Protein AF-F6DM30-F1 (afdb_monomer_lite)

Radius of gyration: 35.12 Å; chains: 1; bounding box: 79×77×96 Å

pLDDT: mean 83.31, std 14.78, range [25.55, 98.38]

Structure (mmCIF, N/CA/C/O backbone):
data_AF-F6DM30-F1
#
_entry.id   AF-F6DM30-F1
#
loop_
_atom_site.group_PDB
_atom_site.id
_atom_site.type_symbol
_atom_site.label_atom_id
_atom_site.label_alt_id
_atom_site.label_comp_id
_atom_site.label_asym_id
_atom_site.label_entity_id
_atom_site.label_seq_id
_atom_site.pdbx_PDB_ins_code
_atom_site.Cartn_x
_atom_site.Cartn_y
_atom_site.Cartn_z
_atom_site.occupancy
_atom_site.B_iso_or_equiv
_atom_site.auth_seq_id
_atom_site.auth_comp_id
_atom_site.auth_asym_id
_atom_site.auth_atom_id
_atom_site.pdbx_PDB_model_num
ATOM 1 N N . MET A 1 1 ? -9.498 -22.481 -40.046 1.00 27.25 1 MET A N 1
ATOM 2 C CA . MET A 1 1 ? -10.364 -23.576 -39.563 1.00 27.25 1 MET A CA 1
ATOM 3 C C . MET A 1 1 ? -10.359 -24.666 -40.627 1.00 27.25 1 MET A C 1
ATOM 5 O O . MET A 1 1 ? -11.060 -24.541 -41.621 1.00 27.25 1 MET A O 1
ATOM 9 N N . TYR A 1 2 ? -9.478 -25.656 -40.488 1.00 25.55 2 TYR A N 1
ATOM 10 C CA . TYR A 1 2 ? -9.423 -26.811 -41.385 1.00 25.55 2 TYR A CA 1
ATOM 11 C C . TYR A 1 2 ? -10.097 -27.977 -40.661 1.00 25.55 2 TYR A C 1
ATOM 13 O O . TYR A 1 2 ? -9.577 -28.446 -39.655 1.00 25.55 2 TYR A O 1
ATOM 21 N N . PHE A 1 3 ? -11.275 -28.400 -41.122 1.00 26.05 3 PHE A N 1
ATOM 22 C CA . PHE A 1 3 ? -11.910 -29.621 -40.629 1.00 26.05 3 PHE A CA 1
ATOM 23 C C . PHE A 1 3 ? -11.359 -30.795 -41.428 1.00 26.05 3 PHE A C 1
ATOM 25 O O . PHE A 1 3 ? -11.679 -30.945 -42.606 1.00 26.05 3 PHE A O 1
ATOM 32 N N . PHE A 1 4 ? -10.536 -31.620 -40.792 1.00 32.91 4 PHE A N 1
ATOM 33 C CA . PHE A 1 4 ? -10.176 -32.917 -41.339 1.00 32.91 4 PHE A CA 1
ATOM 34 C C . PHE A 1 4 ? -11.031 -33.989 -40.659 1.00 32.91 4 PHE A C 1
ATOM 36 O O . PHE A 1 4 ? -10.975 -34.149 -39.442 1.00 32.91 4 PHE A O 1
ATOM 43 N N . GLY A 1 5 ? -11.855 -34.695 -41.434 1.00 31.06 5 GLY A N 1
ATOM 44 C CA . GLY A 1 5 ? -12.531 -35.904 -40.970 1.00 31.06 5 GLY A CA 1
ATOM 45 C C . GLY A 1 5 ? -11.577 -37.084 -41.102 1.00 31.06 5 GLY A C 1
ATOM 46 O O . GLY A 1 5 ? -11.262 -37.481 -42.222 1.00 31.06 5 GLY A O 1
ATOM 47 N N . TYR A 1 6 ? -11.105 -37.617 -39.978 1.00 43.75 6 TYR A N 1
ATOM 48 C CA . TYR A 1 6 ? -10.238 -38.789 -39.938 1.00 43.75 6 TYR A CA 1
ATOM 49 C C . TYR A 1 6 ? -10.912 -39.888 -39.120 1.00 43.75 6 TYR A C 1
ATOM 51 O O . TYR A 1 6 ? -11.018 -39.782 -37.900 1.00 43.75 6 TYR A O 1
ATOM 59 N N . ASP A 1 7 ? -11.367 -40.943 -39.795 1.00 38.19 7 ASP A N 1
ATOM 60 C CA . ASP A 1 7 ? -11.996 -42.091 -39.131 1.00 38.19 7 ASP A CA 1
ATOM 61 C C . ASP A 1 7 ? -10.981 -43.157 -38.669 1.00 38.19 7 ASP A C 1
ATOM 63 O O . ASP A 1 7 ? -11.373 -44.091 -37.977 1.00 38.19 7 ASP A O 1
ATOM 67 N N . PHE A 1 8 ? -9.683 -43.007 -38.976 1.00 41.50 8 PHE A N 1
ATOM 68 C CA . PHE A 1 8 ? -8.582 -43.733 -38.321 1.00 41.50 8 PHE A CA 1
ATOM 69 C C . PHE A 1 8 ? -7.224 -43.127 -38.728 1.00 41.50 8 PHE A C 1
ATOM 71 O O . PHE A 1 8 ? -6.949 -43.028 -39.925 1.00 41.50 8 PHE A O 1
ATOM 78 N N . ILE A 1 9 ? -6.363 -42.739 -37.778 1.00 48.53 9 ILE A N 1
ATOM 79 C CA . ILE A 1 9 ? -4.938 -42.461 -38.048 1.00 48.53 9 ILE A CA 1
ATOM 80 C C . ILE A 1 9 ? -4.083 -43.237 -37.041 1.00 48.53 9 ILE A C 1
ATOM 82 O O . ILE A 1 9 ? -4.279 -43.121 -35.831 1.00 48.53 9 ILE A O 1
ATOM 86 N N . ASP A 1 10 ? -3.145 -44.022 -37.572 1.00 47.69 10 ASP A N 1
ATOM 87 C CA . ASP A 1 10 ? -2.024 -44.631 -36.855 1.00 47.69 10 ASP A CA 1
ATOM 88 C C . ASP A 1 10 ? -0.795 -43.747 -37.100 1.00 47.69 10 ASP A C 1
ATOM 90 O O . ASP A 1 10 ? -0.372 -43.583 -38.247 1.00 47.69 10 ASP A O 1
ATOM 94 N N . TYR A 1 11 ? -0.308 -43.075 -36.057 1.00 51.53 11 TYR A N 1
ATOM 95 C CA . TYR A 1 11 ? 0.591 -41.932 -36.232 1.00 51.53 11 TYR A CA 1
ATOM 96 C C . TYR A 1 11 ? 2.076 -42.286 -36.367 1.00 51.53 11 TYR A C 1
ATOM 98 O O . TYR A 1 11 ? 2.812 -41.463 -36.906 1.00 51.53 11 TYR A O 1
ATOM 106 N N . GLY A 1 12 ? 2.538 -43.476 -35.955 1.00 50.88 12 GLY A N 1
ATOM 107 C CA . GLY A 1 12 ? 3.981 -43.775 -35.901 1.00 50.88 12 GLY A CA 1
ATOM 108 C C . GLY A 1 12 ? 4.806 -42.690 -35.173 1.00 50.88 12 GLY A C 1
ATOM 109 O O . GLY A 1 12 ? 4.248 -41.777 -34.572 1.00 50.88 12 GLY A O 1
ATOM 110 N N . ASP A 1 13 ? 6.139 -42.769 -35.199 1.00 43.00 13 ASP A N 1
ATOM 111 C CA . ASP A 1 13 ? 7.023 -41.773 -34.561 1.00 43.00 13 ASP A CA 1
ATOM 112 C C . ASP A 1 13 ? 6.977 -40.408 -35.294 1.00 43.00 13 ASP A C 1
ATOM 114 O O . ASP A 1 13 ? 7.858 -40.089 -36.097 1.00 43.00 13 ASP A O 1
ATOM 118 N N . PHE A 1 14 ? 5.937 -39.599 -35.064 1.00 47.81 14 PHE A N 1
ATOM 119 C CA . PHE A 1 14 ? 5.773 -38.277 -35.679 1.00 47.81 14 PHE A CA 1
ATOM 120 C C . PHE A 1 14 ? 5.211 -37.243 -34.685 1.00 47.81 14 PHE A C 1
ATOM 122 O O . PHE A 1 14 ? 4.234 -37.513 -33.989 1.00 47.81 14 PHE A O 1
ATOM 129 N N . THR A 1 15 ? 5.801 -36.042 -34.657 1.00 45.00 15 THR A N 1
ATOM 130 C CA . THR A 1 15 ? 5.361 -34.883 -33.849 1.00 45.00 15 THR A CA 1
ATOM 131 C C . THR A 1 15 ? 4.568 -33.910 -34.732 1.00 45.00 15 THR A C 1
ATOM 133 O O . THR A 1 15 ? 5.051 -33.515 -35.798 1.00 45.00 15 THR A O 1
ATOM 136 N N . TYR A 1 16 ? 3.353 -33.513 -34.336 1.00 51.91 16 TYR A N 1
ATOM 137 C CA . TYR A 1 16 ? 2.509 -32.578 -35.107 1.00 51.91 16 TYR A CA 1
ATOM 138 C C . TYR A 1 16 ? 2.551 -31.147 -34.531 1.00 51.91 16 TYR A C 1
ATOM 140 O O . TYR A 1 16 ? 2.682 -30.970 -33.327 1.00 51.91 16 TYR A O 1
ATOM 148 N N . ARG A 1 17 ? 2.440 -30.117 -35.389 1.00 50.41 17 ARG A N 1
ATOM 149 C CA . ARG A 1 17 ? 2.410 -28.689 -34.986 1.00 50.41 17 ARG A CA 1
ATOM 150 C C . ARG A 1 17 ? 1.079 -28.290 -34.334 1.00 50.41 17 ARG A C 1
ATOM 152 O O . ARG A 1 17 ? 0.041 -28.815 -34.735 1.00 50.41 17 ARG A O 1
ATOM 159 N N . ASN A 1 18 ? 1.127 -27.276 -33.459 1.00 49.19 18 ASN A N 1
ATOM 160 C CA . ASN A 1 18 ? -0.021 -26.676 -32.768 1.00 49.19 18 ASN A CA 1
ATOM 161 C C . ASN A 1 18 ? -1.241 -26.484 -33.672 1.00 49.19 18 ASN A C 1
ATOM 163 O O . ASN A 1 18 ? -1.205 -25.800 -34.701 1.00 49.19 18 ASN A O 1
ATOM 167 N N . ILE A 1 19 ? -2.342 -27.083 -33.243 1.00 57.28 19 ILE A N 1
ATOM 168 C CA . ILE A 1 19 ? -3.680 -26.868 -33.778 1.00 57.28 19 ILE A CA 1
ATOM 169 C C . ILE A 1 19 ? -4.537 -26.302 -32.649 1.00 57.28 19 ILE A C 1
ATOM 171 O O . ILE A 1 19 ? -4.450 -26.772 -31.521 1.00 57.28 19 ILE A O 1
ATOM 175 N N . ASN A 1 20 ? -5.378 -25.308 -32.942 1.00 59.56 20 ASN A N 1
ATOM 176 C CA . ASN A 1 20 ? -6.231 -24.714 -31.908 1.00 59.56 20 ASN A CA 1
ATOM 177 C C . ASN A 1 20 ? -7.241 -25.741 -31.368 1.00 59.56 20 ASN A C 1
ATOM 179 O O . ASN A 1 20 ? -7.461 -25.820 -30.169 1.00 59.56 20 ASN A O 1
ATOM 183 N N . GLN A 1 21 ? -7.858 -26.550 -32.240 1.00 66.00 21 GLN A N 1
ATOM 184 C CA . GLN A 1 21 ? -8.873 -27.532 -31.842 1.00 66.00 21 GLN A CA 1
ATOM 185 C C . GLN A 1 21 ? -8.747 -28.830 -32.639 1.00 66.00 21 GLN A C 1
ATOM 187 O O . GLN A 1 21 ? -8.517 -28.800 -33.851 1.00 66.00 21 GLN A O 1
ATOM 192 N N . ALA A 1 22 ? -8.966 -29.964 -31.974 1.00 63.91 22 ALA A N 1
ATOM 193 C CA . ALA A 1 22 ? -8.925 -31.292 -32.576 1.00 63.91 22 ALA A CA 1
ATOM 194 C C . ALA A 1 22 ? -10.129 -32.148 -32.151 1.00 63.91 22 ALA A C 1
ATOM 196 O O . ALA A 1 22 ? -10.518 -32.171 -30.980 1.00 63.91 22 ALA A O 1
ATOM 197 N N . SER A 1 23 ? -10.719 -32.894 -33.089 1.00 70.94 23 SER A N 1
ATOM 198 C CA . SER A 1 23 ? -11.782 -33.853 -32.779 1.00 70.94 23 SER A CA 1
ATOM 199 C C . SER A 1 23 ? -11.589 -35.163 -33.531 1.00 70.94 23 SER A C 1
ATOM 201 O O . SER A 1 23 ? -11.426 -35.158 -34.748 1.00 70.94 23 SER A O 1
ATOM 203 N N . PHE A 1 24 ? -11.640 -36.275 -32.798 1.00 71.06 24 PHE A N 1
ATOM 204 C CA . PHE A 1 24 ? -11.391 -37.612 -33.326 1.00 71.06 24 PHE A CA 1
ATOM 205 C C . PHE A 1 24 ? -12.459 -38.608 -32.869 1.00 71.06 24 PHE A C 1
ATOM 207 O O . PHE A 1 24 ? -12.887 -38.611 -31.707 1.00 71.06 24 PHE A O 1
ATOM 214 N N . THR A 1 25 ? -12.855 -39.503 -33.773 1.00 68.50 25 THR A N 1
ATOM 215 C CA . THR A 1 25 ? -13.712 -40.646 -33.432 1.00 68.50 25 THR A CA 1
ATOM 216 C C . THR A 1 25 ? -12.891 -41.729 -32.725 1.00 68.50 25 THR A C 1
ATOM 218 O O . THR A 1 25 ? -13.231 -42.143 -31.617 1.00 68.50 25 THR A O 1
ATOM 221 N N . GLU A 1 26 ? -11.770 -42.140 -33.314 1.00 71.06 26 GLU A N 1
ATOM 222 C CA . GLU A 1 26 ? -10.814 -43.076 -32.717 1.00 71.06 26 GLU A CA 1
ATOM 223 C C . GLU A 1 26 ? -9.382 -42.601 -32.997 1.00 71.06 26 GLU A C 1
ATOM 225 O O . GLU A 1 26 ? -9.093 -42.095 -34.082 1.00 71.06 26 GLU A O 1
ATOM 230 N N . THR A 1 27 ? -8.484 -42.743 -32.020 1.00 72.50 27 THR A N 1
ATOM 231 C CA . THR A 1 27 ? -7.070 -42.351 -32.146 1.00 72.50 27 THR A CA 1
ATOM 232 C C . THR A 1 27 ? -6.162 -43.384 -31.487 1.00 72.50 27 THR A C 1
ATOM 234 O O . THR A 1 27 ? -6.447 -43.842 -30.379 1.00 72.50 27 THR A O 1
ATOM 237 N N . SER A 1 28 ? -5.053 -43.728 -32.146 1.00 76.75 28 SER A N 1
ATOM 238 C CA . SER A 1 28 ? -4.004 -44.597 -31.604 1.00 76.75 28 SER A CA 1
ATOM 239 C C . SER A 1 28 ? -2.648 -43.901 -31.718 1.00 76.75 28 SER A C 1
ATOM 241 O O . SER A 1 28 ? -2.231 -43.559 -32.823 1.00 76.75 28 SER A O 1
ATOM 243 N N . LEU A 1 29 ? -1.965 -43.691 -30.589 1.00 73.12 29 LEU A N 1
ATOM 244 C CA . LEU A 1 29 ? -0.584 -43.202 -30.537 1.00 73.12 29 LEU A CA 1
ATOM 245 C C . LEU A 1 29 ? 0.310 -44.286 -29.928 1.00 73.12 29 LEU A C 1
ATOM 247 O O . LEU A 1 29 ? 0.003 -44.864 -28.879 1.00 73.12 29 LEU A O 1
ATOM 251 N N . THR A 1 30 ? 1.424 -44.571 -30.592 1.00 74.75 30 THR A N 1
ATOM 252 C CA . THR A 1 30 ? 2.365 -45.618 -30.188 1.00 74.75 30 THR A CA 1
ATOM 253 C C . THR A 1 30 ? 3.802 -45.140 -30.356 1.00 74.75 30 THR A C 1
ATOM 255 O O . THR A 1 30 ? 4.069 -44.387 -31.288 1.00 74.75 30 THR A O 1
ATOM 258 N N . GLY A 1 31 ? 4.730 -45.616 -29.525 1.00 76.94 31 GLY A N 1
ATOM 259 C CA . GLY A 1 31 ? 6.135 -45.196 -29.607 1.00 76.94 31 GLY A CA 1
ATOM 260 C C . GLY A 1 31 ? 6.324 -43.789 -29.042 1.00 76.94 31 GLY A C 1
ATOM 261 O O . GLY A 1 31 ? 5.696 -43.453 -28.042 1.00 76.94 31 GLY A O 1
ATOM 262 N N . MET A 1 32 ? 7.139 -42.954 -29.687 1.00 72.94 32 MET A N 1
ATOM 263 C CA . MET A 1 32 ? 7.454 -41.589 -29.227 1.00 72.94 32 MET A CA 1
ATOM 264 C C . MET A 1 32 ? 6.493 -40.522 -29.789 1.00 72.94 32 MET A C 1
ATOM 266 O O . MET A 1 32 ? 6.834 -39.344 -29.844 1.00 72.94 32 MET A O 1
ATOM 270 N N . ALA A 1 33 ? 5.312 -40.926 -30.265 1.00 73.25 33 ALA A N 1
ATOM 271 C CA . ALA A 1 33 ? 4.342 -40.023 -30.880 1.00 73.25 33 ALA A CA 1
ATOM 272 C C . ALA A 1 33 ? 3.777 -39.007 -29.869 1.00 73.25 33 ALA A C 1
ATOM 274 O O . ALA A 1 33 ? 3.318 -39.402 -28.796 1.00 73.25 33 ALA A O 1
ATOM 275 N N . GLU A 1 34 ? 3.735 -37.724 -30.236 1.00 73.00 34 GLU A N 1
ATOM 276 C CA . GLU A 1 34 ? 3.237 -36.641 -29.376 1.00 73.00 34 GLU A CA 1
ATOM 277 C C . GLU A 1 34 ? 2.201 -35.767 -30.099 1.00 73.00 34 GLU A C 1
ATOM 279 O O . GLU A 1 34 ? 2.399 -35.347 -31.245 1.00 73.00 34 GLU A O 1
ATOM 284 N N . LEU A 1 35 ? 1.089 -35.485 -29.411 1.00 73.81 35 LEU A N 1
ATOM 285 C CA . LEU A 1 35 ? 0.021 -34.599 -29.871 1.00 73.81 35 LEU A CA 1
ATOM 286 C C . LEU A 1 35 ? -0.116 -33.384 -28.942 1.00 73.81 35 LEU A C 1
ATOM 288 O O . LEU A 1 35 ? -0.536 -33.537 -27.796 1.00 73.81 35 LEU A O 1
ATOM 292 N N . GLN A 1 36 ? 0.150 -32.185 -29.465 1.00 75.06 36 GLN A N 1
ATOM 293 C CA . GLN A 1 36 ? 0.031 -30.912 -28.744 1.00 75.06 36 GLN A CA 1
ATOM 294 C C . GLN A 1 36 ? -1.089 -30.032 -29.332 1.00 75.06 36 GLN A C 1
ATOM 296 O O . GLN A 1 36 ? -1.165 -29.848 -30.552 1.00 75.06 36 GLN A O 1
ATOM 301 N N . VAL A 1 37 ? -1.988 -29.522 -28.478 1.00 70.88 37 VAL A N 1
ATOM 302 C CA . VAL A 1 37 ? -3.170 -28.726 -28.873 1.00 70.88 37 VAL A CA 1
ATOM 303 C C . VAL A 1 37 ? -3.421 -27.576 -27.891 1.00 70.88 37 VAL A C 1
ATOM 305 O O . VAL A 1 37 ? -3.569 -27.806 -26.693 1.00 70.88 37 VAL A O 1
ATOM 308 N N . ASP A 1 38 ? -3.561 -26.355 -28.413 1.00 68.88 38 ASP A N 1
ATOM 309 C CA . ASP A 1 38 ? -3.597 -25.129 -27.597 1.00 68.88 38 ASP A CA 1
ATOM 310 C C . ASP A 1 38 ? -4.966 -24.868 -26.936 1.00 68.88 38 ASP A C 1
ATOM 312 O O . ASP A 1 38 ? -5.033 -24.311 -25.850 1.00 68.88 38 ASP A O 1
ATOM 316 N N . GLU A 1 39 ? -6.093 -25.257 -27.546 1.00 70.88 39 GLU A N 1
ATOM 317 C CA . GLU A 1 39 ? -7.416 -25.049 -26.931 1.00 70.88 39 GLU A CA 1
ATOM 318 C C . GLU A 1 39 ? -8.066 -26.383 -26.544 1.00 70.88 39 GLU A C 1
ATOM 320 O O . GLU A 1 39 ? -7.979 -26.808 -25.388 1.00 70.88 39 GLU A O 1
ATOM 325 N N . GLU A 1 40 ? -8.745 -27.060 -27.474 1.00 73.81 40 GLU A N 1
ATOM 326 C CA . GLU A 1 40 ? -9.658 -28.162 -27.141 1.00 73.81 40 GLU A CA 1
ATOM 327 C C . GLU A 1 40 ? -9.372 -29.445 -27.933 1.00 73.81 40 GLU A C 1
ATOM 329 O O . GLU A 1 40 ? -9.337 -29.440 -29.165 1.00 73.81 40 GLU A O 1
ATOM 334 N N . ILE A 1 41 ? -9.304 -30.580 -27.226 1.00 73.31 41 ILE A N 1
ATOM 335 C CA . ILE A 1 41 ? -9.370 -31.923 -27.815 1.00 73.31 41 ILE A CA 1
ATOM 336 C C . ILE A 1 41 ? -10.669 -32.631 -27.409 1.00 73.31 41 ILE A C 1
ATOM 338 O O . ILE A 1 41 ? -10.992 -32.769 -26.225 1.00 73.31 41 ILE A O 1
ATOM 342 N N . ARG A 1 42 ? -11.376 -33.193 -28.399 1.00 70.94 42 ARG A N 1
ATOM 343 C CA . ARG A 1 42 ? -12.492 -34.135 -28.198 1.00 70.94 42 ARG A CA 1
ATOM 344 C C . ARG A 1 42 ? -12.209 -35.479 -28.857 1.00 70.94 42 ARG A C 1
ATOM 346 O O . ARG A 1 42 ? -12.276 -35.582 -30.079 1.00 70.94 42 ARG A O 1
ATOM 353 N N . VAL A 1 43 ? -11.990 -36.525 -28.063 1.00 69.44 43 VAL A N 1
ATOM 354 C CA . VAL A 1 43 ? -11.785 -37.895 -28.566 1.00 69.44 43 VAL A CA 1
ATOM 355 C C . VAL A 1 43 ? -12.909 -38.808 -28.097 1.00 69.44 43 VAL A C 1
ATOM 357 O O . VAL A 1 43 ? -13.283 -38.803 -26.927 1.00 69.44 43 VAL A O 1
ATOM 360 N N . ARG A 1 44 ? -13.471 -39.642 -28.971 1.00 67.31 44 ARG A N 1
ATOM 361 C CA . ARG A 1 44 ? -14.431 -40.660 -28.519 1.00 67.31 44 ARG A CA 1
ATOM 362 C C . ARG A 1 44 ? -13.718 -41.894 -27.947 1.00 67.31 44 ARG A C 1
ATOM 364 O O . ARG A 1 44 ? -14.083 -42.307 -26.848 1.00 67.31 44 ARG A O 1
ATOM 371 N N . SER A 1 45 ? -12.688 -42.432 -28.604 1.00 69.56 45 SER A N 1
ATOM 372 C CA . SER A 1 45 ? -11.844 -43.520 -28.072 1.00 69.56 45 SER A CA 1
ATOM 373 C C . SER A 1 45 ? -10.353 -43.304 -28.362 1.00 69.56 45 SER A C 1
ATOM 375 O O . SER A 1 45 ? -10.008 -42.938 -29.481 1.00 69.56 45 SER A O 1
ATOM 377 N N . ALA A 1 46 ? -9.473 -43.558 -27.388 1.00 74.50 46 ALA A N 1
ATOM 378 C CA . ALA A 1 46 ? -8.022 -43.378 -27.516 1.00 74.50 46 ALA A CA 1
ATOM 379 C C . ALA A 1 46 ? -7.224 -44.583 -26.985 1.00 74.50 46 ALA A C 1
ATOM 381 O O . ALA A 1 46 ? -7.558 -45.137 -25.934 1.00 74.50 46 ALA A O 1
ATOM 382 N N . VAL A 1 47 ? -6.144 -44.948 -27.679 1.00 78.44 47 VAL A N 1
ATOM 383 C CA . VAL A 1 47 ? -5.136 -45.921 -27.224 1.00 78.44 47 VAL A CA 1
ATOM 384 C C . VAL A 1 47 ? -3.754 -45.265 -27.280 1.00 78.44 47 VAL A C 1
ATOM 386 O O . VAL A 1 47 ? -3.357 -44.761 -28.325 1.00 78.44 47 VAL A O 1
ATOM 389 N N . LEU A 1 48 ? -3.033 -45.261 -26.160 1.00 77.62 48 LEU A N 1
ATOM 390 C CA . LEU A 1 48 ? -1.705 -44.667 -25.997 1.00 77.62 48 LEU A CA 1
ATOM 391 C C . LEU A 1 48 ? -0.727 -45.728 -25.486 1.00 77.62 48 LEU A C 1
ATOM 393 O O . LEU A 1 48 ? -0.989 -46.384 -24.474 1.00 77.62 48 LEU A O 1
ATOM 397 N N . SER A 1 49 ? 0.414 -45.901 -26.150 1.00 77.25 49 SER A N 1
ATOM 398 C CA . SER A 1 49 ? 1.439 -46.843 -25.687 1.00 77.25 49 SER A CA 1
ATOM 399 C C . SER A 1 49 ? 2.864 -46.451 -26.077 1.00 77.25 49 SER A C 1
ATOM 401 O O . SER A 1 49 ? 3.084 -45.773 -27.070 1.00 77.25 49 SER A O 1
ATOM 403 N N . GLY A 1 50 ? 3.856 -46.919 -25.321 1.00 70.50 50 GLY A N 1
ATOM 404 C CA . GLY A 1 50 ? 5.256 -46.910 -25.757 1.00 70.50 50 GLY A CA 1
ATOM 405 C C . GLY A 1 50 ? 5.988 -45.569 -25.660 1.00 70.50 50 GLY A C 1
ATOM 406 O O . GLY A 1 50 ? 6.911 -45.392 -26.443 1.00 70.50 50 GLY A O 1
ATOM 407 N N . HIS A 1 51 ? 5.655 -44.728 -24.668 1.00 74.19 51 HIS A N 1
ATOM 408 C CA . HIS A 1 51 ? 6.078 -43.320 -24.466 1.00 74.19 51 HIS A CA 1
ATOM 409 C C . HIS A 1 51 ? 5.270 -42.253 -25.222 1.00 74.19 51 HIS A C 1
ATOM 411 O O . HIS A 1 51 ? 5.669 -41.093 -25.249 1.00 74.19 51 HIS A O 1
ATOM 417 N N . ALA A 1 52 ? 4.117 -42.613 -25.786 1.00 78.31 52 ALA A N 1
ATOM 418 C CA . ALA A 1 52 ? 3.276 -41.650 -26.487 1.00 78.31 52 ALA A CA 1
ATOM 419 C C . ALA A 1 52 ? 2.696 -40.577 -25.541 1.00 78.31 52 ALA A C 1
ATOM 421 O O . ALA A 1 52 ? 2.303 -40.896 -24.412 1.00 78.31 52 ALA A O 1
ATOM 422 N N . GLY A 1 53 ? 2.602 -39.336 -26.029 1.00 76.88 53 GLY A N 1
ATOM 423 C CA . GLY A 1 53 ? 2.211 -38.145 -25.269 1.00 76.88 53 GLY A CA 1
ATOM 424 C C . GLY A 1 53 ? 0.999 -37.397 -25.841 1.00 76.88 53 GLY A C 1
ATOM 425 O O . GLY A 1 53 ? 0.832 -37.300 -27.058 1.00 76.88 53 GLY A O 1
ATOM 426 N N . ILE A 1 54 ? 0.158 -36.833 -24.968 1.00 76.62 54 ILE A N 1
ATOM 427 C CA . ILE A 1 54 ? -0.825 -35.795 -25.328 1.00 76.62 54 ILE A CA 1
ATOM 428 C C . ILE A 1 54 ? -0.672 -34.605 -24.377 1.00 76.62 54 ILE A C 1
ATOM 430 O O . ILE A 1 54 ? -0.775 -34.792 -23.165 1.00 76.62 54 ILE A O 1
ATOM 434 N N . THR A 1 55 ? -0.549 -33.396 -24.926 1.00 76.75 55 THR A N 1
ATOM 435 C CA . THR A 1 55 ? -0.476 -32.136 -24.170 1.00 76.75 55 THR A CA 1
ATOM 436 C C . THR A 1 55 ? -1.582 -31.181 -24.625 1.00 76.75 55 THR A C 1
ATOM 438 O O . THR A 1 55 ? -1.723 -30.920 -25.822 1.00 76.75 55 THR A O 1
ATOM 441 N N . VAL A 1 56 ? -2.400 -30.684 -23.687 1.00 74.56 56 VAL A N 1
ATOM 442 C CA . VAL A 1 56 ? -3.509 -29.752 -23.980 1.00 74.56 56 VAL A CA 1
ATOM 443 C C . VAL A 1 56 ? -3.586 -28.623 -22.964 1.00 74.56 56 VAL A C 1
ATOM 445 O O . VAL A 1 56 ? -3.667 -28.891 -21.764 1.00 74.56 56 VAL A O 1
ATOM 448 N N . ASP A 1 57 ? -3.689 -27.377 -23.425 1.00 69.25 57 ASP A N 1
ATOM 449 C CA . ASP A 1 57 ? -3.685 -26.244 -22.496 1.00 69.25 57 ASP A CA 1
ATOM 450 C C . ASP A 1 57 ? -5.042 -25.958 -21.844 1.00 69.25 57 ASP A C 1
ATOM 452 O O . ASP A 1 57 ? -5.082 -25.645 -20.656 1.00 69.25 57 ASP A O 1
ATOM 456 N N . THR A 1 58 ? -6.174 -26.090 -22.556 1.00 67.44 58 THR A N 1
ATOM 457 C CA . THR A 1 58 ? -7.475 -25.657 -21.990 1.00 67.44 58 THR A CA 1
ATOM 458 C C . THR A 1 58 ? -8.486 -26.767 -21.711 1.00 67.44 58 THR A C 1
ATOM 460 O O . THR A 1 58 ? -9.125 -26.753 -20.652 1.00 67.44 58 THR A O 1
ATOM 463 N N . LEU A 1 59 ? -8.694 -27.731 -22.614 1.00 67.00 59 LEU A N 1
ATOM 464 C CA . LEU A 1 59 ? -9.764 -28.715 -22.430 1.00 67.00 59 LEU A CA 1
ATOM 465 C C . LEU A 1 59 ? -9.518 -30.041 -23.153 1.00 67.00 59 LEU A C 1
ATOM 467 O O . LEU A 1 59 ? -9.490 -30.099 -24.380 1.00 67.00 59 LEU A O 1
ATOM 471 N N . LEU A 1 60 ? -9.506 -31.136 -22.390 1.00 70.88 60 LEU A N 1
ATOM 472 C CA . LEU A 1 60 ? -9.515 -32.500 -22.920 1.00 70.88 60 LEU A CA 1
ATOM 473 C C . LEU A 1 60 ? -10.811 -33.232 -22.541 1.00 70.88 60 LEU A C 1
ATOM 475 O O . LEU A 1 60 ? -11.113 -33.432 -21.361 1.00 70.88 60 LEU A O 1
ATOM 479 N N . LYS A 1 61 ? -11.570 -33.696 -23.541 1.00 69.56 61 LYS A N 1
ATOM 480 C CA . LYS A 1 61 ? -12.754 -34.552 -23.351 1.00 69.56 61 LYS A CA 1
ATOM 481 C C . LYS A 1 61 ? -12.585 -35.894 -24.054 1.00 69.56 61 LYS A C 1
ATOM 483 O O . LYS A 1 61 ? -12.431 -35.938 -25.274 1.00 69.56 61 LYS A O 1
ATOM 488 N N . MET A 1 62 ? -12.704 -36.984 -23.298 1.00 69.50 62 MET A N 1
ATOM 489 C CA . MET A 1 62 ? -12.682 -38.354 -23.813 1.00 69.50 62 MET A CA 1
ATOM 490 C C . MET A 1 62 ? -13.944 -39.131 -23.394 1.00 69.50 62 MET A C 1
ATOM 492 O O . MET A 1 62 ? -14.246 -39.188 -22.207 1.00 69.50 62 MET A O 1
ATOM 496 N N . PHE A 1 63 ? -14.701 -39.711 -24.338 1.00 55.97 63 PHE A N 1
ATOM 497 C CA . PHE A 1 63 ? -16.115 -40.104 -24.112 1.00 55.97 63 PHE A CA 1
ATOM 498 C C . PHE A 1 63 ? -16.462 -41.608 -24.088 1.00 55.97 63 PHE A C 1
ATOM 500 O O . PHE A 1 63 ? -17.619 -41.946 -23.837 1.00 55.97 63 PHE A O 1
ATOM 507 N N . ALA A 1 64 ? -15.560 -42.535 -24.417 1.00 62.50 64 ALA A N 1
ATOM 508 C CA . ALA A 1 64 ? -15.929 -43.959 -24.471 1.00 62.50 64 ALA A CA 1
ATOM 509 C C . ALA A 1 64 ? -14.874 -44.889 -23.871 1.00 62.50 64 ALA A C 1
ATOM 511 O O . ALA A 1 64 ? -15.168 -45.598 -22.903 1.00 62.50 64 ALA A O 1
ATOM 512 N N . ARG A 1 65 ? -13.654 -44.891 -24.416 1.00 68.06 65 ARG A N 1
ATOM 513 C CA . ARG A 1 65 ? -12.572 -45.783 -23.978 1.00 68.06 65 ARG A CA 1
ATOM 514 C C . ARG A 1 65 ? -11.225 -45.077 -24.077 1.00 68.06 65 ARG A C 1
ATOM 516 O O . ARG A 1 65 ? -10.921 -44.484 -25.104 1.00 68.06 65 ARG A O 1
ATOM 523 N N . VAL A 1 66 ? -10.436 -45.154 -23.013 1.00 68.94 66 VAL A N 1
ATOM 524 C CA . VAL A 1 66 ? -9.055 -44.666 -22.971 1.00 68.94 66 VAL A CA 1
ATOM 525 C C . VAL A 1 66 ? -8.182 -45.775 -22.428 1.00 68.94 66 VAL A C 1
ATOM 527 O O . VAL A 1 66 ? -8.439 -46.265 -21.329 1.00 68.94 66 VAL A O 1
ATOM 530 N N . GLU A 1 67 ? -7.175 -46.181 -23.188 1.00 73.75 67 GLU A N 1
ATOM 531 C CA . GLU A 1 67 ? -6.193 -47.173 -22.754 1.00 73.75 67 GLU A CA 1
ATOM 532 C C . GLU A 1 67 ? -4.800 -46.575 -22.833 1.00 73.75 67 GLU A C 1
ATOM 534 O O . GLU A 1 67 ? -4.380 -46.144 -23.899 1.00 73.75 67 GLU A O 1
ATOM 539 N N . MET A 1 68 ? -4.097 -46.537 -21.706 1.00 74.31 68 MET A N 1
ATOM 540 C CA . MET A 1 68 ? -2.721 -46.056 -21.631 1.00 74.31 68 MET A CA 1
ATOM 541 C C . MET A 1 68 ? -1.834 -47.170 -21.104 1.00 74.31 68 MET A C 1
ATOM 543 O O . MET A 1 68 ? -2.186 -47.815 -20.118 1.00 74.31 68 MET A O 1
ATOM 547 N N . ALA A 1 69 ? -0.688 -47.393 -21.736 1.00 74.56 69 ALA A N 1
ATOM 548 C CA . ALA A 1 69 ? 0.276 -48.401 -21.314 1.00 74.56 69 ALA A CA 1
ATOM 549 C C . ALA A 1 69 ? 1.719 -47.947 -21.564 1.00 74.56 69 ALA A C 1
ATOM 551 O O . ALA A 1 69 ? 1.972 -47.029 -22.340 1.00 74.56 69 ALA A O 1
ATOM 552 N N . SER A 1 70 ? 2.679 -48.641 -20.950 1.00 76.56 70 SER A N 1
ATOM 553 C CA . SER A 1 70 ? 4.106 -48.554 -21.293 1.00 76.56 70 SER A CA 1
ATOM 554 C C . SER A 1 70 ? 4.645 -47.115 -21.324 1.00 76.56 70 SER A C 1
ATOM 556 O O . SER A 1 70 ? 5.128 -46.667 -22.360 1.00 76.56 70 SER A O 1
ATOM 558 N N . GLN A 1 71 ? 4.551 -46.402 -20.194 1.00 72.75 71 GLN A N 1
ATOM 559 C CA . GLN A 1 71 ? 5.080 -45.032 -20.014 1.00 72.75 71 GLN A CA 1
ATOM 560 C C . GLN A 1 71 ? 4.409 -43.934 -20.860 1.00 72.75 71 GLN A C 1
ATOM 562 O O . GLN A 1 71 ? 4.996 -42.876 -21.043 1.00 72.75 71 GLN A O 1
ATOM 567 N N . ALA A 1 72 ? 3.191 -44.157 -21.359 1.00 74.44 72 ALA A N 1
ATOM 568 C CA . ALA A 1 72 ? 2.408 -43.091 -21.985 1.00 74.44 72 ALA A CA 1
ATOM 569 C C . ALA A 1 72 ? 2.024 -41.983 -20.983 1.00 74.44 72 ALA A C 1
ATOM 571 O O . ALA A 1 72 ? 1.705 -42.281 -19.824 1.00 74.44 72 ALA A O 1
ATOM 572 N N . GLU A 1 73 ? 1.987 -40.735 -21.450 1.00 76.56 73 GLU A N 1
ATOM 573 C CA . GLU A 1 73 ? 1.735 -39.541 -20.636 1.00 76.56 73 GLU A CA 1
ATOM 574 C C . GLU A 1 73 ? 0.638 -38.653 -21.240 1.00 76.56 73 GLU A C 1
ATOM 576 O O . GLU A 1 73 ? 0.541 -38.472 -22.452 1.00 76.56 73 GLU A O 1
ATOM 581 N N . VAL A 1 74 ? -0.222 -38.106 -20.382 1.00 73.69 74 VAL A N 1
ATOM 582 C CA . VAL A 1 74 ? -1.200 -37.076 -20.751 1.00 73.69 74 VAL A CA 1
ATOM 583 C C . VAL A 1 74 ? -1.047 -35.903 -19.789 1.00 73.69 74 VAL A C 1
ATOM 585 O O . VAL A 1 74 ? -1.252 -36.078 -18.584 1.00 73.69 74 VAL A O 1
ATOM 588 N N . VAL A 1 75 ? -0.724 -34.724 -20.319 1.00 72.69 75 VAL A N 1
ATOM 589 C CA . VAL A 1 75 ? -0.605 -33.462 -19.578 1.00 72.69 75 VAL A CA 1
ATOM 590 C C . VAL A 1 75 ? -1.733 -32.531 -20.001 1.00 72.69 75 VAL A C 1
ATOM 592 O O . VAL A 1 75 ? -1.933 -32.270 -21.187 1.00 72.69 75 VAL A O 1
ATOM 595 N N . VAL A 1 76 ? -2.508 -32.044 -19.035 1.00 69.00 76 VAL A N 1
ATOM 596 C CA . VAL A 1 76 ? -3.590 -31.094 -19.302 1.00 69.00 76 VAL A CA 1
ATOM 597 C C . VAL A 1 76 ? -3.486 -29.911 -18.352 1.00 69.00 76 VAL A C 1
ATOM 599 O O . VAL A 1 76 ? -3.689 -30.063 -17.144 1.00 69.00 76 VAL A O 1
ATOM 602 N N . ASN A 1 77 ? -3.244 -28.723 -18.907 1.00 63.34 77 ASN A N 1
ATOM 603 C CA . ASN A 1 77 ? -3.162 -27.477 -18.139 1.00 63.34 77 ASN A CA 1
ATOM 604 C C . ASN A 1 77 ? -4.548 -26.891 -17.837 1.00 63.34 77 ASN A C 1
ATOM 606 O O . ASN A 1 77 ? -4.679 -25.953 -17.058 1.00 63.34 77 ASN A O 1
ATOM 610 N N . GLY A 1 78 ? -5.602 -27.488 -18.394 1.00 62.78 78 GLY A N 1
ATOM 611 C CA . GLY A 1 78 ? -6.988 -27.054 -18.281 1.00 62.78 78 GLY A CA 1
ATOM 612 C C . GLY A 1 78 ? -7.930 -28.080 -17.636 1.00 62.78 78 GLY A C 1
ATOM 613 O O . GLY A 1 78 ? -7.566 -28.867 -16.759 1.00 62.78 78 GLY A O 1
ATOM 614 N N . VAL A 1 79 ? -9.193 -28.094 -18.069 1.00 59.12 79 VAL A N 1
ATOM 615 C CA . VAL A 1 79 ? -10.207 -29.038 -17.566 1.00 59.12 79 VAL A CA 1
ATOM 616 C C . VAL A 1 79 ? -10.086 -30.384 -18.283 1.00 59.12 79 VAL A C 1
ATOM 618 O O . VAL A 1 79 ? -9.964 -30.436 -19.504 1.00 59.12 79 VAL A O 1
ATOM 621 N N . THR A 1 80 ? -10.203 -31.491 -17.543 1.00 63.16 80 THR A N 1
ATOM 622 C CA . THR A 1 80 ? -10.187 -32.841 -18.130 1.00 63.16 80 THR A CA 1
ATOM 623 C C . THR A 1 80 ? -11.443 -33.636 -17.775 1.00 63.16 80 THR A C 1
ATOM 625 O O . THR A 1 80 ? -11.826 -33.753 -16.610 1.00 63.16 80 THR A O 1
ATOM 628 N N . ALA A 1 81 ? -12.081 -34.251 -18.770 1.00 60.28 81 ALA A N 1
ATOM 629 C CA . ALA A 1 81 ? -13.212 -35.150 -18.556 1.00 60.28 81 ALA A CA 1
ATOM 630 C C . ALA A 1 81 ? -13.037 -36.471 -19.321 1.00 60.28 81 ALA A C 1
ATOM 632 O O . ALA A 1 81 ? -13.180 -36.521 -20.540 1.00 60.28 81 ALA A O 1
ATOM 633 N N . PHE A 1 82 ? -12.798 -37.556 -18.583 1.00 63.22 82 PHE A N 1
ATOM 634 C CA . PHE A 1 82 ? -12.819 -38.938 -19.060 1.00 63.22 82 PHE A CA 1
ATOM 635 C C . PHE A 1 82 ? -14.186 -39.562 -18.758 1.00 63.22 82 PHE A C 1
ATOM 637 O O . PHE A 1 82 ? -14.399 -40.251 -17.757 1.00 63.22 82 PHE A O 1
ATOM 644 N N . ILE A 1 83 ? -15.148 -39.307 -19.631 1.00 54.06 83 ILE A N 1
ATOM 645 C CA . ILE A 1 83 ? -16.529 -39.767 -19.517 1.00 54.06 83 ILE A CA 1
ATOM 646 C C . ILE A 1 83 ? -16.619 -41.149 -20.178 1.00 54.06 83 ILE A C 1
ATOM 648 O O . ILE A 1 83 ? -17.116 -41.267 -21.280 1.00 54.06 83 ILE A O 1
ATOM 652 N N . GLY A 1 84 ? -16.082 -42.203 -19.555 1.00 58.38 84 GLY A N 1
ATOM 653 C CA . GLY A 1 84 ? -16.038 -43.547 -20.156 1.00 58.38 84 GLY A CA 1
ATOM 654 C C . GLY A 1 84 ? -15.265 -44.575 -19.326 1.00 58.38 84 GLY A C 1
ATOM 655 O O . GLY A 1 84 ? -15.137 -44.419 -18.109 1.00 58.38 84 GLY A O 1
ATOM 656 N N . MET A 1 85 ? -14.760 -45.636 -19.969 1.00 55.69 85 MET A N 1
ATOM 657 C CA . MET A 1 85 ? -13.808 -46.566 -19.350 1.00 55.69 85 MET A CA 1
ATOM 658 C C . MET A 1 85 ? -12.372 -46.066 -19.554 1.00 55.69 85 MET A C 1
ATOM 660 O O . MET A 1 85 ? -11.928 -45.959 -20.693 1.00 55.69 85 MET A O 1
ATOM 664 N N . ALA A 1 86 ? -11.641 -45.813 -18.469 1.00 60.97 86 ALA A N 1
ATOM 665 C CA . ALA A 1 86 ? -10.210 -45.509 -18.499 1.00 60.97 86 ALA A CA 1
ATOM 666 C C . ALA A 1 86 ? -9.405 -46.691 -17.927 1.00 60.97 86 ALA A C 1
ATOM 668 O O . ALA A 1 86 ? -9.565 -47.050 -16.758 1.00 60.97 86 ALA A O 1
ATOM 669 N N . SER A 1 87 ? -8.558 -47.311 -18.746 1.00 65.56 87 SER A N 1
ATOM 670 C CA . SER A 1 87 ? -7.627 -48.369 -18.344 1.00 65.56 87 SER A CA 1
ATOM 671 C C . SER A 1 87 ? -6.202 -47.828 -18.394 1.00 65.56 87 SER A C 1
ATOM 673 O O . SER A 1 87 ? -5.701 -47.499 -19.465 1.00 65.56 87 SER A O 1
ATOM 675 N N . LEU A 1 88 ? -5.559 -47.725 -17.233 1.00 66.00 88 LEU A N 1
ATOM 676 C CA . LEU A 1 88 ? -4.179 -47.258 -17.100 1.00 66.00 88 LEU A CA 1
ATOM 677 C C . LEU A 1 88 ? -3.293 -48.439 -16.718 1.00 66.00 88 LEU A C 1
ATOM 679 O O . LEU A 1 88 ? -3.521 -49.086 -15.691 1.00 66.00 88 LEU A O 1
ATOM 683 N N . GLU A 1 89 ? -2.282 -48.722 -17.526 1.00 68.62 89 GLU A N 1
ATOM 684 C CA . GLU A 1 89 ? -1.371 -49.847 -17.371 1.00 68.62 89 GLU A CA 1
ATOM 685 C C . GLU A 1 89 ? 0.094 -49.389 -17.342 1.00 68.62 89 GLU A C 1
ATOM 687 O O . GLU A 1 89 ? 0.460 -48.352 -17.880 1.00 68.62 89 GLU A O 1
ATOM 692 N N . THR A 1 90 ? 0.941 -50.196 -16.699 1.00 65.56 90 THR A N 1
ATOM 693 C CA . THR A 1 90 ? 2.416 -50.128 -16.689 1.00 65.56 90 THR A CA 1
ATOM 694 C C . THR A 1 90 ? 3.029 -48.724 -16.842 1.00 65.56 90 THR A C 1
ATOM 696 O O . THR A 1 90 ? 3.392 -48.302 -17.940 1.00 65.56 90 THR A O 1
ATOM 699 N N . SER A 1 91 ? 3.241 -48.041 -15.712 1.00 63.19 91 SER A N 1
ATOM 700 C CA . SER A 1 91 ? 3.987 -46.768 -15.628 1.00 63.19 91 SER A CA 1
ATOM 701 C C . SER A 1 91 ? 3.407 -45.585 -16.427 1.00 63.19 91 SER A C 1
ATOM 703 O O . SER A 1 91 ? 4.141 -44.638 -16.680 1.00 63.19 91 SER A O 1
ATOM 705 N N . SER A 1 92 ? 2.129 -45.607 -16.815 1.00 66.44 92 SER A N 1
ATOM 706 C CA . SER A 1 92 ? 1.456 -44.458 -17.445 1.00 66.44 92 SER A CA 1
ATOM 707 C C . SER A 1 92 ? 1.125 -43.334 -16.445 1.00 66.44 92 SER A C 1
ATOM 709 O O . SER A 1 92 ? 0.735 -43.626 -15.303 1.00 66.44 92 SER A O 1
ATOM 711 N N . SER A 1 93 ? 1.187 -42.070 -16.874 1.00 65.44 93 SER A N 1
ATOM 712 C CA . SER A 1 93 ? 0.852 -40.881 -16.071 1.00 65.44 93 SER A CA 1
ATOM 713 C C . SER A 1 93 ? -0.278 -40.050 -16.685 1.00 65.44 93 SER A C 1
ATOM 715 O O . SER A 1 93 ? -0.352 -39.856 -17.894 1.00 65.44 93 SER A O 1
ATOM 717 N N . ILE A 1 94 ? -1.156 -39.532 -15.823 1.00 68.94 94 ILE A N 1
ATOM 718 C CA . ILE A 1 94 ? -2.044 -38.410 -16.148 1.00 68.94 94 ILE A CA 1
ATOM 719 C C . ILE A 1 94 ? -1.719 -37.270 -15.180 1.00 68.94 94 ILE A C 1
ATOM 721 O O . ILE A 1 94 ? -1.848 -37.430 -13.958 1.00 68.94 94 ILE A O 1
ATOM 725 N N . LEU A 1 95 ? -1.306 -36.132 -15.728 1.00 62.16 95 LEU A N 1
ATOM 726 C CA . LEU A 1 95 ? -0.988 -34.903 -15.008 1.00 62.16 95 LEU A CA 1
ATOM 727 C C . LEU A 1 95 ? -2.027 -33.839 -15.369 1.00 62.16 95 LEU A C 1
ATOM 729 O O . LEU A 1 95 ? -2.217 -33.518 -16.539 1.00 62.16 95 LEU A O 1
ATOM 733 N N . ILE A 1 96 ? -2.739 -33.332 -14.364 1.00 64.62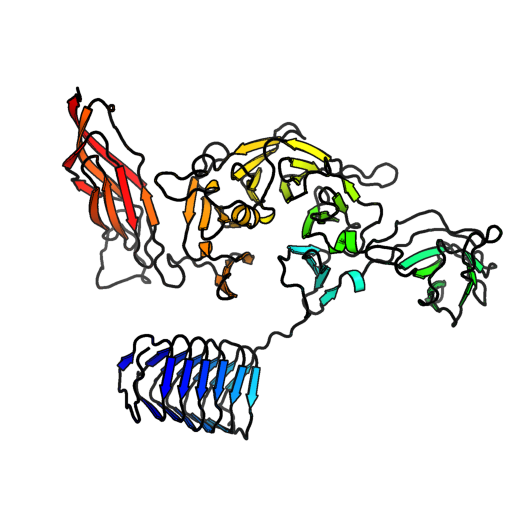 96 ILE A N 1
ATOM 734 C CA . ILE A 1 96 ? -3.800 -32.336 -14.545 1.00 64.62 96 ILE A CA 1
ATOM 735 C C . ILE A 1 96 ? -3.452 -31.128 -13.686 1.00 64.62 96 ILE A C 1
ATOM 737 O O . ILE A 1 96 ? -3.607 -31.160 -12.458 1.00 64.62 96 ILE A O 1
ATOM 741 N N . GLU A 1 97 ? -2.976 -30.069 -14.334 1.00 55.69 97 GLU A N 1
ATOM 742 C CA . GLU A 1 97 ? -2.426 -28.896 -13.655 1.00 55.69 97 GLU A CA 1
ATOM 743 C C . GLU A 1 97 ? -3.512 -27.897 -13.212 1.00 55.69 97 GLU A C 1
ATOM 745 O O . GLU A 1 97 ? -3.233 -27.045 -12.371 1.00 55.69 97 GLU A O 1
ATOM 750 N N . THR A 1 98 ? -4.777 -28.042 -13.659 1.00 56.47 98 THR A N 1
ATOM 751 C CA . THR A 1 98 ? -5.913 -27.208 -13.191 1.00 56.47 98 THR A CA 1
ATOM 752 C C . THR A 1 98 ? -7.268 -27.948 -12.983 1.00 56.47 98 THR A C 1
ATOM 754 O O . THR A 1 98 ? -7.299 -29.037 -12.412 1.00 56.47 98 THR A O 1
ATOM 757 N N . VAL A 1 99 ? -8.418 -27.306 -13.276 1.00 55.38 99 VAL A N 1
ATOM 758 C CA . VAL A 1 99 ? -9.552 -27.056 -12.342 1.00 55.38 99 VAL A CA 1
ATOM 759 C C . VAL A 1 99 ? -10.459 -28.248 -11.980 1.00 55.38 99 VAL A C 1
ATOM 761 O O . VAL A 1 99 ? -11.033 -28.214 -10.890 1.00 55.38 99 VAL A O 1
ATOM 764 N N . LYS A 1 100 ? -10.640 -29.282 -12.822 1.00 56.28 100 LYS A N 1
ATOM 765 C CA . LYS A 1 100 ? -11.485 -30.469 -12.505 1.00 56.28 100 LYS A CA 1
ATOM 766 C C . LYS A 1 100 ? -11.128 -31.684 -13.363 1.00 56.28 100 LYS A C 1
ATOM 768 O O . LYS A 1 100 ? -10.973 -31.551 -14.577 1.00 56.28 100 LYS A O 1
ATOM 773 N N . ALA A 1 101 ? -11.121 -32.866 -12.744 1.00 59.09 101 ALA A N 1
ATOM 774 C CA . ALA A 1 101 ? -11.004 -34.164 -13.401 1.00 59.09 101 ALA A CA 1
ATOM 775 C C . ALA A 1 101 ? -12.216 -35.057 -13.090 1.00 59.09 101 ALA A C 1
ATOM 777 O O . ALA A 1 101 ? -12.479 -35.376 -11.928 1.00 59.09 101 ALA A O 1
ATOM 778 N N . TYR A 1 102 ? -12.931 -35.501 -14.127 1.00 55.97 102 TYR A N 1
ATOM 779 C CA . TYR A 1 102 ? -14.006 -36.492 -14.003 1.00 55.97 102 TYR A CA 1
ATOM 780 C C . TYR A 1 102 ? -13.588 -37.795 -14.670 1.00 55.97 102 TYR A C 1
ATOM 782 O O . TYR A 1 102 ? -13.398 -37.822 -15.883 1.00 55.97 102 TYR A O 1
ATOM 790 N N . ILE A 1 103 ? -13.470 -38.874 -13.901 1.00 62.31 103 ILE A N 1
ATOM 791 C CA . ILE A 1 103 ? -13.139 -40.202 -14.424 1.00 62.31 103 ILE A CA 1
ATOM 792 C C . ILE A 1 103 ? -14.354 -41.107 -14.238 1.00 62.31 103 ILE A C 1
ATOM 794 O O . ILE A 1 103 ? -14.867 -41.227 -13.131 1.00 62.31 103 ILE A O 1
ATOM 798 N N . GLY A 1 104 ? -14.835 -41.734 -15.311 1.00 62.12 104 GLY A N 1
ATOM 799 C CA . GLY A 1 104 ? -15.918 -42.721 -15.267 1.00 62.12 104 GLY A CA 1
ATOM 800 C C . GLY A 1 104 ? -15.516 -44.027 -14.565 1.00 62.12 104 GLY A C 1
ATOM 801 O O . GLY A 1 104 ? -15.093 -44.039 -13.410 1.00 62.12 104 GLY A O 1
ATOM 802 N N . ARG A 1 105 ? -15.663 -45.166 -15.251 1.00 61.66 105 ARG A N 1
ATOM 803 C CA . ARG A 1 105 ? -15.173 -46.460 -14.745 1.00 61.66 105 ARG A CA 1
ATOM 804 C C . ARG A 1 105 ? -13.662 -46.517 -14.959 1.00 61.66 105 ARG A C 1
ATOM 806 O O . ARG A 1 105 ? -13.223 -46.355 -16.093 1.00 61.66 105 ARG A O 1
ATOM 813 N N . SER A 1 106 ? -12.875 -46.793 -13.920 1.00 64.81 106 SER A N 1
ATOM 814 C CA . SER A 1 106 ? -11.414 -46.871 -14.063 1.00 64.81 106 SER A CA 1
ATOM 815 C C . SER A 1 106 ? -10.818 -48.189 -13.577 1.00 64.81 106 SER A C 1
ATOM 817 O O . SER A 1 106 ? -11.263 -48.776 -12.587 1.00 64.81 106 SER A O 1
ATOM 819 N N . VAL A 1 107 ? -9.805 -48.672 -14.292 1.00 66.75 107 VAL A N 1
ATOM 820 C CA . VAL A 1 107 ? -8.950 -49.781 -13.860 1.00 66.75 107 VAL A CA 1
ATOM 821 C C . VAL A 1 107 ? -7.513 -49.304 -13.965 1.00 66.75 107 VAL A C 1
ATOM 823 O O . VAL A 1 107 ? -6.998 -49.111 -15.062 1.00 66.75 107 VAL A O 1
ATOM 826 N N . MET A 1 108 ? -6.869 -49.102 -12.822 1.00 68.88 108 MET A N 1
ATOM 827 C CA . MET A 1 108 ? -5.445 -48.779 -12.774 1.00 68.88 108 MET A CA 1
ATOM 828 C C . MET A 1 108 ? -4.653 -50.050 -12.497 1.00 68.88 108 MET A C 1
ATOM 830 O O . MET A 1 108 ? -5.086 -50.898 -11.719 1.00 68.88 108 MET A O 1
ATOM 834 N N . LYS A 1 109 ? -3.482 -50.199 -13.109 1.00 67.75 109 LYS A N 1
ATOM 835 C CA . LYS A 1 109 ? -2.551 -51.304 -12.859 1.00 67.75 109 LYS A CA 1
ATOM 836 C C . LYS A 1 109 ? -1.135 -50.757 -12.682 1.00 67.75 109 LYS A C 1
ATOM 838 O O . LYS A 1 109 ? -0.809 -49.693 -13.190 1.00 67.75 109 LYS A O 1
ATOM 843 N N . SER A 1 110 ? -0.301 -51.501 -11.955 1.00 65.00 110 SER A N 1
ATOM 844 C CA . SER A 1 110 ? 1.170 -51.405 -11.955 1.00 65.00 110 SER A CA 1
ATOM 845 C C . SER A 1 110 ? 1.779 -50.001 -12.137 1.00 65.00 110 SER A C 1
ATOM 847 O O . SER A 1 110 ? 2.137 -49.617 -13.250 1.00 65.00 110 SER A O 1
ATOM 849 N N . ARG A 1 111 ? 2.002 -49.269 -11.035 1.00 66.44 111 ARG A N 1
ATOM 850 C CA . ARG A 1 111 ? 2.699 -47.958 -11.000 1.00 66.44 111 ARG A CA 1
ATOM 851 C C . ARG A 1 111 ? 2.026 -46.799 -11.755 1.00 66.44 111 ARG A C 1
ATOM 853 O O . ARG A 1 111 ? 2.644 -45.745 -11.863 1.00 66.44 111 ARG A O 1
ATOM 860 N N . ALA A 1 112 ? 0.788 -46.950 -12.230 1.00 68.38 112 ALA A N 1
ATOM 861 C CA . ALA A 1 112 ? 0.032 -45.833 -12.799 1.00 68.38 112 ALA A CA 1
ATOM 862 C C . ALA A 1 112 ? -0.141 -44.677 -11.787 1.00 68.38 112 ALA A C 1
ATOM 864 O O . ALA A 1 112 ? -0.355 -44.922 -10.589 1.00 68.38 112 ALA A O 1
ATOM 865 N N . LYS A 1 113 ? -0.060 -43.428 -12.269 1.00 73.75 113 LYS A N 1
ATOM 866 C CA . LYS A 1 113 ? -0.186 -42.202 -11.459 1.00 73.75 113 LYS A CA 1
ATOM 867 C C . LYS A 1 113 ? -1.252 -41.259 -12.030 1.00 73.75 113 LYS A C 1
ATOM 869 O O . LYS A 1 113 ? -1.244 -40.985 -13.226 1.00 73.75 113 LYS A O 1
ATOM 874 N N . VAL A 1 114 ? -2.096 -40.710 -11.153 1.00 72.44 114 VAL A N 1
ATOM 875 C CA . VAL A 1 114 ? -2.955 -39.546 -11.440 1.00 72.44 114 VAL A CA 1
ATOM 876 C C . VAL A 1 114 ? -2.646 -38.436 -10.430 1.00 72.44 114 VAL A C 1
ATOM 878 O O . VAL A 1 114 ? -2.748 -38.666 -9.223 1.00 72.44 114 VAL A O 1
ATOM 881 N N . ASP A 1 115 ? -2.263 -37.252 -10.909 1.00 69.94 115 ASP A N 1
ATOM 882 C CA . ASP A 1 115 ? -1.993 -36.057 -10.090 1.00 69.94 115 ASP A CA 1
ATOM 883 C C . ASP A 1 115 ? -2.923 -34.923 -10.536 1.00 69.94 115 ASP A C 1
ATOM 885 O O . ASP A 1 115 ? -2.936 -34.569 -11.713 1.00 69.94 115 ASP A O 1
ATOM 889 N N . CYS A 1 116 ? -3.724 -34.385 -9.617 1.00 65.62 116 CYS A N 1
ATOM 890 C CA . CYS A 1 116 ? -4.665 -33.303 -9.894 1.00 65.62 116 CYS A CA 1
ATOM 891 C C . CYS A 1 116 ? -4.430 -32.119 -8.951 1.00 65.62 116 CYS A C 1
ATOM 893 O O . CYS A 1 116 ? -4.373 -32.269 -7.727 1.00 65.62 116 CYS A O 1
ATOM 895 N N . ALA A 1 117 ? -4.338 -30.917 -9.510 1.00 63.12 117 ALA A N 1
ATOM 896 C CA . ALA A 1 117 ? -4.114 -29.702 -8.735 1.00 63.12 117 ALA A CA 1
ATOM 897 C C . ALA A 1 117 ? -5.338 -29.226 -7.933 1.00 63.12 117 ALA A C 1
ATOM 899 O O . ALA A 1 117 ? -5.192 -28.371 -7.075 1.00 63.12 117 ALA A O 1
ATOM 900 N N . THR A 1 118 ? -6.550 -29.725 -8.191 1.00 62.28 118 THR A N 1
ATOM 901 C CA . THR A 1 118 ? -7.777 -29.112 -7.643 1.00 62.28 118 THR A CA 1
ATOM 902 C C . THR A 1 118 ? -8.814 -30.141 -7.187 1.00 62.28 118 THR A C 1
ATOM 904 O O . THR A 1 118 ? -8.879 -30.435 -5.997 1.00 62.28 118 THR A O 1
ATOM 907 N N . VAL A 1 119 ? -9.630 -30.698 -8.088 1.00 62.28 119 VAL A N 1
ATOM 908 C CA . VAL A 1 119 ? -10.719 -31.638 -7.770 1.00 62.28 119 VAL A CA 1
ATOM 909 C C . VAL A 1 119 ? -10.651 -32.870 -8.669 1.00 62.28 119 VAL A C 1
ATOM 911 O O . VAL A 1 119 ? -10.744 -32.756 -9.891 1.00 62.28 119 VAL A O 1
ATOM 914 N N . LEU A 1 120 ? -10.601 -34.057 -8.057 1.00 64.62 120 LEU A N 1
ATOM 915 C CA . LEU A 1 120 ? -10.678 -35.354 -8.732 1.00 64.62 120 LEU A CA 1
ATOM 916 C C . LEU A 1 120 ? -11.941 -36.117 -8.304 1.00 64.62 120 LEU A C 1
ATOM 918 O O . LEU A 1 120 ? -12.102 -36.450 -7.131 1.00 64.62 120 LEU A O 1
ATOM 922 N N . ALA A 1 121 ? -12.826 -36.413 -9.258 1.00 62.12 121 ALA A N 1
ATOM 923 C CA . ALA A 1 121 ? -14.082 -37.123 -9.027 1.00 62.12 121 ALA A CA 1
ATOM 924 C C . ALA A 1 121 ? -14.171 -38.417 -9.855 1.00 62.12 121 ALA A C 1
ATOM 926 O O . ALA A 1 121 ? -13.990 -38.405 -11.074 1.00 62.12 121 ALA A O 1
ATOM 927 N N . PHE A 1 122 ? -14.522 -39.528 -9.198 1.00 64.31 122 PHE A N 1
ATOM 928 C CA . PHE A 1 122 ? -14.849 -40.796 -9.857 1.00 64.31 122 PHE A CA 1
ATOM 929 C C . PHE A 1 122 ? -16.366 -40.942 -9.987 1.00 64.31 122 PHE A C 1
ATOM 931 O O . PHE A 1 122 ? -17.077 -40.986 -8.987 1.00 64.31 122 PHE A O 1
ATOM 938 N N . MET A 1 123 ? -16.865 -41.024 -11.218 1.00 61.22 123 MET A N 1
ATOM 939 C CA . MET A 1 123 ? -18.296 -41.116 -11.534 1.00 61.22 123 MET A CA 1
ATOM 940 C C . MET A 1 123 ? -18.768 -42.561 -11.774 1.00 61.22 123 MET A C 1
ATOM 942 O O . MET A 1 123 ? -19.932 -42.786 -12.094 1.00 61.22 123 MET A O 1
ATOM 946 N N . GLY A 1 124 ? -17.878 -43.549 -11.635 1.00 65.31 124 GLY A N 1
ATOM 947 C CA . GLY A 1 124 ? -18.177 -44.971 -11.797 1.00 65.31 124 GLY A CA 1
ATOM 948 C C . GLY A 1 124 ? -17.318 -45.868 -10.901 1.00 65.31 124 GLY A C 1
ATOM 949 O O . GLY A 1 124 ? -16.545 -45.399 -10.070 1.00 65.31 124 GLY A O 1
ATOM 950 N N . HIS A 1 125 ? -17.460 -47.186 -11.067 1.00 69.25 125 HIS A N 1
ATOM 951 C CA . HIS A 1 125 ? -16.670 -48.167 -10.320 1.00 69.25 125 HIS A CA 1
ATOM 952 C C . HIS A 1 125 ? -15.178 -48.072 -10.677 1.00 69.25 125 HIS A C 1
ATOM 954 O O . HIS A 1 125 ? -14.813 -48.186 -11.849 1.00 69.25 125 HIS A O 1
ATOM 960 N N . SER A 1 126 ? -14.316 -47.955 -9.667 1.00 67.12 126 SER A N 1
ATOM 961 C CA . SER A 1 126 ? -12.865 -47.819 -9.837 1.00 67.12 126 SER A CA 1
ATOM 962 C C . SER A 1 126 ? -12.118 -48.929 -9.103 1.00 67.12 126 SER A C 1
ATOM 964 O O . SER A 1 126 ? -12.410 -49.211 -7.943 1.00 67.12 126 SER A O 1
ATOM 966 N N . VAL A 1 127 ? -11.155 -49.568 -9.774 1.00 71.31 127 VAL A N 1
ATOM 967 C CA . VAL A 1 127 ? -10.281 -50.601 -9.188 1.00 71.31 127 VAL A CA 1
ATOM 968 C C . VAL A 1 127 ? -8.845 -50.100 -9.168 1.00 71.31 127 VAL A C 1
ATOM 970 O O . VAL A 1 127 ? -8.299 -49.745 -10.213 1.00 71.31 127 VAL A O 1
ATOM 973 N N . MET A 1 128 ? -8.232 -50.112 -7.984 1.00 70.44 128 MET A N 1
ATOM 974 C CA . MET A 1 128 ? -6.859 -49.655 -7.765 1.00 70.44 128 MET A CA 1
ATOM 975 C C . MET A 1 128 ? -6.071 -50.706 -6.957 1.00 70.44 128 MET A C 1
ATOM 977 O O . MET A 1 128 ? -6.394 -50.940 -5.793 1.00 70.44 128 MET A O 1
ATOM 981 N N . PRO A 1 129 ? -5.060 -51.374 -7.540 1.00 66.50 129 PRO A N 1
ATOM 982 C CA . PRO A 1 129 ? -4.152 -52.257 -6.816 1.00 66.50 129 PRO A CA 1
ATOM 983 C C . PRO A 1 129 ? -3.114 -51.445 -6.027 1.00 66.50 129 PRO A C 1
ATOM 985 O O . PRO A 1 129 ? -2.871 -50.277 -6.317 1.00 66.50 129 PRO A O 1
ATOM 988 N N . SER A 1 130 ? -2.434 -52.088 -5.073 1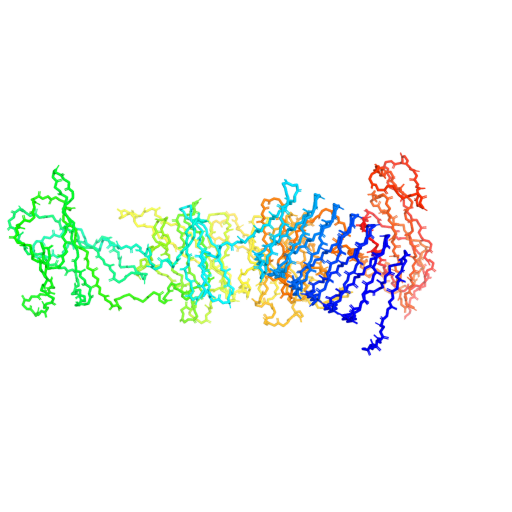.00 54.34 130 SER A N 1
ATOM 989 C CA . SER A 1 130 ? -1.521 -51.475 -4.085 1.00 54.34 130 SER A CA 1
ATOM 990 C C . SER A 1 130 ? -0.332 -50.669 -4.636 1.00 54.34 130 SER A C 1
ATOM 992 O O . SER A 1 130 ? 0.405 -50.070 -3.858 1.00 54.34 130 SER A O 1
ATOM 994 N N . THR A 1 131 ? -0.116 -50.652 -5.952 1.00 71.50 131 THR A N 1
ATOM 995 C CA . THR A 1 131 ? 1.010 -49.960 -6.602 1.00 71.50 131 THR A CA 1
ATOM 996 C C . THR A 1 131 ? 0.605 -48.723 -7.408 1.00 71.50 131 THR A C 1
ATOM 998 O O . THR A 1 131 ? 1.492 -48.046 -7.923 1.00 71.50 131 THR A O 1
ATOM 1001 N N . ALA A 1 132 ? -0.691 -48.414 -7.530 1.00 70.94 132 ALA A N 1
ATOM 1002 C CA . ALA A 1 132 ? -1.171 -47.181 -8.161 1.00 70.94 132 ALA A CA 1
ATOM 1003 C C . ALA A 1 132 ? -1.111 -45.993 -7.178 1.00 70.94 132 ALA A C 1
ATOM 1005 O O . ALA A 1 132 ? -1.291 -46.180 -5.973 1.00 70.94 132 ALA A O 1
ATOM 1006 N N . LYS A 1 133 ? -0.861 -44.773 -7.675 1.00 72.75 133 LYS A N 1
ATOM 1007 C CA . LYS A 1 133 ? -0.805 -43.540 -6.863 1.00 72.75 133 LYS A CA 1
ATOM 1008 C C . LYS A 1 133 ? -1.808 -42.493 -7.344 1.00 72.75 133 LYS A C 1
ATOM 1010 O O . LYS A 1 133 ? -1.916 -42.238 -8.541 1.00 72.75 133 LYS A O 1
ATOM 1015 N N . LEU A 1 134 ? -2.471 -41.846 -6.388 1.00 71.06 134 LEU A N 1
ATOM 1016 C CA . LEU A 1 134 ? -3.423 -40.764 -6.616 1.00 71.06 134 LEU A CA 1
ATOM 1017 C C . LEU A 1 134 ? -3.113 -39.592 -5.681 1.00 71.06 134 LEU A C 1
ATOM 1019 O O . LEU A 1 134 ? -2.986 -39.795 -4.473 1.00 71.06 134 LEU A O 1
ATOM 1023 N N . SER A 1 135 ? -3.005 -38.382 -6.228 1.00 67.69 135 SER A N 1
ATOM 1024 C CA . SER A 1 135 ? -2.831 -37.146 -5.457 1.00 67.69 135 SER A CA 1
ATOM 1025 C C . SER A 1 135 ? -3.774 -36.050 -5.947 1.00 67.69 135 SER A C 1
ATOM 1027 O O . SER A 1 135 ? -3.947 -35.858 -7.147 1.00 67.69 135 SER A O 1
ATOM 1029 N N . CYS A 1 136 ? -4.394 -35.338 -5.004 1.00 62.81 136 CYS A N 1
ATOM 1030 C CA . CYS A 1 136 ? -5.244 -34.176 -5.261 1.00 62.81 136 CYS A CA 1
ATOM 1031 C C . CYS A 1 136 ? -4.848 -33.051 -4.295 1.00 62.81 136 CYS A C 1
ATOM 1033 O O . CYS A 1 136 ? -4.724 -33.312 -3.096 1.00 62.81 136 CYS A O 1
ATOM 1035 N N . ARG A 1 137 ? -4.627 -31.829 -4.791 1.00 61.62 137 ARG A N 1
ATOM 1036 C CA . ARG A 1 137 ? -4.100 -30.698 -3.999 1.00 61.62 137 ARG A CA 1
ATOM 1037 C C . ARG A 1 137 ? -5.016 -29.463 -4.010 1.00 61.62 137 ARG A C 1
ATOM 1039 O O . ARG A 1 137 ? -4.596 -28.406 -4.439 1.00 61.62 137 ARG A O 1
ATOM 1046 N N . SER A 1 138 ? -6.250 -29.535 -3.506 1.00 55.00 138 SER A N 1
ATOM 1047 C CA . SER A 1 138 ? -7.097 -28.327 -3.423 1.00 55.00 138 SER A CA 1
ATOM 1048 C C . SER A 1 138 ? -6.636 -27.361 -2.324 1.00 55.00 138 SER A C 1
ATOM 1050 O O . SER A 1 138 ? -6.569 -27.753 -1.156 1.00 55.00 138 SER A O 1
ATOM 1052 N N . ALA A 1 139 ? -6.444 -26.082 -2.654 1.00 58.03 139 ALA A N 1
ATOM 1053 C CA . ALA A 1 139 ? -6.442 -25.021 -1.651 1.00 58.03 139 ALA A CA 1
ATOM 1054 C C . ALA A 1 139 ? -7.868 -24.843 -1.095 1.00 58.03 139 ALA A C 1
ATOM 1056 O O . ALA A 1 139 ? -8.825 -24.679 -1.853 1.00 58.03 139 ALA A O 1
ATOM 1057 N N . LYS A 1 140 ? -8.030 -24.906 0.231 1.00 66.00 140 LYS A N 1
ATOM 1058 C CA . LYS A 1 140 ? -9.303 -24.590 0.893 1.00 66.00 140 LYS A CA 1
ATOM 1059 C C . LYS A 1 140 ? -9.494 -23.073 0.850 1.00 66.00 140 LYS A C 1
ATOM 1061 O O . LYS A 1 140 ? -8.661 -22.352 1.389 1.00 66.00 140 LYS A O 1
ATOM 1066 N N . ALA A 1 141 ? -10.584 -22.594 0.251 1.00 71.31 141 ALA A N 1
ATOM 1067 C CA . ALA A 1 141 ? -10.956 -21.185 0.363 1.00 71.31 141 ALA A CA 1
ATOM 1068 C C . ALA A 1 141 ? -11.210 -20.842 1.843 1.00 71.31 141 ALA A C 1
ATOM 1070 O O . ALA A 1 141 ? -12.040 -21.487 2.489 1.00 71.31 141 ALA A O 1
ATOM 1071 N N . LEU A 1 142 ? -10.467 -19.869 2.381 1.00 79.88 142 LEU A N 1
ATOM 1072 C CA . LEU A 1 142 ? -10.634 -19.386 3.759 1.00 79.88 142 LEU A CA 1
ATOM 1073 C C . LEU A 1 142 ? -11.759 -18.350 3.871 1.00 79.88 142 LEU A C 1
ATOM 1075 O O . LEU A 1 142 ? -12.438 -18.295 4.890 1.00 79.88 142 LEU A O 1
ATOM 1079 N N . LEU A 1 143 ? -11.972 -17.568 2.811 1.00 83.62 143 LEU A N 1
ATOM 1080 C CA . LEU A 1 143 ? -13.010 -16.548 2.704 1.00 83.62 143 LEU A CA 1
ATOM 1081 C C . LEU A 1 143 ? -13.451 -16.432 1.236 1.00 83.62 143 LEU A C 1
ATOM 1083 O O . LEU A 1 143 ? -12.654 -16.670 0.326 1.00 83.62 143 LEU A O 1
ATOM 1087 N N . THR A 1 144 ? -14.721 -16.110 0.993 1.00 84.81 144 THR A N 1
ATOM 1088 C CA . THR A 1 144 ? -15.317 -16.001 -0.353 1.00 84.81 144 THR A CA 1
ATOM 1089 C C . THR A 1 144 ? -16.186 -14.756 -0.456 1.00 84.81 144 THR A C 1
ATOM 1091 O O . THR A 1 144 ? -16.655 -14.267 0.564 1.00 84.81 144 THR A O 1
ATOM 1094 N N . GLY A 1 145 ? -16.476 -14.300 -1.678 1.00 84.25 145 GLY A N 1
ATOM 1095 C CA . GLY A 1 145 ? -17.346 -13.137 -1.901 1.00 84.25 145 GLY A CA 1
ATOM 1096 C C . GLY A 1 145 ? -16.635 -11.791 -1.757 1.00 84.25 145 GLY A C 1
ATOM 1097 O O . GLY A 1 145 ? -17.302 -10.778 -1.594 1.00 84.25 145 GLY A O 1
ATOM 1098 N N . LEU A 1 146 ? -15.301 -11.796 -1.822 1.00 85.56 146 LEU A N 1
ATOM 1099 C CA . LEU A 1 146 ? -14.489 -10.583 -1.790 1.00 85.56 146 LEU A CA 1
ATOM 1100 C C . LEU A 1 146 ? -14.695 -9.758 -3.058 1.00 85.56 146 LEU A C 1
ATOM 1102 O O . LEU A 1 146 ? -14.875 -10.324 -4.142 1.00 85.56 146 LEU A O 1
ATOM 1106 N N . ALA A 1 147 ? -14.644 -8.434 -2.928 1.00 88.06 147 ALA A N 1
ATOM 1107 C CA . ALA A 1 147 ? -14.732 -7.548 -4.075 1.00 88.06 147 ALA A CA 1
ATOM 1108 C C . ALA A 1 147 ? -13.512 -7.719 -4.996 1.00 88.06 147 ALA A C 1
ATOM 1110 O O . ALA A 1 147 ? -12.366 -7.709 -4.545 1.00 88.06 147 ALA A O 1
ATOM 1111 N N . ASP A 1 148 ? -13.767 -7.836 -6.303 1.00 86.56 148 ASP A N 1
ATOM 1112 C CA . ASP A 1 148 ? -12.725 -7.850 -7.333 1.00 86.56 148 ASP A CA 1
ATOM 1113 C C . ASP A 1 148 ? -12.188 -6.428 -7.538 1.00 86.56 148 ASP A C 1
ATOM 1115 O O . ASP A 1 148 ? -12.678 -5.649 -8.362 1.00 86.56 148 ASP A O 1
ATOM 1119 N N . ARG A 1 149 ? -11.256 -6.044 -6.665 1.00 88.06 149 ARG A N 1
ATOM 1120 C CA . ARG A 1 149 ? -10.668 -4.708 -6.591 1.00 88.06 149 ARG A CA 1
ATOM 1121 C C . ARG A 1 149 ? -9.186 -4.786 -6.266 1.00 88.06 149 ARG A C 1
ATOM 1123 O O . ARG A 1 149 ? -8.698 -5.732 -5.643 1.00 88.06 149 ARG A O 1
ATOM 1130 N N . GLN A 1 150 ? -8.478 -3.721 -6.631 1.00 87.69 150 GLN A N 1
ATOM 1131 C CA . GLN A 1 150 ? -7.114 -3.488 -6.176 1.00 87.69 150 GLN A CA 1
ATOM 1132 C C . GLN A 1 150 ? -7.079 -3.562 -4.644 1.00 87.69 150 GLN A C 1
ATOM 1134 O O . GLN A 1 150 ? -7.778 -2.816 -3.964 1.00 87.69 150 GLN A O 1
ATOM 1139 N N . THR A 1 151 ? -6.268 -4.476 -4.118 1.00 91.44 151 THR A N 1
ATOM 1140 C CA . THR A 1 151 ? -6.190 -4.760 -2.684 1.00 91.44 151 THR A CA 1
ATOM 1141 C C . THR A 1 151 ? -4.794 -4.427 -2.177 1.00 91.44 151 THR A C 1
ATOM 1143 O O . THR A 1 151 ? -3.794 -4.834 -2.777 1.00 91.44 151 THR A O 1
ATOM 1146 N N . ALA A 1 152 ? -4.725 -3.677 -1.083 1.00 92.62 152 ALA A N 1
ATOM 1147 C CA . ALA A 1 152 ? -3.498 -3.392 -0.360 1.00 92.62 152 ALA A CA 1
ATOM 1148 C C . ALA A 1 152 ? -3.365 -4.316 0.855 1.00 92.62 152 ALA A C 1
ATOM 1150 O O . ALA A 1 152 ? -4.364 -4.721 1.450 1.00 92.62 152 ALA A O 1
ATOM 1151 N N . PHE A 1 153 ? -2.123 -4.631 1.221 1.00 93.56 153 PHE A N 1
ATOM 1152 C CA . PHE A 1 153 ? -1.797 -5.569 2.291 1.00 93.56 153 PHE A CA 1
ATOM 1153 C C . PHE A 1 153 ? -0.869 -4.913 3.308 1.00 93.56 153 PHE A C 1
ATOM 1155 O O . PHE A 1 153 ? 0.041 -4.173 2.935 1.00 93.56 153 PHE A O 1
ATOM 1162 N N . PHE A 1 154 ? -1.057 -5.232 4.584 1.00 95.25 154 PHE A N 1
ATOM 1163 C CA . PHE A 1 154 ? -0.093 -4.932 5.640 1.00 95.25 154 PHE A CA 1
ATOM 1164 C C . PHE A 1 154 ? -0.146 -6.007 6.726 1.00 95.25 154 PHE A C 1
ATOM 1166 O O . PHE A 1 154 ? -1.079 -6.808 6.787 1.00 95.25 154 PHE A O 1
ATOM 1173 N N . THR A 1 155 ? 0.867 -6.048 7.586 1.00 95.00 155 THR A N 1
ATOM 1174 C CA . THR A 1 155 ? 0.947 -7.022 8.679 1.00 95.00 155 THR A CA 1
ATOM 1175 C C . THR A 1 155 ? 1.165 -6.321 10.007 1.00 95.00 155 THR A C 1
ATOM 1177 O O . THR A 1 155 ? 2.041 -5.468 10.107 1.00 95.00 155 THR A O 1
ATOM 1180 N N . MET A 1 156 ? 0.407 -6.702 11.033 1.00 94.94 156 MET A N 1
ATOM 1181 C CA . MET A 1 156 ? 0.560 -6.197 12.401 1.00 94.94 156 MET A CA 1
ATOM 1182 C C . MET A 1 156 ? 0.042 -7.253 13.384 1.00 94.94 156 MET A C 1
ATOM 1184 O O . MET A 1 156 ? -0.920 -7.960 13.083 1.00 94.94 156 MET A O 1
ATOM 1188 N N . GLY A 1 157 ? 0.703 -7.420 14.532 1.00 90.69 157 GLY A N 1
ATOM 1189 C CA . GLY A 1 157 ? 0.271 -8.380 15.559 1.00 90.69 157 GLY A CA 1
ATOM 1190 C C . GLY A 1 157 ? 0.149 -9.829 15.060 1.00 90.69 157 GLY A C 1
ATOM 1191 O O . GLY A 1 157 ? -0.819 -10.510 15.388 1.00 90.69 157 GLY A O 1
ATOM 1192 N N . ASN A 1 158 ? 1.092 -10.296 14.228 1.00 91.62 158 ASN A N 1
ATOM 1193 C CA . ASN A 1 158 ? 1.088 -11.630 13.596 1.00 91.62 158 ASN A CA 1
ATOM 1194 C C . ASN A 1 158 ? -0.141 -11.947 12.719 1.00 91.62 158 ASN A C 1
ATOM 1196 O O . ASN A 1 158 ? -0.428 -13.113 12.452 1.00 91.62 158 ASN A O 1
ATOM 1200 N N . ARG A 1 159 ? -0.853 -10.924 12.236 1.00 95.44 159 ARG A N 1
ATOM 1201 C CA . ARG A 1 159 ? -1.935 -11.060 11.255 1.00 95.44 159 ARG A CA 1
ATOM 1202 C C . ARG A 1 159 ? -1.607 -10.285 9.988 1.00 95.44 159 ARG A C 1
ATOM 1204 O O . ARG A 1 159 ? -0.940 -9.252 10.040 1.00 95.44 159 ARG A O 1
ATOM 1211 N N . CYS A 1 160 ? -2.093 -10.785 8.859 1.00 95.50 160 CYS A N 1
ATOM 1212 C CA . CYS A 1 160 ? -2.132 -10.057 7.599 1.00 95.50 160 CYS A CA 1
ATOM 1213 C C . CYS A 1 160 ? -3.512 -9.425 7.437 1.00 95.50 160 CYS A C 1
ATOM 1215 O O . CYS A 1 160 ? -4.532 -10.086 7.634 1.00 95.50 160 CYS A O 1
ATOM 1217 N N . TYR A 1 161 ? -3.526 -8.152 7.074 1.00 97.12 161 TYR A N 1
ATOM 1218 C CA . TYR A 1 161 ? -4.725 -7.379 6.819 1.00 97.12 161 TYR A CA 1
ATOM 1219 C C . TYR A 1 161 ? -4.783 -6.979 5.352 1.00 97.12 161 TYR A C 1
ATOM 1221 O O . TYR A 1 161 ? -3.751 -6.700 4.737 1.00 97.12 161 TYR A O 1
ATOM 1229 N N . MET A 1 162 ? -5.994 -6.950 4.806 1.00 95.94 162 MET A N 1
ATOM 1230 C CA . MET A 1 162 ? -6.270 -6.638 3.407 1.00 95.94 162 MET A CA 1
ATOM 1231 C C . MET A 1 162 ? -7.350 -5.569 3.340 1.00 95.94 162 MET A C 1
ATOM 1233 O O . MET A 1 162 ? -8.385 -5.718 3.989 1.00 95.94 162 MET A O 1
ATOM 1237 N N . ILE A 1 163 ? -7.124 -4.518 2.557 1.00 95.94 163 ILE A N 1
ATOM 1238 C CA . ILE A 1 163 ? -8.089 -3.434 2.367 1.00 95.94 163 ILE A CA 1
ATOM 1239 C C . ILE A 1 163 ? -8.205 -3.063 0.888 1.00 95.94 163 ILE A C 1
ATOM 1241 O O . ILE A 1 163 ? -7.197 -2.992 0.182 1.00 95.94 163 ILE A O 1
ATOM 1245 N N . ASN A 1 164 ? -9.432 -2.861 0.404 1.00 93.44 164 ASN A N 1
ATOM 1246 C CA . ASN A 1 164 ? -9.711 -2.607 -1.017 1.00 93.44 164 ASN A CA 1
ATOM 1247 C C . ASN A 1 164 ? -10.761 -1.495 -1.266 1.00 93.44 164 ASN A C 1
ATOM 1249 O O . ASN A 1 164 ? -11.292 -1.377 -2.376 1.00 93.44 164 ASN A O 1
ATOM 1253 N N . GLY A 1 165 ? -11.080 -0.688 -0.245 1.00 94.81 165 GLY A N 1
ATOM 1254 C CA . GLY A 1 165 ? -12.102 0.366 -0.312 1.00 94.81 165 GLY A CA 1
ATOM 1255 C C . GLY A 1 165 ? -13.545 -0.141 -0.272 1.00 94.81 165 GLY A C 1
ATOM 1256 O O . GLY A 1 165 ? -14.456 0.570 -0.694 1.00 94.81 165 GLY A O 1
ATOM 1257 N N . GLN A 1 166 ? -13.750 -1.388 0.146 1.00 93.06 166 GLN A N 1
ATOM 1258 C CA . GLN A 1 166 ? -15.062 -1.987 0.386 1.00 93.06 166 GLN A CA 1
ATOM 1259 C C . GLN A 1 166 ? -14.977 -3.040 1.499 1.00 93.06 166 GLN A C 1
ATOM 1261 O O . GLN A 1 166 ? -15.789 -3.057 2.421 1.00 93.06 166 GLN A O 1
ATOM 1266 N N . ASP A 1 167 ? -13.971 -3.903 1.416 1.00 94.12 167 ASP A N 1
ATOM 1267 C CA . ASP A 1 167 ? -13.650 -4.936 2.382 1.00 94.12 167 ASP A CA 1
ATOM 1268 C C . ASP A 1 167 ? -12.412 -4.537 3.190 1.00 94.12 167 ASP A C 1
ATOM 1270 O O . ASP A 1 167 ? -11.399 -4.103 2.635 1.00 94.12 167 ASP A O 1
ATOM 1274 N N . PHE A 1 168 ? -12.481 -4.766 4.503 1.00 96.44 168 PHE A N 1
ATOM 1275 C CA . PHE A 1 168 ? -11.328 -4.756 5.396 1.00 96.44 168 PHE A CA 1
ATOM 1276 C C . PHE A 1 168 ? -11.272 -6.093 6.137 1.00 96.44 168 PHE A C 1
ATOM 1278 O O . PHE A 1 168 ? -12.160 -6.421 6.929 1.00 96.44 168 PHE A O 1
ATOM 1285 N N . ILE A 1 169 ? -10.263 -6.899 5.817 1.00 96.69 169 ILE A N 1
ATOM 1286 C CA . ILE A 1 169 ? -10.182 -8.327 6.147 1.00 96.69 169 ILE A CA 1
ATOM 1287 C C . ILE A 1 169 ? -8.910 -8.592 6.939 1.00 96.69 169 ILE A C 1
ATOM 1289 O O . ILE A 1 169 ? -7.885 -7.958 6.697 1.00 96.69 169 ILE A O 1
ATOM 1293 N N . TRP A 1 170 ? -8.957 -9.571 7.838 1.00 96.19 170 TRP A N 1
ATOM 1294 C CA . TRP A 1 170 ? -7.780 -10.122 8.502 1.00 96.19 170 TRP A CA 1
ATOM 1295 C C . TRP A 1 170 ? -7.620 -11.616 8.200 1.00 96.19 170 TRP A C 1
ATOM 1297 O O . TRP A 1 170 ? -8.595 -12.330 7.955 1.00 96.19 170 TRP A O 1
ATOM 1307 N N . THR A 1 171 ? -6.383 -12.103 8.263 1.00 94.81 171 THR A N 1
ATOM 1308 C CA . THR A 1 171 ? -6.047 -13.528 8.279 1.00 94.81 171 THR A CA 1
ATOM 1309 C C . THR A 1 171 ? -4.810 -13.797 9.136 1.00 94.81 171 THR A C 1
ATOM 1311 O O . THR A 1 171 ? -3.877 -12.996 9.178 1.00 94.81 171 THR A O 1
ATOM 1314 N N . ASP A 1 172 ? -4.793 -14.941 9.816 1.00 93.06 172 ASP A N 1
ATOM 1315 C CA . ASP A 1 172 ? -3.622 -15.498 10.516 1.00 93.06 172 ASP A CA 1
ATOM 1316 C C . ASP A 1 172 ? -3.020 -16.712 9.766 1.00 93.06 172 ASP A C 1
ATOM 1318 O O . ASP A 1 172 ? -2.160 -17.419 10.288 1.00 93.06 172 ASP A O 1
ATOM 1322 N N . GLY A 1 173 ? -3.493 -16.980 8.541 1.00 87.19 173 GLY A N 1
ATOM 1323 C CA . GLY A 1 173 ? -3.145 -18.152 7.731 1.00 87.19 173 GLY A CA 1
ATOM 1324 C C . GLY A 1 173 ? -3.994 -19.404 8.000 1.00 87.19 173 GLY A C 1
ATOM 1325 O O . GLY A 1 173 ? -4.035 -20.295 7.151 1.00 87.19 173 GLY A O 1
ATOM 1326 N N . ALA A 1 174 ? -4.708 -19.475 9.127 1.00 88.38 174 ALA A N 1
ATOM 1327 C CA . ALA A 1 174 ? -5.628 -20.564 9.470 1.00 88.38 174 ALA A CA 1
ATOM 1328 C C . ALA A 1 174 ? -7.103 -20.125 9.425 1.00 88.38 174 ALA A C 1
ATOM 1330 O O . ALA A 1 174 ? -7.964 -20.867 8.949 1.00 88.38 174 ALA A O 1
ATOM 1331 N N . ASN A 1 175 ? -7.374 -18.912 9.895 1.00 90.81 175 ASN A N 1
ATOM 1332 C CA . ASN A 1 175 ? -8.666 -18.251 9.972 1.00 90.81 175 ASN A CA 1
ATOM 1333 C C . ASN A 1 175 ? -8.641 -16.957 9.154 1.00 90.81 175 ASN A C 1
ATOM 1335 O O . ASN A 1 175 ? -7.585 -16.393 8.841 1.00 90.81 175 ASN A O 1
ATOM 1339 N N . SER A 1 176 ? -9.821 -16.491 8.759 1.00 93.88 176 SER A N 1
ATOM 1340 C CA . SER A 1 176 ? -10.008 -15.212 8.071 1.00 93.88 176 SER A CA 1
ATOM 1341 C C . SER A 1 176 ? -11.407 -14.675 8.347 1.00 93.88 176 SER A C 1
ATOM 1343 O O . SER A 1 176 ? -12.331 -15.461 8.557 1.00 93.88 176 SER A O 1
ATOM 1345 N N . GLY A 1 177 ? -11.571 -13.356 8.329 1.00 94.94 177 GLY A N 1
ATOM 1346 C CA . GLY A 1 177 ? -12.865 -12.704 8.531 1.00 94.94 177 GLY A CA 1
ATOM 1347 C C . GLY A 1 177 ? -12.788 -11.197 8.312 1.00 94.94 177 GLY A C 1
ATOM 1348 O O . GLY A 1 177 ? -11.709 -10.662 8.040 1.00 94.94 177 GLY A O 1
ATOM 1349 N N . HIS A 1 178 ? -13.918 -10.503 8.435 1.00 95.19 178 HIS A N 1
ATOM 1350 C CA . HIS A 1 178 ? -13.911 -9.044 8.383 1.00 95.19 178 HIS A CA 1
ATOM 1351 C C . HIS A 1 178 ? -13.318 -8.486 9.680 1.00 95.19 178 HIS A C 1
ATOM 1353 O O . HIS A 1 178 ? -13.558 -9.011 10.768 1.00 95.19 178 HIS A O 1
ATOM 1359 N N . VAL A 1 179 ? -12.542 -7.405 9.585 1.00 96.75 179 VAL A N 1
ATOM 1360 C CA . VAL A 1 179 ? -11.962 -6.735 10.765 1.00 96.75 179 VAL A CA 1
ATOM 1361 C C . VAL A 1 179 ? -13.064 -6.215 11.687 1.00 96.75 179 VAL A C 1
ATOM 1363 O O . VAL A 1 179 ? -12.919 -6.274 12.902 1.00 96.75 179 VAL A O 1
ATOM 1366 N N . ARG A 1 180 ? -14.203 -5.801 11.121 1.00 94.94 180 ARG A N 1
ATOM 1367 C CA . ARG A 1 180 ? -15.392 -5.390 11.876 1.00 94.94 180 ARG A CA 1
ATOM 1368 C C . ARG A 1 180 ? -15.887 -6.464 12.854 1.00 94.94 180 ARG A C 1
ATOM 1370 O O . ARG A 1 180 ? -16.320 -6.126 13.948 1.00 94.94 180 ARG A O 1
ATOM 1377 N N . ASP A 1 181 ? -15.782 -7.743 12.493 1.00 94.00 181 ASP A N 1
ATOM 1378 C CA . ASP A 1 181 ? -16.251 -8.854 13.338 1.00 94.00 181 ASP A CA 1
ATOM 1379 C C . ASP A 1 181 ? -15.387 -9.040 14.596 1.00 94.00 181 ASP A C 1
ATOM 1381 O O . ASP A 1 181 ? -15.806 -9.681 15.559 1.00 94.00 181 ASP A O 1
ATOM 1385 N N . ILE A 1 182 ? -14.172 -8.485 14.584 1.00 95.19 182 ILE A N 1
ATOM 1386 C CA . ILE A 1 182 ? -13.209 -8.514 15.687 1.00 95.19 182 ILE A CA 1
ATOM 1387 C C . ILE A 1 182 ? -12.835 -7.101 16.155 1.00 95.19 182 ILE A C 1
ATOM 1389 O O . ILE A 1 182 ? -11.773 -6.925 16.749 1.00 95.19 182 ILE A O 1
ATOM 1393 N N . ALA A 1 183 ? -13.668 -6.100 15.852 1.00 97.19 183 ALA A N 1
ATOM 1394 C CA . ALA A 1 183 ? -13.402 -4.710 16.194 1.00 97.19 183 ALA A CA 1
ATOM 1395 C C . ALA A 1 183 ? -13.221 -4.538 17.708 1.00 97.19 183 ALA A C 1
ATOM 1397 O O . ALA A 1 183 ? -13.993 -5.081 18.506 1.00 97.19 183 ALA A O 1
ATOM 1398 N N . TYR A 1 184 ? -12.217 -3.753 18.098 1.00 97.69 184 TYR A N 1
ATOM 1399 C CA . TYR A 1 184 ? -11.992 -3.402 19.493 1.00 97.69 184 TYR A CA 1
ATOM 1400 C C . TYR A 1 184 ? -13.190 -2.629 20.053 1.00 97.69 184 TYR A C 1
ATOM 1402 O O . TYR A 1 184 ? -13.718 -1.720 19.403 1.00 97.69 184 TYR A O 1
ATOM 1410 N N . VAL A 1 185 ? -13.611 -2.980 21.266 1.00 97.94 185 VAL A N 1
ATOM 1411 C CA . VAL A 1 185 ? -14.683 -2.284 21.981 1.00 97.94 185 VAL A CA 1
ATOM 1412 C C . VAL A 1 185 ? -14.036 -1.386 23.031 1.00 97.94 185 VAL A C 1
ATOM 1414 O O . VAL A 1 185 ? -13.549 -1.917 24.030 1.00 97.94 185 VAL A O 1
ATOM 1417 N N . PRO A 1 186 ? -14.018 -0.060 22.822 1.00 97.50 186 PRO A N 1
ATOM 1418 C CA . PRO A 1 186 ? -13.316 0.852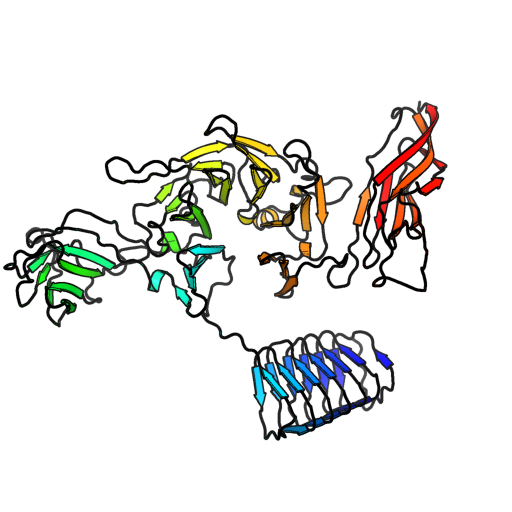 23.711 1.00 97.50 186 PRO A CA 1
ATOM 1419 C C . PRO A 1 186 ? -14.004 0.979 25.069 1.00 97.50 186 PRO A C 1
ATOM 1421 O O . PRO A 1 186 ? -15.236 0.966 25.173 1.00 97.50 186 PRO A O 1
ATOM 1424 N N . THR A 1 187 ? -13.192 1.155 26.107 1.00 97.56 187 THR A N 1
ATOM 1425 C CA . THR A 1 187 ? -13.614 1.575 27.444 1.00 97.56 187 THR A CA 1
ATOM 1426 C C . THR A 1 187 ? -13.737 3.093 27.462 1.00 97.56 187 THR A C 1
ATOM 1428 O O . THR A 1 187 ? -12.803 3.828 27.774 1.00 97.56 187 THR A O 1
ATOM 1431 N N . LEU A 1 188 ? -14.923 3.572 27.103 1.00 96.94 188 LEU A N 1
ATOM 1432 C CA . LEU A 1 188 ? -15.222 4.990 26.935 1.00 96.94 188 LEU A CA 1
ATOM 1433 C C . LEU A 1 188 ? -15.017 5.784 28.230 1.00 96.94 188 LEU A C 1
ATOM 1435 O O . LEU A 1 188 ? -14.474 6.888 28.193 1.00 96.94 188 LEU A O 1
ATOM 1439 N N . THR A 1 189 ? -15.445 5.234 29.371 1.00 97.19 189 THR A N 1
ATOM 1440 C CA . THR A 1 189 ? -15.329 5.904 30.672 1.00 97.19 189 THR A CA 1
ATOM 1441 C C . THR A 1 189 ? -14.712 5.016 31.751 1.00 97.19 189 THR A C 1
ATOM 1443 O O . THR A 1 189 ? -14.928 3.803 31.774 1.00 97.19 189 THR A O 1
ATOM 1446 N N . LEU A 1 190 ? -13.955 5.637 32.663 1.00 96.06 190 LEU A N 1
ATOM 1447 C CA . LEU A 1 190 ? -13.337 5.010 33.837 1.00 96.06 190 LEU A CA 1
ATOM 1448 C C . LEU A 1 190 ? -13.775 5.681 35.139 1.00 96.06 190 LEU A C 1
ATOM 1450 O O . LEU A 1 190 ? -14.053 6.882 35.177 1.00 96.06 190 LEU A O 1
ATOM 1454 N N . ALA A 1 191 ? -13.750 4.916 36.228 1.00 94.38 191 ALA A N 1
ATOM 1455 C CA . ALA A 1 191 ? -14.091 5.357 37.574 1.00 94.38 191 ALA A CA 1
ATOM 1456 C C . ALA A 1 191 ? -15.504 5.964 37.692 1.00 94.38 191 ALA A C 1
ATOM 1458 O O . ALA A 1 191 ? -15.723 6.910 38.451 1.00 94.38 191 ALA A O 1
ATOM 1459 N N . GLY A 1 192 ? -16.472 5.416 36.951 1.00 95.31 192 GLY A N 1
ATOM 1460 C CA . GLY A 1 192 ? -17.885 5.767 37.076 1.00 95.31 192 GLY A CA 1
ATOM 1461 C C . GLY A 1 192 ? -18.461 5.431 38.451 1.00 95.31 192 GLY A C 1
ATOM 1462 O O . GLY A 1 192 ? -17.968 4.549 39.162 1.00 95.31 192 GLY A O 1
ATOM 1463 N N . SER A 1 193 ? -19.538 6.121 38.820 1.00 95.38 193 SER A N 1
ATOM 1464 C CA . SER A 1 193 ? -20.282 5.888 40.061 1.00 95.38 193 SER A CA 1
ATOM 1465 C C . SER A 1 193 ? -21.751 5.570 39.773 1.00 95.38 193 SER A C 1
ATOM 1467 O O . SER A 1 193 ? -22.187 5.538 38.624 1.00 95.38 193 SER A O 1
ATOM 1469 N N . ALA A 1 194 ? -22.540 5.347 40.824 1.00 94.38 194 ALA A N 1
ATOM 1470 C CA . ALA A 1 194 ? -23.987 5.177 40.703 1.00 94.38 194 ALA A CA 1
ATOM 1471 C C . ALA A 1 194 ? -24.726 6.450 40.236 1.00 94.38 194 ALA A C 1
ATOM 1473 O O . ALA A 1 194 ? -25.875 6.370 39.804 1.00 94.38 194 ALA A O 1
ATOM 1474 N N . ASP A 1 195 ? -24.077 7.618 40.303 1.00 91.38 195 ASP A N 1
ATOM 1475 C CA . ASP A 1 195 ? -24.690 8.911 39.979 1.00 91.38 195 ASP A CA 1
ATOM 1476 C C . ASP A 1 195 ? -24.389 9.377 38.550 1.00 91.38 195 ASP A C 1
ATOM 1478 O O . ASP A 1 195 ? -25.213 10.055 37.930 1.00 91.38 195 ASP A O 1
ATOM 1482 N N . ALA A 1 196 ? -23.213 9.033 38.016 1.00 91.62 196 ALA A N 1
ATOM 1483 C CA . ALA A 1 196 ? -22.782 9.456 36.689 1.00 91.62 196 ALA A CA 1
ATOM 1484 C C . ALA A 1 196 ? -21.790 8.466 36.054 1.00 91.62 196 ALA A C 1
ATOM 1486 O O . ALA A 1 196 ? -21.014 7.826 36.776 1.00 91.62 196 ALA A O 1
ATOM 1487 N N . PRO A 1 197 ? -21.763 8.384 34.707 1.00 90.81 197 PRO A N 1
ATOM 1488 C CA . PRO A 1 197 ? -20.643 7.786 33.994 1.00 90.81 197 PRO A CA 1
ATOM 1489 C C . PRO A 1 197 ? -19.321 8.447 34.405 1.00 90.81 197 PRO A C 1
ATOM 1491 O O . PRO A 1 197 ? -19.293 9.596 34.857 1.00 90.81 197 PRO A O 1
ATOM 1494 N N . GLY A 1 198 ? -18.232 7.696 34.270 1.00 92.56 198 GLY A N 1
ATOM 1495 C CA . GLY A 1 198 ? -16.907 8.105 34.718 1.00 92.56 198 GLY A CA 1
ATOM 1496 C C . GLY A 1 198 ? -16.251 9.201 33.874 1.00 92.56 198 GLY A C 1
ATOM 1497 O O . GLY A 1 198 ? -16.863 9.817 33.000 1.00 92.56 198 GLY A O 1
ATOM 1498 N N . ALA A 1 199 ? -14.963 9.435 34.123 1.00 93.94 199 ALA A N 1
ATOM 1499 C CA . ALA A 1 199 ? -14.153 10.305 33.274 1.00 93.94 199 ALA A CA 1
ATOM 1500 C C . ALA A 1 199 ? -13.896 9.632 31.919 1.00 93.94 199 ALA A C 1
ATOM 1502 O O . ALA A 1 199 ? -13.687 8.420 31.868 1.00 93.94 199 ALA A O 1
ATOM 1503 N N . ILE A 1 200 ? -13.881 10.419 30.839 1.00 93.75 200 ILE A N 1
ATOM 1504 C CA . ILE A 1 200 ? -13.548 9.926 29.495 1.00 93.75 200 ILE A CA 1
ATOM 1505 C C . ILE A 1 200 ? -12.135 9.337 29.518 1.00 93.75 200 ILE A C 1
ATOM 1507 O O . ILE A 1 200 ? -11.207 9.982 30.014 1.00 93.75 200 ILE A O 1
ATOM 1511 N N . TYR A 1 201 ? -11.991 8.128 28.982 1.00 93.81 201 TYR A N 1
ATOM 1512 C CA . TYR A 1 201 ? -10.725 7.407 28.912 1.00 93.81 201 TYR A CA 1
ATOM 1513 C C . TYR A 1 201 ? -10.316 7.144 27.465 1.00 93.81 201 TYR A C 1
ATOM 1515 O O . TYR A 1 201 ? -9.292 7.655 27.014 1.00 93.81 201 TYR A O 1
ATOM 1523 N N . GLU A 1 202 ? -11.146 6.413 26.729 1.00 94.88 202 GLU A N 1
ATOM 1524 C CA . GLU A 1 202 ? -10.989 6.170 25.296 1.00 94.88 202 GLU A CA 1
ATOM 1525 C C . GLU A 1 202 ? -12.100 6.863 24.507 1.00 94.88 202 GLU A C 1
ATOM 1527 O O . GLU A 1 202 ? -13.095 7.309 25.076 1.00 94.88 202 GLU A O 1
ATOM 1532 N N . THR A 1 203 ? -11.941 6.964 23.190 1.00 95.56 203 THR A N 1
ATOM 1533 C CA . THR A 1 203 ? -12.996 7.437 22.289 1.00 95.56 203 THR A CA 1
ATOM 1534 C C . THR A 1 203 ? -13.658 6.255 21.586 1.00 95.56 203 THR A C 1
ATOM 1536 O O . THR A 1 203 ? -13.213 5.110 21.673 1.00 95.56 203 THR A O 1
ATOM 1539 N N . LEU A 1 204 ? -14.797 6.507 20.941 1.00 97.56 204 LEU A N 1
ATOM 1540 C CA . LEU A 1 204 ? -15.524 5.469 20.212 1.00 97.56 204 LEU A CA 1
ATOM 1541 C C . LEU A 1 204 ? -14.694 4.949 19.032 1.00 97.56 204 LEU A C 1
ATOM 1543 O O . LEU A 1 204 ? -13.797 5.629 18.547 1.00 97.56 204 LEU A O 1
ATOM 1547 N N . ASN A 1 205 ? -15.005 3.747 18.554 1.00 98.12 205 ASN A N 1
ATOM 1548 C CA . ASN A 1 205 ? -14.300 3.118 17.441 1.00 98.12 205 ASN A CA 1
ATOM 1549 C C . ASN A 1 205 ? -15.175 3.139 16.184 1.00 98.12 205 ASN A C 1
ATOM 1551 O O . ASN A 1 205 ? -16.257 2.562 16.209 1.00 98.12 205 ASN A O 1
ATOM 1555 N N . TYR A 1 206 ? -14.701 3.686 15.062 1.00 97.94 206 TYR A N 1
ATOM 1556 C CA . TYR A 1 206 ? -15.447 3.666 13.792 1.00 97.94 206 TYR A CA 1
ATOM 1557 C C . TYR A 1 206 ? -15.907 2.260 13.367 1.00 97.94 206 TYR A C 1
ATOM 1559 O O . TYR A 1 206 ? -16.929 2.118 12.701 1.00 97.94 206 TYR A O 1
ATOM 1567 N N . LEU A 1 207 ? -15.185 1.205 13.760 1.00 97.69 207 LEU A N 1
ATOM 1568 C CA . LEU A 1 207 ? -15.532 -0.178 13.420 1.00 97.69 207 LEU A CA 1
ATOM 1569 C C . LEU A 1 207 ? -16.520 -0.852 14.390 1.00 97.69 207 LEU A C 1
ATOM 1571 O O . LEU A 1 207 ? -16.946 -1.974 14.110 1.00 97.69 207 LEU A O 1
ATOM 1575 N N . SER A 1 208 ? -16.894 -0.219 15.507 1.00 96.94 208 SER A N 1
ATOM 1576 C CA . SER A 1 208 ? -17.737 -0.824 16.547 1.00 96.94 208 SER A CA 1
ATOM 1577 C C . SER A 1 208 ? -18.820 0.130 17.056 1.00 96.94 208 SER A C 1
ATOM 1579 O O . SER A 1 208 ? -18.537 1.214 17.546 1.00 96.94 208 SER A O 1
ATOM 1581 N N . ASP A 1 209 ? -20.065 -0.350 17.054 1.00 97.06 209 ASP A N 1
ATOM 1582 C CA . ASP A 1 209 ? -21.222 0.301 17.693 1.00 97.06 209 ASP A CA 1
ATOM 1583 C C . ASP A 1 209 ? -21.292 0.057 19.217 1.00 97.06 209 ASP A C 1
ATOM 1585 O O . ASP A 1 209 ? -22.207 0.528 19.902 1.00 97.06 209 ASP A O 1
ATOM 1589 N N . SER A 1 210 ? -20.372 -0.752 19.750 1.00 97.38 210 SER A N 1
ATOM 1590 C CA . SER A 1 210 ? -20.280 -1.079 21.172 1.00 97.38 210 SER A CA 1
ATOM 1591 C C . SER A 1 210 ? -19.253 -0.209 21.893 1.00 97.38 210 SER A C 1
ATOM 1593 O O . SER A 1 210 ? -18.208 0.119 21.330 1.00 97.38 210 SER A O 1
ATOM 1595 N N . TRP A 1 211 ? -19.504 0.041 23.178 1.00 98.12 211 TRP A N 1
ATOM 1596 C CA . TRP A 1 211 ? -18.563 0.651 24.122 1.00 98.12 211 TRP A CA 1
ATOM 1597 C C . TRP A 1 211 ? -18.685 -0.006 25.504 1.00 98.12 211 TRP A C 1
ATOM 1599 O O . TRP A 1 211 ? -19.658 -0.718 25.784 1.00 98.12 211 TRP A O 1
ATOM 1609 N N . ILE A 1 212 ? -17.700 0.238 26.366 1.00 98.38 212 ILE A N 1
ATOM 1610 C CA . ILE A 1 212 ? -17.687 -0.176 27.771 1.00 98.38 212 ILE A CA 1
ATOM 1611 C C . ILE A 1 212 ? -17.635 1.064 28.664 1.00 98.38 212 ILE A C 1
ATOM 1613 O O . ILE A 1 212 ? -16.822 1.959 28.447 1.00 98.38 212 ILE A O 1
ATOM 1617 N N . ASP A 1 213 ? -18.479 1.091 29.690 1.00 98.25 213 ASP A N 1
ATOM 1618 C CA . ASP A 1 213 ? -18.367 2.017 30.815 1.00 98.25 213 ASP A CA 1
ATOM 1619 C C . ASP A 1 213 ? -17.864 1.242 32.045 1.00 98.25 213 ASP A C 1
ATOM 1621 O O . ASP A 1 213 ? -18.417 0.192 32.394 1.00 98.25 213 ASP A O 1
ATOM 1625 N N . SER A 1 214 ? -16.800 1.733 32.687 1.00 97.75 214 SER A N 1
ATOM 1626 C CA . SER A 1 214 ? -16.213 1.136 33.892 1.00 97.75 214 SER A CA 1
ATOM 1627 C C . SER A 1 214 ? -16.588 1.928 35.140 1.00 97.75 214 SER A C 1
ATOM 1629 O O . SER A 1 214 ? -16.533 3.161 35.160 1.00 97.75 214 SER A O 1
ATOM 1631 N N . TYR A 1 215 ? -16.937 1.211 36.204 1.00 97.88 215 TYR A N 1
ATOM 1632 C CA . TYR A 1 215 ? -17.415 1.771 37.462 1.00 97.88 215 TYR A CA 1
ATOM 1633 C C . TYR A 1 215 ? -16.593 1.263 38.636 1.00 97.88 215 TYR A C 1
ATOM 1635 O O . TYR A 1 215 ? -16.076 0.145 38.635 1.00 97.88 215 TYR A O 1
ATOM 1643 N N . SER A 1 216 ? -16.539 2.090 39.676 1.00 96.69 216 SER A N 1
ATOM 1644 C CA . SER A 1 216 ? -16.014 1.752 40.996 1.00 96.69 216 SER A CA 1
ATOM 1645 C C . SER A 1 216 ? -17.181 1.636 41.986 1.00 96.69 216 SER A C 1
ATOM 1647 O O . SER A 1 216 ? -17.537 2.642 42.611 1.00 96.69 216 SER A O 1
ATOM 1649 N N . PRO A 1 217 ? -17.839 0.464 42.103 1.00 95.75 217 PRO A N 1
ATOM 1650 C CA . PRO A 1 217 ? -19.015 0.311 42.950 1.00 95.75 217 PRO A CA 1
ATOM 1651 C C . PRO A 1 217 ? -18.683 0.563 44.422 1.00 95.75 217 PRO A C 1
ATOM 1653 O O . PRO A 1 217 ? -17.571 0.303 44.889 1.00 95.75 217 PRO A O 1
ATOM 1656 N N . ASP A 1 218 ? -19.668 1.030 45.183 1.00 95.56 218 ASP A N 1
ATOM 1657 C CA . ASP A 1 218 ? -19.553 1.276 46.624 1.00 95.56 218 ASP A CA 1
ATOM 1658 C C . ASP A 1 218 ? -19.944 0.064 47.488 1.00 95.56 218 ASP A C 1
ATOM 1660 O O . ASP A 1 218 ? -19.640 0.052 48.684 1.00 95.56 218 ASP A O 1
ATOM 1664 N N . GLY A 1 219 ? -20.545 -0.969 46.887 1.00 95.12 219 GLY A N 1
ATOM 1665 C CA . GLY A 1 219 ? -21.097 -2.135 47.581 1.00 95.12 219 GLY A CA 1
ATOM 1666 C C . GLY A 1 219 ? -22.564 -1.988 48.000 1.00 95.12 219 GLY A C 1
ATOM 1667 O O . GLY A 1 219 ? -23.102 -2.907 48.616 1.00 95.12 219 GLY A O 1
ATOM 1668 N N . GLU A 1 220 ? -23.208 -0.857 47.704 1.00 96.12 220 GLU A N 1
ATOM 1669 C CA . GLU A 1 220 ? -24.577 -0.537 48.131 1.00 96.12 220 GLU A CA 1
ATOM 1670 C C . GLU A 1 220 ? -25.492 -0.200 46.949 1.00 96.12 220 GLU A C 1
ATOM 1672 O O . GLU A 1 220 ? -26.651 -0.626 46.914 1.00 96.12 220 GLU A O 1
ATOM 1677 N N . ALA A 1 221 ? -24.987 0.541 45.965 1.00 96.88 221 ALA A N 1
ATOM 1678 C CA . ALA A 1 221 ? -25.744 0.927 44.792 1.00 96.88 221 ALA A CA 1
ATOM 1679 C C . ALA A 1 221 ? -26.030 -0.271 43.881 1.00 9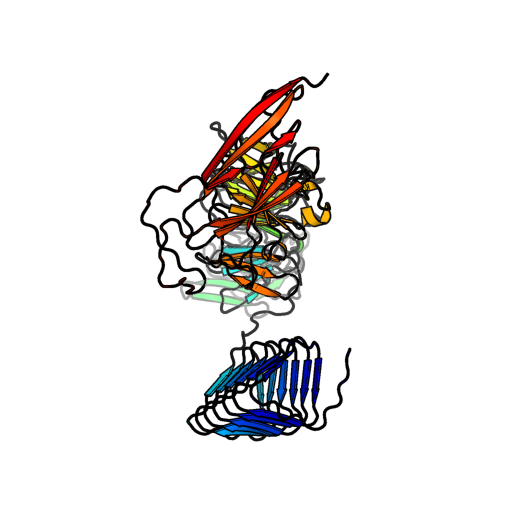6.88 221 ALA A C 1
ATOM 1681 O O . ALA A 1 221 ? -25.160 -1.074 43.552 1.00 96.88 221 ALA A O 1
ATOM 1682 N N . VAL A 1 222 ? -27.278 -0.353 43.426 1.00 97.38 222 VAL A N 1
ATOM 1683 C CA . VAL A 1 222 ? -27.736 -1.384 42.484 1.00 97.38 222 VAL A CA 1
ATOM 1684 C C . VAL A 1 222 ? -27.929 -0.850 41.071 1.00 97.38 222 VAL A C 1
ATOM 1686 O O . VAL A 1 222 ? -28.101 -1.644 40.155 1.00 97.38 222 VAL A O 1
ATOM 1689 N N . THR A 1 223 ? -27.921 0.469 40.878 1.00 97.31 223 THR A N 1
ATOM 1690 C CA . THR A 1 223 ? -28.229 1.114 39.598 1.00 97.31 223 THR A CA 1
ATOM 1691 C C . THR A 1 223 ? -27.066 1.989 39.160 1.00 97.31 223 THR A C 1
ATOM 1693 O O . THR A 1 223 ? -26.596 2.809 39.941 1.00 97.31 223 THR A O 1
ATOM 1696 N N . PHE A 1 224 ? -26.650 1.837 37.905 1.00 97.75 224 PHE A N 1
ATOM 1697 C CA . PHE A 1 224 ? -25.515 2.541 37.317 1.00 97.75 224 PHE A CA 1
ATOM 1698 C C . PHE A 1 224 ? -25.923 3.189 35.982 1.00 97.75 224 PHE A C 1
ATOM 1700 O O . PHE A 1 224 ? -26.565 2.529 35.158 1.00 97.75 224 PHE A O 1
ATOM 1707 N N . PRO A 1 225 ? -25.613 4.476 35.757 1.00 97.06 225 PRO A N 1
ATOM 1708 C CA . PRO A 1 225 ? -25.948 5.193 34.530 1.00 97.06 225 PRO A CA 1
ATOM 1709 C C . PRO A 1 225 ? -24.920 4.927 33.433 1.00 97.06 225 PRO A C 1
ATOM 1711 O O . PRO A 1 225 ? -23.731 5.039 33.698 1.00 97.06 225 PRO A O 1
ATOM 1714 N N . VAL A 1 226 ? -25.355 4.656 32.203 1.00 96.81 226 VAL A N 1
ATOM 1715 C CA . VAL A 1 226 ? -24.476 4.412 31.040 1.00 96.81 226 VAL A CA 1
ATOM 1716 C C . VAL A 1 226 ? -24.353 5.646 30.145 1.00 96.81 226 VAL A C 1
ATOM 1718 O O . VAL A 1 226 ? -25.275 6.466 30.079 1.00 96.81 226 VAL A O 1
ATOM 1721 N N . SER A 1 227 ? -23.227 5.772 29.439 1.00 94.94 227 SER A N 1
ATOM 1722 C CA . SER A 1 227 ? -22.873 6.966 28.654 1.00 94.94 227 SER A CA 1
ATOM 1723 C C . SER A 1 227 ? -23.884 7.304 27.556 1.00 94.94 227 SER A C 1
ATOM 1725 O O . SER A 1 227 ? -24.192 8.474 27.326 1.00 94.94 227 SER A O 1
ATOM 1727 N N . PHE A 1 228 ? -24.463 6.285 26.914 1.00 94.88 228 PHE A N 1
ATOM 1728 C CA . PHE A 1 228 ? -25.522 6.437 25.916 1.00 94.88 228 PHE A CA 1
ATOM 1729 C C . PHE A 1 228 ? -26.642 5.426 26.154 1.00 94.88 228 PHE A C 1
ATOM 1731 O O . PHE A 1 228 ? -26.416 4.348 26.696 1.00 94.88 228 PHE A O 1
ATOM 1738 N N . ALA A 1 229 ? -27.861 5.743 25.710 1.00 95.81 229 ALA A N 1
ATOM 1739 C CA . ALA A 1 229 ? -28.939 4.759 25.701 1.00 95.81 229 ALA A CA 1
ATOM 1740 C C . ALA A 1 229 ? -28.622 3.641 24.681 1.00 95.81 229 ALA A C 1
ATOM 1742 O O . ALA A 1 229 ? -28.498 3.957 23.490 1.00 95.81 229 ALA A O 1
ATOM 1743 N N . PRO A 1 230 ? -28.473 2.372 25.116 1.00 96.38 230 PRO A N 1
ATOM 1744 C CA . PRO A 1 230 ? -28.236 1.251 24.211 1.00 96.38 230 PRO A CA 1
ATOM 1745 C C . PRO A 1 230 ? -29.497 0.925 23.408 1.00 96.38 230 PRO A C 1
ATOM 1747 O O . PRO A 1 230 ? -30.611 1.248 23.829 1.00 96.38 230 PRO A O 1
ATOM 1750 N N . SER A 1 231 ? -29.333 0.257 22.269 1.00 95.25 231 SER A N 1
ATOM 1751 C CA . SER A 1 231 ? -30.472 -0.181 21.462 1.00 95.25 231 SER A CA 1
ATOM 1752 C C . SER A 1 231 ? -31.290 -1.277 22.157 1.00 95.25 231 SER A C 1
ATOM 1754 O O . SER A 1 231 ? -30.794 -1.993 23.030 1.00 95.25 231 SER A O 1
ATOM 1756 N N . ASP A 1 232 ? -32.561 -1.406 21.774 1.00 92.31 232 ASP A N 1
ATOM 1757 C CA . ASP A 1 232 ? -33.473 -2.435 22.300 1.00 92.31 232 ASP A CA 1
ATOM 1758 C C . ASP A 1 232 ? -33.207 -3.833 21.711 1.00 92.31 232 ASP A C 1
ATOM 1760 O O . ASP A 1 232 ? -33.581 -4.842 22.305 1.00 92.31 232 ASP A O 1
ATOM 1764 N N . ASP A 1 233 ? -32.584 -3.907 20.533 1.00 91.88 233 ASP A N 1
ATOM 1765 C CA . ASP A 1 233 ? -32.331 -5.141 19.781 1.00 91.88 233 ASP A CA 1
ATOM 1766 C C . ASP A 1 233 ? -31.030 -5.856 20.179 1.00 91.88 233 ASP A C 1
ATOM 1768 O O . ASP A 1 233 ? -30.788 -6.978 19.730 1.00 91.88 233 ASP A O 1
ATOM 1772 N N . VAL A 1 234 ? -30.217 -5.247 21.049 1.00 94.44 234 VAL A N 1
ATOM 1773 C CA . VAL A 1 234 ? -28.956 -5.816 21.541 1.00 94.44 234 VAL A CA 1
ATOM 1774 C C . VAL A 1 234 ? -28.963 -5.860 23.067 1.00 94.44 234 VAL A C 1
ATOM 1776 O O . VAL A 1 234 ? -29.185 -4.849 23.733 1.00 94.44 234 VAL A O 1
ATOM 1779 N N . LEU A 1 235 ? -28.701 -7.047 23.620 1.00 96.50 235 LEU A N 1
ATOM 1780 C CA . LEU A 1 235 ? -28.636 -7.255 25.066 1.00 96.50 235 LEU A CA 1
ATOM 1781 C C . LEU A 1 235 ? -27.394 -6.580 25.653 1.00 96.50 235 LEU A C 1
ATOM 1783 O O . LEU A 1 235 ? -26.284 -6.757 25.148 1.00 96.50 235 LEU A O 1
ATOM 1787 N N . VAL A 1 236 ? -27.578 -5.861 26.758 1.00 97.50 236 VAL A N 1
ATOM 1788 C CA . VAL A 1 236 ? -26.466 -5.336 27.562 1.00 97.50 236 VAL A CA 1
ATOM 1789 C C . VAL A 1 236 ? -25.813 -6.472 28.349 1.00 97.50 236 VAL A C 1
ATOM 1791 O O . VAL A 1 236 ? -26.499 -7.335 28.903 1.00 97.50 236 VAL A O 1
ATOM 1794 N N . THR A 1 237 ? -24.486 -6.460 28.436 1.00 98.06 237 THR A N 1
ATOM 1795 C CA . THR A 1 237 ? -23.712 -7.405 29.254 1.00 98.06 237 THR A CA 1
ATOM 1796 C C . THR A 1 237 ? -22.866 -6.651 30.263 1.00 98.06 237 THR A C 1
ATOM 1798 O O . THR A 1 237 ? -22.427 -5.539 29.980 1.00 98.06 237 THR A O 1
ATOM 1801 N N . ALA A 1 238 ? -22.594 -7.252 31.415 1.00 97.62 238 ALA A N 1
ATOM 1802 C CA . ALA A 1 238 ? -21.665 -6.681 32.381 1.00 97.62 238 ALA A CA 1
ATOM 1803 C C . ALA A 1 238 ? -20.730 -7.747 32.950 1.00 97.62 238 ALA A C 1
ATOM 1805 O O . ALA A 1 238 ? -21.102 -8.916 33.037 1.00 97.62 238 ALA A O 1
ATOM 1806 N N . GLU A 1 239 ? -19.536 -7.332 33.347 1.00 97.56 239 GLU A N 1
ATOM 1807 C CA . GLU A 1 239 ? -18.548 -8.157 34.034 1.00 97.56 239 GLU A CA 1
ATOM 1808 C C . GLU A 1 239 ? -18.160 -7.486 35.349 1.00 97.56 239 GLU A C 1
ATOM 1810 O O . GLU A 1 239 ? -17.894 -6.286 35.383 1.00 97.56 239 GLU A O 1
ATOM 1815 N N . GLU A 1 240 ? -18.149 -8.261 36.426 1.00 96.69 240 GLU A N 1
ATOM 1816 C CA . GLU A 1 240 ? -17.741 -7.818 37.754 1.00 96.69 240 GLU A CA 1
ATOM 1817 C C . GLU A 1 240 ? -16.563 -8.658 38.246 1.00 96.69 240 GLU A C 1
ATOM 1819 O O . GLU A 1 240 ? -16.674 -9.879 38.377 1.00 96.69 240 GLU A O 1
ATOM 1824 N N . ASP A 1 241 ? -15.445 -8.001 38.542 1.00 94.81 241 ASP A N 1
ATOM 1825 C CA . ASP A 1 241 ? -14.273 -8.622 39.149 1.00 94.81 241 ASP A CA 1
ATOM 1826 C C . ASP A 1 241 ? -14.493 -8.785 40.663 1.00 94.81 241 ASP A C 1
ATOM 1828 O O . ASP A 1 241 ? -14.541 -7.799 41.406 1.00 94.81 241 ASP A O 1
ATOM 1832 N N . THR A 1 242 ? -14.575 -10.029 41.143 1.00 90.38 242 THR A N 1
ATOM 1833 C CA . THR A 1 242 ? -14.642 -10.364 42.575 1.00 90.38 242 THR A CA 1
ATOM 1834 C C . THR A 1 242 ? -13.401 -11.147 43.026 1.00 90.38 242 THR A C 1
ATOM 1836 O O . THR A 1 242 ? -12.648 -11.670 42.198 1.00 90.38 242 THR A O 1
ATOM 1839 N N . PRO A 1 243 ? -13.153 -11.277 44.345 1.00 86.50 243 PRO A N 1
ATOM 1840 C CA . PRO A 1 243 ? -12.068 -12.117 44.860 1.00 86.50 243 PRO A CA 1
ATOM 1841 C C . PRO A 1 243 ? -12.139 -13.592 44.420 1.00 86.50 243 PRO A C 1
ATOM 1843 O O . PRO A 1 243 ? -11.115 -14.276 44.405 1.00 86.50 243 PRO A O 1
ATOM 1846 N N . GLU A 1 244 ? -13.327 -14.094 44.080 1.00 87.19 244 GLU A N 1
ATOM 1847 C CA . GLU A 1 244 ? -13.581 -15.473 43.650 1.00 87.19 244 GLU A CA 1
ATOM 1848 C C . GLU A 1 244 ? -13.480 -15.672 42.128 1.00 87.19 244 GLU A C 1
ATOM 1850 O O . GLU A 1 244 ? -13.411 -16.817 41.672 1.00 87.19 244 GLU A O 1
ATOM 1855 N N . GLY A 1 245 ? -13.458 -14.591 41.344 1.00 90.94 245 GLY A N 1
ATOM 1856 C CA . GLY A 1 245 ? -13.383 -14.614 39.884 1.00 90.94 245 GLY A CA 1
ATOM 1857 C C . GLY A 1 245 ? -14.231 -13.523 39.227 1.00 90.94 245 GLY A C 1
ATOM 1858 O O . GLY A 1 245 ? -14.693 -12.600 39.885 1.00 90.94 245 GLY A O 1
ATOM 1859 N N . VAL A 1 246 ? -14.439 -13.638 37.913 1.00 95.12 246 VAL A N 1
ATOM 1860 C CA . VAL A 1 246 ? -15.284 -12.708 37.147 1.00 95.12 246 VAL A CA 1
ATOM 1861 C C . VAL A 1 246 ? -16.714 -13.239 37.096 1.00 95.12 246 VAL A C 1
ATOM 1863 O O . VAL A 1 246 ? -16.938 -14.381 36.685 1.00 95.12 246 VAL A O 1
ATOM 1866 N N . ILE A 1 247 ? -17.683 -12.415 37.492 1.00 95.62 247 ILE A N 1
ATOM 1867 C CA . ILE A 1 247 ? -19.112 -12.696 37.326 1.00 95.62 247 ILE A CA 1
ATOM 1868 C C . ILE A 1 247 ? -19.597 -12.001 36.056 1.00 95.62 247 ILE A C 1
ATOM 1870 O O . ILE A 1 247 ? -19.436 -10.794 35.907 1.00 95.62 247 ILE A O 1
ATOM 1874 N N . THR A 1 248 ? -20.221 -12.755 35.149 1.00 96.88 248 THR A N 1
ATOM 1875 C CA . THR A 1 248 ? -20.816 -12.211 33.922 1.00 96.88 248 THR A CA 1
ATOM 1876 C C . THR A 1 248 ? -22.331 -12.123 34.051 1.00 96.88 248 THR A C 1
ATOM 1878 O O . THR A 1 248 ? -23.001 -13.085 34.432 1.00 96.88 248 THR A O 1
ATOM 1881 N N . TYR A 1 249 ? -22.875 -10.978 33.662 1.00 97.00 249 TYR A N 1
ATOM 1882 C CA . TYR A 1 249 ? -24.296 -10.677 33.635 1.00 97.00 249 TYR A CA 1
ATOM 1883 C C . TYR A 1 249 ? -24.756 -10.424 32.200 1.00 97.00 249 TYR A C 1
ATOM 1885 O O . TYR A 1 249 ? -24.001 -9.945 31.349 1.00 97.00 249 TYR A O 1
ATOM 1893 N N . THR A 1 250 ? -26.019 -10.715 31.917 1.00 97.25 250 THR A N 1
ATOM 1894 C CA . THR A 1 250 ? -26.650 -10.415 30.626 1.00 97.25 250 THR A CA 1
ATOM 1895 C C . THR A 1 250 ? -28.045 -9.874 30.879 1.00 97.25 250 THR A C 1
ATOM 1897 O O . THR A 1 250 ? -28.709 -10.272 31.830 1.00 97.25 250 THR A O 1
ATOM 1900 N N . GLU A 1 251 ? -28.516 -8.948 30.059 1.00 96.75 251 GLU A N 1
ATOM 1901 C CA . GLU A 1 251 ? -29.856 -8.394 30.202 1.00 96.75 251 GLU A CA 1
ATOM 1902 C C . GLU A 1 251 ? -30.943 -9.479 30.244 1.00 96.75 251 GLU A C 1
ATOM 1904 O O . GLU A 1 251 ? -30.982 -10.391 29.420 1.00 96.75 251 GLU A O 1
ATOM 1909 N N . GLY A 1 252 ? -31.807 -9.398 31.260 1.00 94.00 252 GLY A N 1
ATOM 1910 C CA . GLY A 1 252 ? -32.806 -10.422 31.581 1.00 94.00 252 GLY A CA 1
ATOM 1911 C C . GLY A 1 252 ? -32.271 -11.577 32.439 1.00 94.00 252 GLY A C 1
ATOM 1912 O O . GLY A 1 252 ? -33.059 -12.349 32.984 1.00 94.00 252 GLY A O 1
ATOM 1913 N N . VAL A 1 253 ? -30.951 -11.674 32.618 1.00 93.38 253 VAL A N 1
ATOM 1914 C CA . VAL A 1 253 ? -30.246 -12.681 33.422 1.00 93.38 253 VAL A CA 1
ATOM 1915 C C . VAL A 1 253 ? -29.194 -11.997 34.306 1.00 93.38 253 VAL A C 1
ATOM 1917 O O . VAL A 1 253 ? -28.012 -11.906 33.979 1.00 93.38 253 VAL A O 1
ATOM 1920 N N . GLY A 1 254 ? -29.638 -11.512 35.466 1.00 93.38 254 GLY A N 1
ATOM 1921 C CA . GLY A 1 254 ? -28.758 -10.888 36.461 1.00 93.38 254 GLY A CA 1
ATOM 1922 C C . GLY A 1 254 ? -28.552 -9.378 36.293 1.00 93.38 254 GLY A C 1
ATOM 1923 O O . GLY A 1 254 ? -27.945 -8.771 37.165 1.00 93.38 254 GLY A O 1
ATOM 1924 N N . LEU A 1 255 ? -29.123 -8.760 35.253 1.00 97.19 255 LEU A N 1
ATOM 1925 C CA . LEU A 1 255 ? -29.319 -7.308 35.164 1.00 97.19 255 LEU A CA 1
ATOM 1926 C C . LEU A 1 255 ? -30.599 -6.956 34.387 1.00 97.19 255 LEU A C 1
ATOM 1928 O O . LEU A 1 255 ? -31.097 -7.749 33.582 1.00 97.19 255 LEU A O 1
ATOM 1932 N N . THR A 1 256 ? -31.115 -5.748 34.604 1.00 97.44 256 THR A N 1
ATOM 1933 C CA . THR A 1 256 ? -32.194 -5.122 33.817 1.00 97.44 256 THR A CA 1
ATOM 1934 C C . THR A 1 256 ? -31.764 -3.742 33.338 1.00 97.44 256 THR A C 1
ATOM 1936 O O . THR A 1 256 ? -31.020 -3.065 34.043 1.00 97.44 256 THR A O 1
ATOM 1939 N N . VAL A 1 257 ? -32.256 -3.296 32.184 1.00 97.44 257 VAL A N 1
ATOM 1940 C CA . VAL A 1 257 ? -31.870 -2.008 31.592 1.00 97.44 257 VAL A CA 1
ATOM 1941 C C . VAL A 1 257 ? -33.099 -1.117 31.442 1.00 97.44 257 VAL A C 1
ATOM 1943 O O . VAL A 1 257 ? -34.107 -1.527 30.870 1.00 97.44 257 VAL A O 1
ATOM 1946 N N . ASP A 1 258 ? -33.009 0.121 31.922 1.00 96.06 258 ASP A N 1
ATOM 1947 C CA . ASP A 1 258 ? -33.979 1.177 31.638 1.00 96.06 258 ASP A CA 1
ATOM 1948 C C . ASP A 1 258 ? -33.345 2.219 30.712 1.00 96.06 258 ASP A C 1
ATOM 1950 O O . ASP A 1 258 ? -32.582 3.093 31.138 1.00 96.06 258 ASP A O 1
ATOM 1954 N N . ARG A 1 259 ? -33.705 2.112 29.432 1.00 95.62 259 ARG A N 1
ATOM 1955 C CA . ARG A 1 259 ? -33.234 2.955 28.324 1.00 95.62 259 ARG A CA 1
ATOM 1956 C C . ARG A 1 259 ? -33.906 4.329 28.270 1.00 95.62 259 ARG A C 1
ATOM 1958 O O . ARG A 1 259 ? -33.571 5.141 27.411 1.00 95.62 259 ARG A O 1
ATOM 1965 N N . THR A 1 260 ? -34.851 4.615 29.165 1.00 93.00 260 THR A N 1
ATOM 1966 C CA . THR A 1 260 ? -35.581 5.885 29.168 1.00 93.00 260 THR A CA 1
ATOM 1967 C C . THR A 1 260 ? -34.659 7.029 29.580 1.00 93.00 260 THR A C 1
ATOM 1969 O O . THR A 1 260 ? -34.112 7.016 30.684 1.00 93.00 260 THR A O 1
ATOM 1972 N N . VAL A 1 261 ? -34.543 8.044 28.721 1.00 89.88 261 VAL A N 1
ATOM 1973 C CA . VAL A 1 261 ? -33.808 9.288 28.990 1.00 89.88 261 VAL A CA 1
ATOM 1974 C C . VAL A 1 261 ? -34.788 10.460 29.009 1.00 89.88 261 VAL A C 1
ATOM 1976 O O . VAL A 1 261 ? -35.580 10.643 28.085 1.00 89.88 261 VAL A O 1
ATOM 1979 N N . THR A 1 262 ? -34.755 11.263 30.070 1.00 90.44 262 THR A N 1
ATOM 1980 C CA . THR A 1 262 ? -35.594 12.462 30.241 1.00 90.44 262 THR A CA 1
ATOM 1981 C C . THR A 1 262 ? -34.792 13.591 30.889 1.00 90.44 262 THR A C 1
ATOM 1983 O O . THR A 1 262 ? -33.705 13.369 31.409 1.00 90.44 262 THR A O 1
ATOM 1986 N N . HIS A 1 263 ? -35.345 14.805 30.951 1.00 86.38 263 HIS A N 1
ATOM 1987 C CA . HIS A 1 263 ? -34.689 15.918 31.654 1.00 86.38 263 HIS A CA 1
ATOM 1988 C C . HIS A 1 263 ? -34.410 15.618 33.144 1.00 86.38 263 HIS A C 1
ATOM 1990 O O . HIS A 1 263 ? -33.446 16.129 33.699 1.00 86.38 263 HIS A O 1
ATOM 1996 N N . ALA A 1 264 ? -35.234 14.783 33.791 1.00 86.19 264 ALA A N 1
ATOM 1997 C CA . ALA A 1 264 ? -35.044 14.372 35.186 1.00 86.19 264 ALA A CA 1
ATOM 1998 C C . ALA A 1 264 ? -34.153 13.123 35.343 1.00 86.19 264 ALA A C 1
ATOM 2000 O O . ALA A 1 264 ? -33.708 12.828 36.448 1.00 86.19 264 ALA A O 1
ATOM 2001 N N . LYS A 1 265 ? -33.908 12.390 34.250 1.00 85.88 265 LYS A N 1
ATOM 2002 C CA . LYS A 1 265 ? -33.101 11.167 34.195 1.00 85.88 265 LYS A CA 1
ATOM 2003 C C . LYS A 1 265 ? -32.212 11.231 32.944 1.00 85.88 265 LYS A C 1
ATOM 2005 O O . LYS A 1 265 ? -32.611 10.716 31.898 1.00 85.88 265 LYS A O 1
ATOM 2010 N N . PRO A 1 266 ? -31.062 11.919 33.018 1.00 88.88 266 PRO A N 1
ATOM 2011 C CA . PRO A 1 266 ? -30.270 12.266 31.837 1.00 88.88 266 PRO A CA 1
ATOM 2012 C C . PRO A 1 266 ? -29.550 11.073 31.193 1.00 88.88 266 PRO A C 1
ATOM 2014 O O . PRO A 1 266 ? -29.078 11.199 30.068 1.00 88.88 266 PRO A O 1
ATOM 2017 N N . PHE A 1 267 ? -29.505 9.922 31.867 1.00 93.31 267 PHE A N 1
ATOM 2018 C CA . PHE A 1 267 ? -28.835 8.714 31.394 1.00 93.31 267 PHE A CA 1
ATOM 2019 C C . PHE A 1 267 ? -29.788 7.520 31.384 1.00 93.31 267 PHE A C 1
ATOM 2021 O O . PHE A 1 267 ? -30.672 7.402 32.239 1.00 93.31 267 PHE A O 1
ATOM 2028 N N . ALA A 1 268 ? -29.567 6.600 30.447 1.00 95.50 268 ALA A N 1
ATOM 2029 C CA . ALA A 1 268 ? -30.074 5.243 30.592 1.00 95.50 268 ALA A CA 1
ATOM 2030 C C . ALA A 1 268 ? -29.354 4.564 31.765 1.00 95.50 268 ALA A C 1
ATOM 2032 O O . ALA A 1 268 ? -28.242 4.949 32.124 1.00 95.50 268 ALA A O 1
ATOM 2033 N N . THR A 1 269 ? -29.984 3.572 32.383 1.00 96.88 269 THR A N 1
ATOM 2034 C CA . THR A 1 269 ? -29.460 2.949 33.605 1.00 96.88 269 THR A CA 1
ATOM 2035 C C . THR A 1 269 ? -29.533 1.435 33.544 1.00 96.88 269 THR A C 1
ATOM 2037 O O . THR A 1 269 ? -30.529 0.879 33.083 1.00 96.88 269 THR A O 1
ATOM 2040 N N . VAL A 1 270 ? -28.515 0.777 34.084 1.00 97.50 270 VAL A N 1
ATOM 2041 C CA . VAL A 1 270 ? -28.471 -0.668 34.312 1.00 97.50 270 VAL A CA 1
ATOM 2042 C C . VAL A 1 270 ? -28.671 -0.935 35.795 1.00 97.50 270 VAL A C 1
ATOM 2044 O O . VAL A 1 270 ? -28.022 -0.305 36.625 1.00 97.50 270 VAL A O 1
ATOM 2047 N N . THR A 1 271 ? -29.568 -1.859 36.130 1.00 97.75 271 THR A N 1
ATOM 2048 C CA . THR A 1 271 ? -29.884 -2.238 37.510 1.00 97.75 271 THR A CA 1
ATOM 2049 C C . THR A 1 271 ? -29.583 -3.712 37.750 1.00 97.75 271 THR A C 1
ATOM 2051 O O . THR A 1 271 ? -30.037 -4.578 36.998 1.00 97.75 271 THR A O 1
ATOM 2054 N N . PHE A 1 272 ? -28.860 -3.992 38.828 1.00 97.81 272 PHE A N 1
ATOM 2055 C CA . PHE A 1 272 ? -28.521 -5.326 39.305 1.00 97.81 272 PHE A CA 1
ATOM 2056 C C . PHE A 1 272 ? -29.469 -5.750 40.444 1.00 97.81 272 PHE A C 1
ATOM 2058 O O . PHE A 1 272 ? -29.892 -4.913 41.241 1.00 97.81 272 PHE A O 1
ATOM 2065 N N . PRO A 1 273 ? -29.821 -7.043 40.572 1.00 95.81 273 PRO A N 1
ATOM 2066 C CA . PRO A 1 273 ? -30.645 -7.533 41.682 1.00 95.81 273 PRO A CA 1
ATOM 2067 C C . PRO A 1 273 ? -29.956 -7.424 43.048 1.00 95.81 273 PRO A C 1
ATOM 2069 O O . PRO A 1 273 ? -30.624 -7.326 44.076 1.00 95.81 273 PRO A O 1
ATOM 2072 N N . VAL A 1 274 ? -28.625 -7.491 43.051 1.00 94.62 274 VAL A N 1
ATOM 2073 C CA . VAL A 1 274 ? -27.752 -7.380 44.221 1.00 94.62 274 VAL A CA 1
ATOM 2074 C C . VAL A 1 274 ? -26.688 -6.343 43.890 1.00 94.62 274 VAL A C 1
ATOM 2076 O O . VAL A 1 274 ? -26.234 -6.287 42.749 1.00 94.62 274 VAL A O 1
ATOM 2079 N N . ALA A 1 275 ? -26.327 -5.510 44.866 1.00 95.69 275 ALA A N 1
ATOM 2080 C CA . ALA A 1 275 ? -25.306 -4.488 44.677 1.00 95.69 275 ALA A CA 1
ATOM 2081 C C . ALA A 1 275 ? -23.959 -5.150 44.327 1.00 95.69 275 ALA A C 1
ATOM 2083 O O . ALA A 1 275 ? -23.532 -6.040 45.074 1.00 95.69 275 ALA A O 1
ATOM 2084 N N . PRO A 1 276 ? -23.299 -4.737 43.230 1.00 95.44 276 PRO A N 1
ATOM 2085 C CA . PRO A 1 276 ? -21.945 -5.174 42.914 1.00 95.44 276 PRO A CA 1
ATOM 2086 C C . PRO A 1 276 ? -20.984 -4.855 44.063 1.00 95.44 276 PRO A C 1
ATOM 2088 O O . PRO A 1 276 ? -21.116 -3.828 44.736 1.00 95.44 276 PRO A O 1
ATOM 2091 N N . ALA A 1 277 ? -20.016 -5.733 44.297 1.00 94.25 277 ALA A N 1
ATOM 2092 C CA . ALA A 1 277 ? -19.043 -5.617 45.365 1.00 94.25 277 ALA A CA 1
ATOM 2093 C C . ALA A 1 277 ? -18.213 -4.337 45.235 1.00 94.25 277 ALA A C 1
ATOM 2095 O O . ALA A 1 277 ? -17.846 -3.890 44.146 1.00 94.25 277 ALA A O 1
ATOM 2096 N N . LYS A 1 278 ? -17.874 -3.761 46.391 1.00 95.12 278 LYS A N 1
ATOM 2097 C CA . LYS A 1 278 ? -17.056 -2.556 46.452 1.00 95.12 278 LYS A CA 1
ATOM 2098 C C . LYS A 1 278 ? -15.687 -2.788 45.812 1.00 95.12 278 LYS A C 1
ATOM 2100 O O . LYS A 1 278 ? -14.951 -3.676 46.244 1.00 95.12 278 LYS A O 1
ATOM 2105 N N . GLY A 1 279 ? -15.303 -1.924 44.879 1.00 93.44 279 GLY A N 1
ATOM 2106 C CA . GLY A 1 279 ? -14.029 -2.027 44.176 1.00 93.44 279 GLY A CA 1
ATOM 2107 C C . GLY A 1 279 ? -13.717 -0.798 43.331 1.00 93.44 279 GLY A C 1
ATOM 2108 O O . GLY A 1 279 ? -14.544 0.098 43.189 1.00 93.44 279 GLY A O 1
ATOM 2109 N N . THR A 1 280 ? -12.494 -0.736 42.807 1.00 93.94 280 THR A N 1
ATOM 2110 C CA . THR A 1 280 ? -12.065 0.305 41.863 1.00 93.94 280 THR A CA 1
ATOM 2111 C C . THR A 1 280 ? -12.010 -0.291 40.468 1.00 93.94 280 THR A C 1
ATOM 2113 O O . THR A 1 280 ? -11.254 -1.235 40.258 1.00 93.94 280 THR A O 1
ATOM 2116 N N . ASP A 1 281 ? -12.815 0.248 39.550 1.00 94.69 281 ASP A N 1
ATOM 2117 C CA . ASP A 1 281 ? -12.936 -0.218 38.158 1.00 94.69 281 ASP A CA 1
ATOM 2118 C C . ASP A 1 281 ? -13.189 -1.733 38.036 1.00 94.69 281 ASP A C 1
ATOM 2120 O O . ASP A 1 281 ? -12.685 -2.414 37.136 1.00 94.69 281 ASP A O 1
ATOM 2124 N N . THR A 1 282 ? -13.969 -2.267 38.983 1.00 96.31 282 THR A N 1
ATOM 2125 C CA . THR A 1 282 ? -14.300 -3.694 39.073 1.00 96.31 282 THR A CA 1
ATOM 2126 C C . THR A 1 282 ? -15.564 -4.061 38.312 1.00 96.31 282 THR A C 1
ATOM 2128 O O . THR A 1 282 ? -15.736 -5.235 38.013 1.00 96.31 282 THR A O 1
ATOM 2131 N N . LEU A 1 283 ? -16.440 -3.106 37.983 1.00 97.62 283 LEU A N 1
ATOM 2132 C CA . LEU A 1 283 ? -17.658 -3.356 37.211 1.00 97.62 283 LEU A CA 1
ATOM 2133 C C . LEU A 1 283 ? -17.537 -2.736 35.819 1.00 97.62 283 LEU A C 1
ATOM 2135 O O . LEU A 1 283 ? -17.403 -1.521 35.696 1.00 97.62 283 LEU A O 1
ATOM 2139 N N . ARG A 1 284 ? -17.650 -3.553 34.772 1.00 98.00 284 ARG A N 1
ATOM 2140 C CA . ARG A 1 284 ? -17.597 -3.137 33.364 1.00 98.00 284 ARG A CA 1
ATOM 2141 C C . ARG A 1 284 ? -18.924 -3.440 32.700 1.00 98.00 284 ARG A C 1
ATOM 2143 O O . ARG A 1 284 ? -19.320 -4.598 32.616 1.00 98.00 284 ARG A O 1
ATOM 2150 N N . ILE A 1 285 ? -19.611 -2.415 32.215 1.00 98.25 285 ILE A N 1
ATOM 2151 C CA . ILE A 1 285 ? -20.893 -2.559 31.524 1.00 98.25 285 ILE A CA 1
ATOM 2152 C C . ILE A 1 285 ? -20.659 -2.314 30.039 1.00 98.25 285 ILE A C 1
ATOM 2154 O O . ILE A 1 285 ? -20.298 -1.212 29.635 1.00 98.25 285 ILE A O 1
ATOM 2158 N N . ARG A 1 286 ? -20.878 -3.344 29.221 1.00 98.19 286 ARG A N 1
ATOM 2159 C CA . ARG A 1 286 ? -20.792 -3.268 27.764 1.00 98.19 286 ARG A CA 1
ATOM 2160 C C . ARG A 1 286 ? -22.171 -3.026 27.169 1.00 98.19 286 ARG A C 1
ATOM 2162 O O . ARG A 1 286 ? -23.083 -3.845 27.306 1.00 98.19 286 ARG A O 1
ATOM 2169 N N . CYS A 1 287 ? -22.275 -1.934 26.430 1.00 97.88 287 CYS A N 1
ATOM 2170 C CA . CYS A 1 287 ? -23.480 -1.501 25.741 1.00 97.88 287 CYS A CA 1
ATOM 2171 C C . CYS A 1 287 ? -23.246 -1.469 24.229 1.00 97.88 287 CYS A C 1
ATOM 2173 O O . CYS A 1 287 ? -22.110 -1.459 23.759 1.00 97.88 287 CYS A O 1
ATOM 2175 N N . THR A 1 288 ? -24.333 -1.485 23.457 1.00 97.62 288 THR A N 1
ATOM 2176 C CA . THR A 1 288 ? -24.296 -1.338 21.995 1.00 97.62 288 THR A CA 1
ATOM 2177 C C . THR A 1 288 ? -25.440 -0.449 21.550 1.00 97.62 288 THR A C 1
ATOM 2179 O O . THR A 1 288 ? -26.561 -0.582 22.047 1.00 97.62 288 THR A O 1
ATOM 2182 N N . LYS A 1 289 ? -25.164 0.442 20.601 1.00 96.50 289 LYS A N 1
ATOM 2183 C CA . LYS A 1 289 ? -26.172 1.271 19.952 1.00 96.50 289 LYS A CA 1
ATOM 2184 C C . LYS A 1 289 ? -26.011 1.144 18.443 1.00 96.50 289 LYS A C 1
ATOM 2186 O O . LYS A 1 289 ? -25.091 1.698 17.863 1.00 96.50 289 LYS A O 1
ATOM 2191 N N . THR A 1 290 ? -26.908 0.392 17.821 1.00 95.31 290 THR A N 1
ATOM 2192 C CA . THR A 1 290 ? -26.914 0.113 16.380 1.00 95.31 290 THR A CA 1
ATOM 2193 C C . THR A 1 290 ? -26.848 1.402 15.558 1.00 95.31 290 THR A C 1
ATOM 2195 O O . THR A 1 290 ? -27.703 2.279 15.716 1.00 95.31 290 THR A O 1
ATOM 2198 N N . GLY A 1 291 ? -25.859 1.503 14.665 1.00 94.06 291 GLY A N 1
ATOM 2199 C CA . GLY A 1 291 ? -25.655 2.672 13.804 1.00 94.06 291 GLY A CA 1
ATOM 2200 C C . GLY A 1 291 ? -25.148 3.908 14.548 1.00 94.06 291 GLY A C 1
ATOM 2201 O O . GLY A 1 291 ? -25.413 5.030 14.121 1.00 94.06 291 GLY A O 1
ATOM 2202 N N . MET A 1 292 ? -24.483 3.713 15.686 1.00 94.88 292 MET A N 1
ATOM 2203 C CA . MET A 1 292 ? -23.824 4.787 16.421 1.00 94.88 292 MET A CA 1
ATOM 2204 C C . MET A 1 292 ? -22.565 5.257 15.702 1.00 94.88 292 MET A C 1
ATOM 2206 O O . MET A 1 292 ? -22.302 6.457 15.688 1.00 94.88 292 MET A O 1
ATOM 2210 N N . MET A 1 293 ? -21.827 4.322 15.108 1.00 96.56 293 MET A N 1
ATOM 2211 C CA . MET A 1 293 ? -20.607 4.578 14.361 1.00 96.56 293 MET A CA 1
ATOM 2212 C C . MET A 1 293 ? -20.803 4.240 12.885 1.00 96.56 293 MET A C 1
ATOM 2214 O O . MET A 1 293 ? -21.514 3.295 12.535 1.00 96.56 293 MET A O 1
ATOM 2218 N N . ASP A 1 294 ? -20.152 5.010 12.012 1.00 95.75 294 ASP A N 1
ATOM 2219 C CA . ASP A 1 294 ? -20.106 4.714 10.583 1.00 95.75 294 ASP A CA 1
ATOM 2220 C C . ASP A 1 294 ? -18.762 4.062 10.216 1.00 95.75 294 ASP A C 1
ATOM 2222 O O . ASP A 1 294 ? -17.743 4.752 10.115 1.00 95.75 294 ASP A O 1
ATOM 2226 N N . PRO A 1 295 ? -18.720 2.736 9.984 1.00 96.56 295 PRO A N 1
ATOM 2227 C CA . PRO A 1 295 ? -17.497 2.072 9.552 1.00 96.56 295 PRO A CA 1
ATOM 2228 C C . PRO A 1 295 ? -17.070 2.485 8.137 1.00 96.56 295 PRO A C 1
ATOM 2230 O O . PRO A 1 295 ? -15.938 2.187 7.753 1.00 96.56 295 PRO A O 1
ATOM 2233 N N . GLY A 1 296 ? -17.928 3.164 7.362 1.00 96.75 296 GLY A N 1
ATOM 2234 C CA . GLY A 1 296 ? -17.639 3.665 6.019 1.00 96.75 296 GLY A CA 1
ATOM 2235 C C . GLY A 1 296 ? -16.367 4.509 5.947 1.00 96.75 296 GLY A C 1
ATOM 2236 O O . GLY A 1 296 ? -15.568 4.290 5.038 1.00 96.75 296 GLY A O 1
ATOM 2237 N N . HIS A 1 297 ? -16.108 5.350 6.956 1.00 97.00 297 HIS A N 1
ATOM 2238 C CA . HIS A 1 297 ? -14.883 6.160 7.056 1.00 97.00 297 HIS A CA 1
ATOM 2239 C C . HIS A 1 297 ? -13.602 5.319 6.925 1.00 97.00 297 HIS A C 1
ATOM 2241 O O . HIS A 1 297 ? -12.634 5.718 6.278 1.00 97.00 297 HIS A O 1
ATOM 2247 N N . ILE A 1 298 ? -13.608 4.107 7.487 1.00 97.88 298 ILE A N 1
ATOM 2248 C CA . ILE A 1 298 ? -12.456 3.201 7.477 1.00 97.88 298 ILE A CA 1
ATOM 2249 C C . ILE A 1 298 ? -12.528 2.226 6.300 1.00 97.88 298 ILE A C 1
ATOM 2251 O O . ILE A 1 298 ? -11.540 2.042 5.591 1.00 97.88 298 ILE A O 1
ATOM 2255 N N . LEU A 1 299 ? -13.688 1.610 6.058 1.00 96.44 299 LEU A N 1
ATOM 2256 C CA . LEU A 1 299 ? -13.855 0.567 5.037 1.00 96.44 299 LEU A CA 1
ATOM 2257 C C . LEU A 1 299 ? -13.654 1.081 3.607 1.00 96.44 299 LEU A C 1
ATOM 2259 O O . LEU A 1 299 ? -13.180 0.331 2.754 1.00 96.44 299 LEU A O 1
ATOM 2263 N N . ASN A 1 300 ? -13.974 2.348 3.345 1.00 96.62 300 ASN A N 1
ATOM 2264 C CA . ASN A 1 300 ? -13.826 2.950 2.021 1.00 96.62 300 ASN A CA 1
ATOM 2265 C C . ASN A 1 300 ? -12.400 3.466 1.746 1.00 96.62 300 ASN A C 1
ATOM 2267 O O . ASN A 1 300 ? -12.117 3.913 0.633 1.00 96.62 300 ASN A O 1
ATOM 2271 N N . CYS A 1 301 ? -11.490 3.409 2.724 1.00 97.38 301 CYS A N 1
ATOM 2272 C CA . CYS A 1 301 ? -10.078 3.713 2.507 1.00 97.38 301 CYS A CA 1
ATOM 2273 C C . CYS A 1 301 ? -9.394 2.647 1.634 1.00 97.38 301 CYS A C 1
ATOM 2275 O O . CYS A 1 301 ? -9.768 1.476 1.618 1.00 97.38 301 CYS A O 1
ATOM 2277 N N . THR A 1 302 ? -8.344 3.047 0.917 1.00 96.00 302 THR A N 1
ATOM 2278 C CA . THR A 1 302 ? -7.611 2.176 -0.027 1.00 96.00 302 THR A CA 1
ATOM 2279 C C . THR A 1 302 ? -6.096 2.202 0.166 1.00 96.00 302 THR A C 1
ATOM 2281 O O . THR A 1 302 ? -5.391 1.354 -0.382 1.00 96.00 302 THR A O 1
ATOM 2284 N N . LEU A 1 303 ? -5.581 3.150 0.955 1.00 96.56 303 LEU A N 1
ATOM 2285 C CA . LEU A 1 303 ? -4.152 3.411 1.115 1.00 96.56 303 LEU A CA 1
ATOM 2286 C C . LEU A 1 303 ? -3.714 3.181 2.569 1.00 96.56 303 LEU A C 1
ATOM 2288 O O . LEU A 1 303 ? -3.802 4.108 3.374 1.00 96.56 303 LEU A O 1
ATOM 2292 N N . PRO A 1 304 ? -3.243 1.973 2.926 1.00 97.00 304 PRO A N 1
ATOM 2293 C CA . PRO A 1 304 ? -2.630 1.718 4.222 1.00 97.00 304 PRO A CA 1
ATOM 2294 C C . PRO A 1 304 ? -1.143 2.069 4.244 1.00 97.00 304 PRO A C 1
ATOM 2296 O O . PRO A 1 304 ? -0.408 1.820 3.288 1.00 97.00 304 PRO A O 1
ATOM 2299 N N . VAL A 1 305 ? -0.677 2.573 5.386 1.00 96.00 305 VAL A N 1
ATOM 2300 C CA . VAL A 1 305 ? 0.748 2.684 5.710 1.00 96.00 305 VAL A CA 1
ATOM 2301 C C . VAL A 1 305 ? 0.977 2.426 7.195 1.00 96.00 305 VAL A C 1
ATOM 2303 O O . VAL A 1 305 ? 0.262 2.942 8.048 1.00 96.00 305 VAL A O 1
ATOM 2306 N N . LEU A 1 306 ? 1.991 1.625 7.515 1.00 95.50 306 LEU A N 1
ATOM 2307 C CA . LEU A 1 306 ? 2.459 1.462 8.888 1.00 95.50 306 LEU A CA 1
ATOM 2308 C C . LEU A 1 306 ? 3.413 2.599 9.232 1.00 95.50 306 LEU A C 1
ATOM 2310 O O . LEU A 1 306 ? 4.419 2.758 8.538 1.00 95.50 306 LEU A O 1
ATOM 2314 N N . TYR A 1 307 ? 3.113 3.369 10.274 1.00 94.81 307 TYR A N 1
ATOM 2315 C CA . TYR A 1 307 ? 3.976 4.445 10.748 1.00 94.81 307 TYR A CA 1
ATOM 2316 C C . TYR A 1 307 ? 3.727 4.755 12.227 1.00 94.81 307 TYR A C 1
ATOM 2318 O O . TYR A 1 307 ? 2.609 4.688 12.725 1.00 94.81 307 TYR A O 1
ATOM 2326 N N . GLY A 1 308 ? 4.792 5.098 12.942 1.00 90.50 308 GLY A N 1
ATOM 2327 C CA . GLY A 1 308 ? 4.741 5.471 14.355 1.00 90.50 308 GLY A CA 1
ATOM 2328 C C . GLY A 1 308 ? 6.044 6.109 14.830 1.00 90.50 308 GLY A C 1
ATOM 2329 O O . GLY A 1 308 ? 6.450 5.913 15.974 1.00 90.50 308 GLY A O 1
ATOM 2330 N N . GLY A 1 309 ? 6.733 6.822 13.932 1.00 85.62 309 GLY A N 1
ATOM 2331 C CA . GLY A 1 309 ? 8.092 7.318 14.142 1.00 85.62 309 GLY A CA 1
ATOM 2332 C C . GLY A 1 309 ? 9.151 6.267 13.818 1.00 85.62 309 GLY A C 1
ATOM 2333 O O . GLY A 1 309 ? 9.186 5.739 12.712 1.00 85.62 309 GLY A O 1
ATOM 2334 N N . MET A 1 310 ? 10.017 5.962 14.790 1.00 78.56 310 MET A N 1
ATOM 2335 C CA . MET A 1 310 ? 11.115 4.990 14.631 1.00 78.56 310 MET A CA 1
ATOM 2336 C C . MET A 1 310 ? 10.644 3.528 14.632 1.00 78.56 310 MET A C 1
ATOM 2338 O O . MET A 1 310 ? 11.413 2.636 14.282 1.00 78.56 310 MET A O 1
ATOM 2342 N N . ALA A 1 311 ? 9.406 3.280 15.059 1.00 83.25 311 ALA A N 1
ATOM 2343 C CA . ALA A 1 311 ? 8.783 1.967 15.064 1.00 83.25 311 ALA A CA 1
ATOM 2344 C C . ALA A 1 311 ? 7.400 2.047 14.413 1.00 83.25 311 ALA A C 1
ATOM 2346 O O . ALA A 1 311 ? 6.688 3.045 14.542 1.00 83.25 311 ALA A O 1
ATOM 2347 N N . ASP A 1 312 ? 7.011 0.969 13.743 1.00 89.19 312 ASP A N 1
ATOM 2348 C CA . ASP A 1 312 ? 5.728 0.837 13.055 1.00 89.19 312 ASP A CA 1
ATOM 2349 C C . ASP A 1 312 ? 4.616 0.489 14.057 1.00 89.19 312 ASP A C 1
ATOM 2351 O O . ASP A 1 312 ? 4.095 -0.623 14.087 1.00 89.19 312 ASP A O 1
ATOM 2355 N N . THR A 1 313 ? 4.288 1.451 14.924 1.00 91.31 313 THR A N 1
ATOM 2356 C CA . THR A 1 313 ? 3.363 1.249 16.052 1.00 91.31 313 THR A CA 1
ATOM 2357 C C . THR A 1 313 ? 1.900 1.499 15.711 1.00 91.31 313 THR A C 1
ATOM 2359 O O . THR A 1 313 ? 1.038 1.173 16.519 1.00 91.31 313 THR A O 1
ATOM 2362 N N . ARG A 1 314 ? 1.581 2.091 14.554 1.00 93.69 314 ARG A N 1
ATOM 2363 C CA . ARG A 1 314 ? 0.200 2.343 14.116 1.00 93.69 314 ARG A CA 1
ATOM 2364 C C . ARG A 1 314 ? 0.036 2.115 12.624 1.00 93.69 314 ARG A C 1
ATOM 2366 O O . ARG A 1 314 ? 1.000 2.149 11.856 1.00 93.69 314 ARG A O 1
ATOM 2373 N N . VAL A 1 315 ? -1.211 1.900 12.229 1.00 96.81 315 VAL A N 1
ATOM 2374 C CA . VAL A 1 315 ? -1.651 1.925 10.839 1.00 96.81 315 VAL A CA 1
ATOM 2375 C C . VAL A 1 315 ? -2.290 3.283 10.585 1.00 96.81 315 VAL A C 1
ATOM 2377 O O . VAL A 1 315 ? -3.120 3.737 11.370 1.00 96.81 315 VAL A O 1
ATOM 2380 N N . HIS A 1 316 ? -1.951 3.908 9.468 1.00 97.12 316 HIS A N 1
ATOM 2381 C CA . HIS A 1 316 ? -2.694 5.040 8.939 1.00 97.12 316 HIS A CA 1
ATOM 2382 C C . HIS A 1 316 ? -3.408 4.633 7.653 1.00 97.12 316 HIS A C 1
ATOM 2384 O O . HIS A 1 316 ? -2.859 3.875 6.848 1.00 97.12 316 HIS A O 1
ATOM 2390 N N . LEU A 1 317 ? -4.623 5.141 7.468 1.00 97.88 317 LEU A N 1
ATOM 2391 C CA . LEU A 1 317 ? -5.458 4.901 6.295 1.00 97.88 317 LEU A CA 1
ATOM 2392 C C . LEU A 1 317 ? -5.825 6.216 5.611 1.00 97.88 317 LEU A C 1
ATOM 2394 O O . LEU A 1 317 ? -6.098 7.216 6.271 1.00 97.88 317 LEU A O 1
ATOM 2398 N N . ALA A 1 318 ? -5.840 6.196 4.282 1.00 97.56 318 ALA A N 1
ATOM 2399 C CA . ALA A 1 318 ? -6.355 7.274 3.444 1.00 97.56 318 ALA A CA 1
ATOM 2400 C C . ALA A 1 318 ? -6.937 6.718 2.131 1.00 97.56 318 ALA A C 1
ATOM 2402 O O . ALA A 1 318 ? -7.042 5.502 1.928 1.00 97.56 318 ALA A O 1
ATOM 2403 N N . GLY A 1 319 ? -7.295 7.618 1.212 1.00 95.69 319 GLY A N 1
ATOM 2404 C CA . GLY A 1 319 ? -7.860 7.262 -0.091 1.00 95.69 319 GLY A CA 1
ATOM 2405 C C . GLY A 1 319 ? -9.366 7.003 -0.049 1.00 95.69 319 GLY A C 1
ATOM 2406 O O . GLY A 1 319 ? -9.863 6.243 -0.879 1.00 95.69 319 GLY A O 1
ATOM 2407 N N . HIS A 1 320 ? -10.072 7.604 0.917 1.00 96.44 320 HIS A N 1
ATOM 2408 C CA . HIS A 1 320 ? -11.533 7.624 0.970 1.00 96.44 320 HIS A CA 1
ATOM 2409 C C . HIS A 1 320 ? -12.082 8.488 -0.186 1.00 96.44 320 HIS A C 1
ATOM 2411 O O . HIS A 1 320 ? -11.646 9.631 -0.343 1.00 96.44 320 HIS A O 1
ATOM 2417 N N . PRO A 1 321 ? -13.033 8.000 -1.002 1.00 94.12 321 PRO A N 1
ATOM 2418 C CA . PRO A 1 321 ? -13.508 8.720 -2.186 1.00 94.12 321 PRO A CA 1
ATOM 2419 C C . PRO A 1 321 ? -14.268 10.015 -1.865 1.00 94.12 321 PRO A C 1
ATOM 2421 O O . PRO A 1 321 ? -14.217 10.956 -2.654 1.00 94.12 321 PRO A O 1
ATOM 2424 N N . GLU A 1 322 ? -14.959 10.078 -0.724 1.00 95.69 322 GLU A N 1
ATOM 2425 C CA . GLU A 1 322 ? -15.722 11.265 -0.294 1.00 95.69 322 GLU A CA 1
ATOM 2426 C C . GLU A 1 322 ? -14.943 12.157 0.685 1.00 95.69 322 GLU A C 1
ATOM 2428 O O . GLU A 1 322 ? -15.325 13.298 0.921 1.00 95.69 322 GLU A O 1
ATOM 2433 N N . GLU A 1 323 ? -13.819 11.661 1.215 1.00 96.50 323 GLU A N 1
ATOM 2434 C CA . GLU A 1 323 ? -12.980 12.351 2.209 1.00 96.50 323 GLU A CA 1
ATOM 2435 C C . GLU A 1 323 ? -11.517 12.324 1.734 1.00 96.50 323 GLU A C 1
ATOM 2437 O O . GLU A 1 323 ? -10.631 11.756 2.380 1.00 96.50 323 GLU A O 1
ATOM 2442 N N . PRO A 1 324 ? -11.246 12.890 0.543 1.00 95.56 324 PRO A N 1
ATOM 2443 C CA . PRO A 1 324 ? -10.039 12.596 -0.221 1.00 95.56 324 PRO A CA 1
ATOM 2444 C C . PRO A 1 324 ? -8.755 13.105 0.443 1.00 95.56 324 PRO A C 1
ATOM 2446 O O . PRO A 1 324 ? -7.677 12.589 0.152 1.00 95.56 324 PRO A O 1
ATOM 2449 N N . ASN A 1 325 ? -8.838 14.103 1.326 1.00 97.06 325 ASN A N 1
ATOM 2450 C CA . ASN A 1 325 ? -7.694 14.675 2.037 1.00 97.06 325 ASN A CA 1
ATOM 2451 C C . ASN A 1 325 ? -7.554 14.195 3.490 1.00 97.06 325 ASN A C 1
ATOM 2453 O O . ASN A 1 325 ? -6.687 14.718 4.190 1.00 97.06 325 ASN A O 1
ATOM 2457 N N . ILE A 1 326 ? -8.377 13.253 3.956 1.00 97.56 326 ILE A N 1
ATOM 2458 C CA . ILE A 1 326 ? -8.345 12.797 5.349 1.00 97.56 326 ILE A CA 1
ATOM 2459 C C . ILE A 1 326 ? -7.409 11.598 5.510 1.00 97.56 326 ILE A C 1
ATOM 2461 O O . ILE A 1 326 ? -7.421 10.656 4.713 1.00 97.56 326 ILE A O 1
ATOM 2465 N N . ARG A 1 327 ? -6.596 11.640 6.569 1.00 97.56 327 ARG A N 1
ATOM 2466 C CA . ARG A 1 327 ? -5.821 10.504 7.070 1.00 97.56 327 ARG A CA 1
ATOM 2467 C C . ARG A 1 327 ? -6.371 10.064 8.423 1.00 97.56 327 ARG A C 1
ATOM 2469 O O . ARG A 1 327 ? -6.346 10.842 9.374 1.00 97.56 327 ARG A O 1
ATOM 2476 N N . TYR A 1 328 ? -6.781 8.807 8.522 1.00 97.69 328 TYR A N 1
ATOM 2477 C CA . TYR A 1 328 ? -7.167 8.149 9.770 1.00 97.69 328 TYR A CA 1
ATOM 2478 C C . TYR A 1 328 ? -5.969 7.445 10.396 1.00 97.69 328 TYR A C 1
ATOM 2480 O O . TYR A 1 328 ? -5.081 6.977 9.680 1.00 97.69 328 TYR A O 1
ATOM 2488 N N . SER A 1 329 ? -5.946 7.336 11.721 1.00 96.31 329 SER A N 1
ATOM 2489 C CA . SER A 1 329 ? -4.898 6.635 12.470 1.00 96.31 329 SER A CA 1
ATOM 2490 C C . SER A 1 329 ? -5.511 5.596 13.403 1.00 96.31 329 SER A C 1
ATOM 2492 O O . SER A 1 329 ? -6.505 5.870 14.069 1.00 96.31 329 SER A O 1
ATOM 2494 N N . SER A 1 330 ? -4.909 4.411 13.468 1.00 96.62 330 SER A N 1
ATOM 2495 C CA . SER A 1 330 ? -5.345 3.348 14.370 1.00 96.62 330 SER A CA 1
ATOM 2496 C C . SER A 1 330 ? -4.923 3.608 15.819 1.00 96.62 330 SER A C 1
ATOM 2498 O O . SER A 1 330 ? -4.045 4.432 16.111 1.00 96.62 330 SER A O 1
ATOM 2500 N N . GLY A 1 331 ? -5.481 2.811 16.728 1.00 94.06 331 GLY A N 1
ATOM 2501 C CA . GLY A 1 331 ? -4.944 2.602 18.066 1.00 94.06 331 GLY A CA 1
ATOM 2502 C C . GLY A 1 331 ? -3.509 2.065 18.037 1.00 94.06 331 GLY A C 1
ATOM 2503 O O . GLY A 1 331 ? -2.999 1.621 17.001 1.00 94.06 331 GLY A O 1
ATOM 2504 N N . LEU A 1 332 ? -2.839 2.134 19.189 1.00 92.38 332 LEU A N 1
ATOM 2505 C CA . LEU A 1 332 ? -1.469 1.649 19.351 1.00 92.38 332 LEU A CA 1
ATOM 2506 C C . LEU A 1 332 ? -1.413 0.133 19.122 1.00 92.38 332 LEU A C 1
ATOM 2508 O O . LEU A 1 332 ? -2.019 -0.623 19.869 1.00 92.38 332 LEU A O 1
ATOM 2512 N N . GLU A 1 333 ? -0.672 -0.284 18.098 1.00 93.62 333 GLU A N 1
ATOM 2513 C CA . GLU A 1 333 ? -0.470 -1.675 17.674 1.00 93.62 333 GLU A CA 1
ATOM 2514 C C . GLU A 1 333 ? -1.769 -2.468 17.430 1.00 93.62 333 GLU A C 1
ATOM 2516 O O . GLU A 1 333 ? -1.755 -3.700 17.413 1.00 93.62 333 GLU A O 1
ATOM 2521 N N . ASP A 1 334 ? -2.884 -1.769 17.184 1.00 95.94 334 ASP A N 1
ATOM 2522 C CA . ASP A 1 334 ? -4.207 -2.374 17.044 1.00 95.94 334 ASP A CA 1
ATOM 2523 C C . ASP A 1 334 ? -4.956 -1.871 15.793 1.00 95.94 334 ASP A C 1
ATOM 2525 O O . ASP A 1 334 ? -5.603 -0.821 15.821 1.00 95.94 334 ASP A O 1
ATOM 2529 N N . PRO A 1 335 ? -4.930 -2.639 14.685 1.00 96.31 335 PRO A N 1
ATOM 2530 C CA . PRO A 1 335 ? -5.690 -2.344 13.467 1.00 96.31 335 PRO A CA 1
ATOM 2531 C C . PRO A 1 335 ? -7.208 -2.535 13.592 1.00 96.31 335 PRO A C 1
ATOM 2533 O O . PRO A 1 335 ? -7.929 -2.291 12.620 1.00 96.31 335 PRO A O 1
ATOM 2536 N N . THR A 1 336 ? -7.700 -3.016 14.735 1.00 97.50 336 THR A N 1
ATOM 2537 C CA . THR A 1 336 ? -9.129 -3.214 15.014 1.00 97.50 336 THR A CA 1
ATOM 2538 C C . THR A 1 336 ? -9.745 -2.032 15.766 1.00 97.50 336 THR A C 1
ATOM 2540 O O . THR A 1 336 ? -10.972 -1.971 15.886 1.00 97.50 336 THR A O 1
ATOM 2543 N N . TYR A 1 337 ? -8.920 -1.078 16.214 1.00 97.81 337 TYR A N 1
ATOM 2544 C CA . TYR A 1 337 ? -9.332 0.141 16.901 1.00 97.81 337 TYR A CA 1
ATOM 2545 C C . TYR A 1 337 ? -9.034 1.385 16.053 1.00 97.81 337 TYR A C 1
ATOM 2547 O O . TYR A 1 337 ? -7.876 1.713 15.805 1.00 97.81 337 TYR A O 1
ATOM 2555 N N . TRP A 1 338 ? -10.081 2.087 15.622 1.00 97.88 338 TRP A N 1
ATOM 2556 C CA . TRP A 1 338 ? -10.011 3.341 14.866 1.00 97.88 338 TRP A CA 1
ATOM 2557 C C . TRP A 1 338 ? -10.752 4.430 15.644 1.00 97.88 338 TRP A C 1
ATOM 2559 O O . TRP A 1 338 ? -11.968 4.558 15.473 1.00 97.88 338 TRP A O 1
ATOM 2569 N N . PRO A 1 339 ? -10.052 5.161 16.531 1.00 96.50 339 PRO A N 1
ATOM 2570 C CA . PRO A 1 339 ? -10.678 6.151 17.398 1.00 96.50 339 PRO A CA 1
ATOM 2571 C C . PRO A 1 339 ? -11.396 7.243 16.589 1.00 96.50 339 PRO A C 1
ATOM 2573 O O . PRO A 1 339 ? -10.875 7.718 15.577 1.00 96.50 339 PRO A O 1
ATOM 2576 N N . GLU A 1 340 ? -12.587 7.643 17.031 1.00 96.25 340 GLU A N 1
ATOM 2577 C CA . GLU A 1 340 ? -13.478 8.575 16.321 1.00 96.25 340 GLU A CA 1
ATOM 2578 C C . GLU A 1 340 ? -12.830 9.946 16.065 1.00 96.25 340 GLU A C 1
ATOM 2580 O O . GLU A 1 340 ? -13.068 10.570 15.031 1.00 96.25 340 GLU A O 1
ATOM 2585 N N . ASP A 1 341 ? -11.922 10.361 16.946 1.00 94.19 341 ASP A N 1
ATOM 2586 C CA . ASP A 1 341 ? -11.183 11.621 16.900 1.00 94.19 341 ASP A CA 1
ATOM 2587 C C . ASP A 1 341 ? -9.769 11.498 16.297 1.00 94.19 341 ASP A C 1
ATOM 2589 O O . ASP A 1 341 ? -9.058 12.497 16.169 1.00 94.19 341 ASP A O 1
ATOM 2593 N N . ALA A 1 342 ? -9.338 10.294 15.903 1.00 94.19 342 ALA A N 1
ATOM 2594 C CA . ALA A 1 342 ? -7.995 10.027 15.381 1.00 94.19 342 ALA A CA 1
ATOM 2595 C C . ALA A 1 342 ? -7.895 10.223 13.858 1.00 94.19 342 ALA A C 1
ATOM 2597 O O . ALA A 1 342 ? -7.450 9.339 13.118 1.00 94.19 342 ALA A O 1
ATOM 2598 N N . TRP A 1 343 ? -8.276 11.407 13.383 1.00 95.06 343 TRP A N 1
ATOM 2599 C CA . TRP A 1 343 ? -8.188 11.796 11.976 1.00 95.06 343 TRP A CA 1
ATOM 2600 C C . TRP A 1 343 ? -7.557 13.178 11.807 1.00 95.06 343 TRP A C 1
ATOM 2602 O O . TRP A 1 343 ? -7.628 14.036 12.687 1.00 95.06 343 TRP A O 1
ATOM 2612 N N . GLU A 1 344 ? -6.934 13.407 10.653 1.00 95.25 344 GLU A N 1
ATOM 2613 C CA . GLU A 1 344 ? -6.388 14.715 10.300 1.00 95.25 344 GLU A CA 1
ATOM 2614 C C . GLU A 1 344 ? -6.581 15.049 8.812 1.00 95.25 344 GLU A C 1
ATOM 2616 O O . GLU A 1 344 ? -6.349 14.197 7.947 1.00 95.25 344 GLU A O 1
ATOM 2621 N N . PRO A 1 345 ? -6.976 16.292 8.482 1.00 95.88 345 PRO A N 1
ATOM 2622 C CA . PRO A 1 345 ? -6.972 16.773 7.111 1.00 95.88 345 PRO A CA 1
ATOM 2623 C C . PRO A 1 345 ? -5.549 17.148 6.681 1.00 95.88 345 PRO A C 1
ATOM 2625 O O . PRO A 1 345 ? -4.896 17.997 7.292 1.00 95.88 345 PRO A O 1
ATOM 2628 N N . ILE A 1 346 ? -5.076 16.558 5.586 1.00 96.12 346 ILE A N 1
ATOM 2629 C CA . ILE A 1 346 ? -3.773 16.864 4.992 1.00 96.12 346 ILE A CA 1
ATOM 2630 C C . ILE A 1 346 ? -3.953 17.868 3.861 1.00 96.12 346 ILE A C 1
ATOM 2632 O O . ILE A 1 346 ? -4.372 17.515 2.756 1.00 96.12 346 ILE A O 1
ATOM 2636 N N . GLY A 1 347 ? -3.610 19.128 4.118 1.00 92.94 347 GLY A N 1
ATOM 2637 C CA . GLY A 1 347 ? -3.791 20.202 3.142 1.00 92.94 347 GLY A CA 1
ATOM 2638 C C . GLY A 1 347 ? -5.263 20.408 2.758 1.00 92.94 347 GLY A C 1
ATOM 2639 O O . GLY A 1 347 ? -6.177 20.049 3.500 1.00 92.94 347 GLY A O 1
ATOM 2640 N N . ALA A 1 348 ? -5.497 21.004 1.588 1.00 90.62 348 ALA A N 1
ATOM 2641 C CA . ALA A 1 348 ? -6.846 21.297 1.102 1.00 90.62 348 ALA A CA 1
ATOM 2642 C C . ALA A 1 348 ? -7.613 20.032 0.659 1.00 90.62 348 ALA A C 1
ATOM 2644 O O . ALA A 1 348 ? -7.011 19.032 0.262 1.00 90.62 348 ALA A O 1
ATOM 2645 N N . ASP A 1 349 ? -8.942 20.105 0.715 1.00 91.19 349 ASP A N 1
ATOM 2646 C CA . ASP A 1 349 ? -9.908 19.056 0.344 1.00 91.19 349 ASP A CA 1
ATOM 2647 C C . ASP A 1 349 ? -10.062 18.856 -1.172 1.00 91.19 349 ASP A C 1
ATOM 2649 O O . ASP A 1 349 ? -10.482 17.798 -1.628 1.00 91.19 349 ASP A O 1
ATOM 2653 N N . ASN A 1 350 ? -9.658 19.843 -1.970 1.00 90.88 350 ASN A N 1
ATOM 2654 C CA . ASN A 1 350 ? -9.704 19.809 -3.434 1.00 90.88 350 ASN A CA 1
ATOM 2655 C C . ASN A 1 350 ? -8.634 18.920 -4.095 1.00 90.88 350 ASN A C 1
ATOM 2657 O O . ASN A 1 350 ? -8.489 18.948 -5.319 1.00 90.88 350 ASN A O 1
ATOM 2661 N N . GLU A 1 351 ? -7.860 18.188 -3.300 1.00 93.38 351 GLU A N 1
ATOM 2662 C CA . GLU A 1 351 ? -6.737 17.387 -3.754 1.00 93.38 351 GLU A CA 1
ATOM 2663 C C . GLU A 1 351 ? -6.661 16.098 -2.927 1.00 93.38 351 GLU A C 1
ATOM 2665 O O . GLU A 1 351 ? -6.557 16.135 -1.699 1.00 93.38 351 GLU A O 1
ATOM 2670 N N . ALA A 1 352 ? -6.707 14.944 -3.586 1.00 95.12 352 ALA A N 1
ATOM 2671 C CA . ALA A 1 352 ? -6.708 13.663 -2.887 1.00 95.12 352 ALA A CA 1
ATOM 2672 C C . ALA A 1 352 ? -5.317 13.273 -2.380 1.00 95.12 352 ALA A C 1
ATOM 2674 O O . ALA A 1 352 ? -4.316 13.543 -3.044 1.00 95.12 352 ALA A O 1
ATOM 2675 N N . ILE A 1 353 ? -5.257 12.596 -1.231 1.00 97.00 353 ILE A N 1
ATOM 2676 C CA . ILE A 1 353 ? -4.095 11.804 -0.823 1.00 97.00 353 ILE A CA 1
ATOM 2677 C C . ILE A 1 353 ? -3.998 10.624 -1.784 1.00 97.00 353 ILE A C 1
ATOM 2679 O O . ILE A 1 353 ? -4.933 9.837 -1.927 1.00 97.00 353 ILE A O 1
ATOM 2683 N N . THR A 1 354 ? -2.856 10.506 -2.447 1.00 95.56 354 THR A N 1
ATOM 2684 C CA . THR A 1 354 ? -2.617 9.508 -3.485 1.00 95.56 354 THR A CA 1
ATOM 2685 C C . THR A 1 354 ? -1.598 8.469 -3.087 1.00 95.56 354 THR A C 1
ATOM 2687 O O . THR A 1 354 ? -1.475 7.489 -3.797 1.00 95.56 354 THR A O 1
ATOM 2690 N N . GLY A 1 355 ? -0.860 8.618 -1.992 1.00 94.88 355 GLY A N 1
ATOM 2691 C CA . GLY A 1 355 ? 0.076 7.581 -1.575 1.00 94.88 355 GLY A CA 1
ATOM 2692 C C . GLY A 1 355 ? 0.934 7.981 -0.393 1.00 94.88 355 GLY A C 1
ATOM 2693 O O . GLY A 1 355 ? 0.940 9.133 0.040 1.00 94.88 355 GLY A O 1
ATOM 2694 N N . PHE A 1 356 ? 1.695 7.012 0.098 1.00 96.12 356 PHE A N 1
ATOM 2695 C CA . PHE A 1 356 ? 2.597 7.188 1.224 1.00 96.12 356 PHE A CA 1
ATOM 2696 C C . PHE A 1 356 ? 3.997 6.685 0.884 1.00 96.12 356 PHE A C 1
ATOM 2698 O O . PHE A 1 356 ? 4.155 5.755 0.098 1.00 96.12 356 PHE A O 1
ATOM 2705 N N . GLY A 1 357 ? 5.012 7.279 1.505 1.00 94.06 357 GLY A N 1
ATOM 2706 C CA . GLY A 1 357 ? 6.390 6.796 1.453 1.00 94.06 357 GLY A CA 1
ATOM 2707 C C . GLY A 1 357 ? 7.086 7.002 2.791 1.00 94.06 357 GLY A C 1
ATOM 2708 O O . GLY A 1 357 ? 6.824 7.985 3.476 1.00 94.06 357 GLY A O 1
ATOM 2709 N N . LYS A 1 358 ? 7.975 6.088 3.177 1.00 91.81 358 LYS A N 1
ATOM 2710 C CA . LYS A 1 358 ? 8.784 6.224 4.396 1.00 91.81 358 LYS A CA 1
ATOM 2711 C C . LYS A 1 358 ? 10.243 6.435 4.040 1.00 91.81 358 LYS A C 1
ATOM 2713 O O . LYS A 1 358 ? 10.784 5.718 3.203 1.00 91.81 358 LYS A O 1
ATOM 2718 N N . VAL A 1 359 ? 10.874 7.406 4.683 1.00 88.44 359 VAL A N 1
ATOM 2719 C CA . VAL A 1 359 ? 12.292 7.727 4.494 1.00 88.44 359 VAL A CA 1
ATOM 2720 C C . VAL A 1 359 ? 12.825 8.340 5.783 1.00 88.44 359 VAL A C 1
ATOM 2722 O O . VAL A 1 359 ? 12.203 9.236 6.338 1.00 88.44 359 VAL A O 1
ATOM 2725 N N . ALA A 1 360 ? 13.961 7.856 6.286 1.00 82.62 360 ALA A N 1
ATOM 2726 C CA . ALA A 1 360 ? 14.448 8.207 7.625 1.00 82.62 360 ALA A CA 1
ATOM 2727 C C . ALA A 1 360 ? 13.364 7.992 8.716 1.00 82.62 360 ALA A C 1
ATOM 2729 O O . ALA A 1 360 ? 12.785 6.911 8.782 1.00 82.62 360 ALA A O 1
ATOM 2730 N N . ASP A 1 361 ? 13.090 8.990 9.563 1.00 84.25 361 ASP A N 1
ATOM 2731 C CA . ASP A 1 361 ? 12.056 8.986 10.615 1.00 84.25 361 ASP A CA 1
ATOM 2732 C C . ASP A 1 361 ? 10.700 9.556 10.145 1.00 84.25 361 ASP A C 1
ATOM 2734 O O . ASP A 1 361 ? 9.780 9.756 10.943 1.00 84.25 361 ASP A O 1
ATOM 2738 N N . ALA A 1 362 ? 10.575 9.827 8.846 1.00 88.56 362 ALA A N 1
ATOM 2739 C CA . ALA A 1 362 ? 9.510 10.609 8.244 1.00 88.56 362 ALA A CA 1
ATOM 2740 C C . ALA A 1 362 ? 8.483 9.761 7.491 1.00 88.56 362 ALA A C 1
ATOM 2742 O O . ALA A 1 362 ? 8.842 8.863 6.721 1.00 88.56 362 ALA A O 1
ATOM 2743 N N . LEU A 1 363 ? 7.207 10.138 7.617 1.00 93.69 363 LEU A N 1
ATOM 2744 C CA . LEU A 1 363 ? 6.146 9.700 6.713 1.00 93.69 363 LEU A CA 1
ATOM 2745 C C . LEU A 1 363 ? 5.869 10.787 5.673 1.00 93.69 363 LEU A C 1
ATOM 2747 O O . LEU A 1 363 ? 5.392 11.872 5.996 1.00 93.69 363 LEU A O 1
ATOM 2751 N N . PHE A 1 364 ? 6.124 10.480 4.408 1.00 93.25 364 PHE A N 1
ATOM 2752 C CA . PHE A 1 364 ? 5.663 11.273 3.278 1.00 93.25 364 PHE A CA 1
ATOM 2753 C C . PHE A 1 364 ? 4.225 10.925 2.943 1.00 93.25 364 PHE A C 1
ATOM 2755 O O . PHE A 1 364 ? 3.909 9.766 2.683 1.00 93.25 364 PHE A O 1
ATOM 2762 N N . THR A 1 365 ? 3.384 11.949 2.882 1.00 96.06 365 THR A N 1
ATOM 2763 C CA . THR A 1 365 ? 2.033 11.871 2.335 1.00 96.06 365 THR A CA 1
ATOM 2764 C C . THR A 1 365 ? 2.029 12.583 0.990 1.00 96.06 365 THR A C 1
ATOM 2766 O O . THR A 1 365 ? 2.251 13.793 0.908 1.00 96.06 365 THR A O 1
ATOM 2769 N N . PHE A 1 366 ? 1.810 11.826 -0.078 1.00 96.25 366 PHE A N 1
ATOM 2770 C CA . PHE A 1 366 ? 1.664 12.365 -1.421 1.00 96.25 366 PHE A CA 1
ATOM 2771 C C . PHE A 1 366 ? 0.203 12.704 -1.678 1.00 96.25 366 PHE A C 1
ATOM 2773 O O . PHE A 1 366 ? -0.690 11.919 -1.357 1.00 96.25 366 PHE A O 1
ATOM 2780 N N . LYS A 1 367 ? -0.024 13.858 -2.295 1.00 96.12 367 LYS A N 1
ATOM 2781 C CA . LYS A 1 367 ? -1.292 14.229 -2.913 1.00 96.12 367 LYS A CA 1
ATOM 2782 C C . LYS A 1 367 ? -1.102 14.353 -4.428 1.00 96.12 367 LYS A C 1
ATOM 2784 O O . LYS A 1 367 ? 0.003 14.160 -4.938 1.00 96.12 367 LYS A O 1
ATOM 2789 N N . GLU A 1 368 ? -2.163 14.625 -5.180 1.00 93.88 368 GLU A N 1
ATOM 2790 C CA . GLU A 1 368 ? -2.128 14.636 -6.655 1.00 93.88 368 GLU A CA 1
ATOM 2791 C C . GLU A 1 368 ? -1.088 15.599 -7.277 1.00 93.88 368 GLU A C 1
ATOM 2793 O O . GLU A 1 368 ? -0.572 15.340 -8.366 1.00 93.88 368 GLU A O 1
ATOM 2798 N N . ARG A 1 369 ? -0.783 16.710 -6.606 1.00 93.12 369 ARG A N 1
ATOM 2799 C CA . ARG A 1 369 ? 0.091 17.824 -7.023 1.00 93.12 369 ARG A CA 1
ATOM 2800 C C . ARG A 1 369 ? 1.071 18.275 -5.937 1.00 93.12 369 ARG A C 1
ATOM 2802 O O . ARG A 1 369 ? 2.110 18.826 -6.276 1.00 93.12 369 ARG A O 1
ATOM 2809 N N . SER A 1 370 ? 0.752 18.051 -4.670 1.00 93.88 370 SER A N 1
ATOM 2810 C CA . SER A 1 370 ? 1.530 18.491 -3.518 1.00 93.88 370 SER A CA 1
ATOM 2811 C C . SER A 1 370 ? 1.990 17.318 -2.654 1.00 93.88 370 SER A C 1
ATOM 2813 O O . SER A 1 370 ? 1.573 16.166 -2.822 1.00 93.88 370 SER A O 1
ATOM 2815 N N . ARG A 1 371 ? 2.914 17.593 -1.734 1.00 93.25 371 ARG A N 1
ATOM 2816 C CA . ARG A 1 371 ? 3.481 16.604 -0.812 1.00 93.25 371 ARG A CA 1
ATOM 2817 C C . ARG A 1 371 ? 3.640 17.188 0.567 1.00 93.25 371 ARG A C 1
ATOM 2819 O O . ARG A 1 371 ? 4.036 18.342 0.728 1.00 93.25 371 ARG A O 1
ATOM 2826 N N . PHE A 1 372 ? 3.416 16.335 1.548 1.00 93.94 372 PHE A N 1
ATOM 2827 C CA . PHE A 1 372 ? 3.515 16.651 2.956 1.00 93.94 372 PHE A CA 1
ATOM 2828 C C . PHE A 1 372 ? 4.433 15.650 3.641 1.00 93.94 372 PHE A C 1
ATOM 2830 O O . PHE A 1 372 ? 4.553 14.498 3.223 1.00 93.94 372 PHE A O 1
ATOM 2837 N N . TYR A 1 373 ? 5.072 16.099 4.706 1.00 91.81 373 TYR A N 1
ATOM 2838 C CA . TYR A 1 373 ? 5.903 15.284 5.571 1.00 91.81 373 TYR A CA 1
ATOM 2839 C C . TYR A 1 373 ? 5.335 15.345 6.985 1.00 91.81 373 TYR A C 1
ATOM 2841 O O . TYR A 1 373 ? 5.071 16.428 7.509 1.00 91.81 373 TYR A O 1
ATOM 2849 N N . THR A 1 374 ? 5.177 14.173 7.586 1.00 92.88 374 THR A N 1
ATOM 2850 C CA . THR A 1 374 ? 4.730 13.971 8.957 1.00 92.88 374 THR A CA 1
ATOM 2851 C C . THR A 1 374 ? 5.859 13.378 9.791 1.00 92.88 374 THR A C 1
ATOM 2853 O O . THR A 1 374 ? 6.542 12.450 9.346 1.00 92.88 374 THR A O 1
ATOM 2856 N N . TRP A 1 375 ? 6.014 13.880 11.015 1.00 90.62 375 TRP A N 1
ATOM 2857 C CA . TRP A 1 375 ? 6.816 13.245 12.061 1.00 90.62 375 TRP A CA 1
ATOM 2858 C C . TRP A 1 375 ? 5.979 12.966 13.302 1.00 90.62 375 TRP A C 1
ATOM 2860 O O . TRP A 1 375 ? 4.808 13.325 13.363 1.00 90.62 375 TRP A O 1
ATOM 2870 N N . ILE A 1 376 ? 6.584 12.303 14.283 1.00 89.56 376 ILE A N 1
ATOM 2871 C CA . ILE A 1 376 ? 5.963 12.036 15.576 1.00 89.56 376 ILE A CA 1
ATOM 2872 C C . ILE A 1 376 ? 6.476 13.021 16.634 1.00 89.56 376 ILE A C 1
ATOM 2874 O O . ILE A 1 376 ? 7.681 13.278 16.723 1.00 89.56 376 ILE A O 1
ATOM 2878 N N . GLU A 1 377 ? 5.571 13.543 17.456 1.00 88.06 377 GLU A N 1
ATOM 2879 C CA . GLU A 1 377 ? 5.883 14.309 18.664 1.00 88.06 377 GLU A CA 1
ATOM 2880 C C . GLU A 1 377 ? 5.195 13.704 19.890 1.00 88.06 377 GLU A C 1
ATOM 2882 O O . GLU A 1 377 ? 4.108 13.130 19.808 1.00 88.06 377 GLU A O 1
ATOM 2887 N N . GLY A 1 378 ? 5.856 13.839 21.040 1.00 83.75 378 GLY A N 1
ATOM 2888 C CA . GLY A 1 378 ? 5.358 13.371 22.327 1.00 83.75 378 GLY A CA 1
ATOM 2889 C C . GLY A 1 378 ? 6.022 12.084 22.846 1.00 83.75 378 GLY A C 1
ATOM 2890 O O . GLY A 1 378 ? 7.070 11.672 22.337 1.00 83.75 378 GLY A O 1
ATOM 2891 N N . PRO A 1 379 ? 5.434 11.456 23.882 1.00 83.56 379 PRO A N 1
ATOM 2892 C CA . PRO A 1 379 ? 4.197 11.885 24.539 1.00 83.56 379 PRO A CA 1
ATOM 2893 C C . PRO A 1 379 ? 4.336 13.260 25.212 1.00 83.56 379 PRO A C 1
ATOM 2895 O O . PRO A 1 379 ? 5.415 13.608 25.693 1.00 83.56 379 PRO A O 1
ATOM 2898 N N . ASP A 1 380 ? 3.263 14.049 25.215 1.00 81.81 380 ASP A N 1
ATOM 2899 C CA . ASP A 1 380 ? 3.165 15.243 26.061 1.00 81.81 380 ASP A CA 1
ATOM 2900 C C . ASP A 1 380 ? 2.954 14.873 27.546 1.00 81.81 380 ASP A C 1
ATOM 2902 O O . ASP A 1 380 ? 2.919 13.695 27.914 1.00 81.81 380 ASP A O 1
ATOM 2906 N N . ASP A 1 381 ? 2.800 15.874 28.419 1.00 80.12 381 ASP A N 1
ATOM 2907 C CA . ASP A 1 381 ? 2.583 15.672 29.863 1.00 80.12 381 ASP A CA 1
ATOM 2908 C C . ASP A 1 381 ? 1.296 14.879 30.189 1.00 80.12 381 ASP A C 1
ATOM 2910 O O . ASP A 1 381 ? 1.123 14.414 31.317 1.00 80.12 381 ASP A O 1
ATOM 2914 N N . GLN A 1 382 ? 0.389 14.722 29.219 1.00 74.75 382 GLN A N 1
ATOM 2915 C CA . GLN A 1 382 ? -0.849 13.946 29.318 1.00 74.75 382 GLN A CA 1
ATOM 2916 C C . GLN A 1 382 ? -0.731 12.568 28.649 1.00 74.75 382 GLN A C 1
ATOM 2918 O O . GLN A 1 382 ? -1.710 11.825 28.598 1.00 74.75 382 GLN A O 1
ATOM 2923 N N . GLY A 1 383 ? 0.452 12.198 28.148 1.00 74.88 383 GLY A N 1
ATOM 2924 C CA . GLY A 1 383 ? 0.673 10.929 27.459 1.00 74.88 383 GLY A CA 1
ATOM 2925 C C . GLY A 1 383 ? 0.269 10.939 25.981 1.00 74.88 383 GLY A C 1
ATOM 2926 O O . GLY A 1 383 ? 0.330 9.891 25.337 1.00 74.88 383 GLY A O 1
ATOM 2927 N N . LYS A 1 384 ? -0.141 12.085 25.420 1.00 79.81 384 LYS A N 1
ATOM 2928 C CA . LYS A 1 384 ? -0.654 12.177 24.050 1.00 79.81 384 LYS A CA 1
ATOM 2929 C C . LYS A 1 384 ? 0.485 12.258 23.042 1.00 79.81 384 LYS A C 1
ATOM 2931 O O . LYS A 1 384 ? 1.403 13.066 23.166 1.00 79.81 384 LYS A O 1
ATOM 2936 N N . ILE A 1 385 ? 0.386 11.426 22.013 1.00 86.25 385 ILE A N 1
ATOM 2937 C CA . ILE A 1 385 ? 1.250 11.460 20.832 1.00 86.25 385 ILE A CA 1
ATOM 2938 C C . ILE A 1 385 ? 0.549 12.273 19.745 1.00 86.25 385 ILE A C 1
ATOM 2940 O O . ILE A 1 385 ? -0.659 12.131 19.540 1.00 86.25 385 ILE A O 1
ATOM 2944 N N . THR A 1 386 ? 1.303 13.101 19.032 1.00 88.50 386 THR A N 1
ATOM 2945 C CA . THR A 1 386 ? 0.813 13.871 17.887 1.00 88.50 386 THR A CA 1
ATOM 2946 C C . THR A 1 386 ? 1.612 13.545 16.630 1.00 88.50 386 THR A C 1
ATOM 2948 O O . THR A 1 386 ? 2.754 13.080 16.691 1.00 88.50 386 THR A O 1
ATOM 2951 N N . PHE A 1 387 ? 0.999 13.811 15.477 1.00 91.75 387 PHE A N 1
ATOM 2952 C CA . PHE A 1 387 ? 1.604 13.620 14.162 1.00 91.75 387 PHE A CA 1
ATOM 2953 C C . PHE A 1 387 ? 1.675 14.951 13.402 1.00 91.75 387 PHE A C 1
ATOM 2955 O O . PHE A 1 387 ? 0.887 15.170 12.482 1.00 91.75 387 PHE A O 1
ATOM 2962 N N . PRO A 1 388 ? 2.561 15.890 13.787 1.00 91.75 388 PRO A N 1
ATOM 2963 C CA . PRO A 1 388 ? 2.679 17.152 13.071 1.00 91.75 388 PRO A CA 1
ATOM 2964 C C . PRO A 1 388 ? 2.989 16.930 11.591 1.00 91.75 388 PRO A C 1
ATOM 2966 O O . PRO A 1 388 ? 3.851 16.121 11.241 1.00 91.75 388 PRO A O 1
ATOM 2969 N N . THR A 1 389 ? 2.310 17.689 10.731 1.00 92.75 389 THR A N 1
ATOM 2970 C CA . THR A 1 389 ? 2.419 17.569 9.276 1.00 92.75 389 THR A CA 1
ATOM 2971 C C . THR A 1 389 ? 2.725 18.931 8.647 1.00 92.75 389 THR A C 1
ATOM 2973 O O . THR A 1 389 ? 2.051 19.921 8.932 1.00 92.75 389 THR A O 1
ATOM 2976 N N . LEU A 1 390 ? 3.739 18.992 7.776 1.00 91.06 390 LEU A N 1
ATOM 2977 C CA . LEU A 1 390 ? 4.154 20.204 7.057 1.00 91.06 390 LEU A CA 1
ATOM 2978 C C . LEU A 1 390 ? 4.225 19.979 5.540 1.00 91.06 390 LEU A C 1
ATOM 2980 O O . LEU A 1 390 ? 4.584 18.882 5.105 1.00 91.06 390 LEU A O 1
ATOM 2984 N N . PRO A 1 391 ? 3.930 21.007 4.722 1.00 91.19 391 PRO A N 1
ATOM 2985 C CA . PRO A 1 391 ? 4.117 20.934 3.277 1.00 91.19 391 PRO A CA 1
ATOM 2986 C C . PRO A 1 391 ? 5.606 20.852 2.920 1.00 91.19 391 PRO A C 1
ATOM 2988 O O . PRO A 1 391 ? 6.457 21.467 3.564 1.00 91.19 391 PRO A O 1
ATOM 2991 N N . VAL A 1 392 ? 5.912 20.094 1.869 1.00 89.19 392 VAL A N 1
ATOM 2992 C CA . VAL A 1 392 ? 7.269 19.870 1.349 1.00 89.19 392 VAL A CA 1
ATOM 2993 C C . VAL A 1 392 ? 7.446 20.503 -0.025 1.00 89.19 392 VAL A C 1
ATOM 2995 O O . VAL A 1 392 ? 8.438 21.186 -0.278 1.00 89.19 392 VAL A O 1
ATOM 2998 N N . ASN A 1 393 ? 6.517 20.233 -0.936 1.00 86.12 393 ASN A N 1
ATOM 2999 C CA . ASN A 1 393 ? 6.596 20.670 -2.320 1.00 86.12 393 ASN A CA 1
ATOM 3000 C C . ASN A 1 393 ? 5.183 20.755 -2.904 1.00 86.12 393 ASN A C 1
ATOM 3002 O O . ASN A 1 393 ? 4.408 19.817 -2.738 1.00 86.12 393 ASN A O 1
ATOM 3006 N N . ASP A 1 394 ? 4.894 21.851 -3.606 1.00 87.62 394 ASP A N 1
ATOM 3007 C CA . ASP A 1 394 ? 3.590 22.109 -4.238 1.00 87.62 394 ASP A CA 1
ATOM 3008 C C . ASP A 1 394 ? 3.646 21.996 -5.775 1.00 87.62 394 ASP A C 1
ATOM 3010 O O . ASP A 1 394 ? 2.668 22.283 -6.463 1.00 87.62 394 ASP A O 1
ATOM 3014 N N . GLU A 1 395 ? 4.810 21.638 -6.327 1.00 87.88 395 GLU A N 1
ATOM 3015 C CA . GLU A 1 395 ? 5.044 21.535 -7.773 1.00 87.88 395 GLU A CA 1
ATOM 3016 C C . GLU A 1 395 ? 4.812 20.110 -8.285 1.00 87.88 395 GLU A C 1
ATOM 3018 O O . GLU A 1 395 ? 4.240 19.922 -9.355 1.00 87.88 395 GLU A O 1
ATOM 3023 N N . TYR A 1 396 ? 5.245 19.110 -7.519 1.00 92.69 396 TYR A N 1
ATOM 3024 C CA . TYR A 1 396 ? 5.189 17.707 -7.886 1.00 92.69 396 TYR A CA 1
ATOM 3025 C C . TYR A 1 396 ? 4.448 16.911 -6.814 1.00 92.69 396 TYR A C 1
ATOM 3027 O O . TYR A 1 396 ? 4.873 16.864 -5.662 1.00 92.69 396 TYR A O 1
ATOM 3035 N N . GLY A 1 397 ? 3.383 16.216 -7.212 1.00 93.88 397 GLY A N 1
ATOM 3036 C CA . GLY A 1 397 ? 2.615 15.295 -6.368 1.00 93.88 397 GLY A CA 1
ATOM 3037 C C . GLY A 1 397 ? 2.920 13.832 -6.680 1.00 93.88 397 GLY A C 1
ATOM 3038 O O . GLY A 1 397 ? 4.038 13.484 -7.054 1.00 93.88 397 GLY A O 1
ATOM 3039 N N . CYS A 1 398 ? 1.930 12.962 -6.555 1.00 95.62 398 CYS A N 1
ATOM 3040 C CA . CYS A 1 398 ? 1.960 11.594 -7.061 1.00 95.62 398 CYS A CA 1
ATOM 3041 C C . CYS A 1 398 ? 0.616 11.283 -7.716 1.00 95.62 398 CYS A C 1
ATOM 3043 O O . CYS A 1 398 ? -0.431 11.541 -7.127 1.00 95.62 398 CYS A O 1
ATOM 3045 N N . ILE A 1 399 ? 0.637 10.728 -8.925 1.00 95.00 399 ILE A N 1
ATOM 3046 C CA . ILE A 1 399 ? -0.582 10.304 -9.631 1.00 95.00 399 ILE A CA 1
ATOM 3047 C C . ILE A 1 399 ? -0.813 8.793 -9.552 1.00 95.00 399 ILE A C 1
ATOM 3049 O O . ILE A 1 399 ? -1.909 8.337 -9.861 1.00 95.00 399 ILE A O 1
ATOM 3053 N N . ALA A 1 400 ? 0.204 8.033 -9.136 1.00 94.81 400 ALA A N 1
ATOM 3054 C CA . ALA A 1 400 ? 0.184 6.578 -9.080 1.00 94.81 400 ALA A CA 1
ATOM 3055 C C . ALA A 1 400 ? 0.674 6.084 -7.704 1.00 94.81 400 ALA A C 1
ATOM 3057 O O . ALA A 1 400 ? 1.886 5.942 -7.511 1.00 94.81 400 ALA A O 1
ATOM 3058 N N . PRO A 1 401 ? -0.231 5.794 -6.746 1.00 89.31 401 PRO A N 1
ATOM 3059 C CA . PRO A 1 401 ? 0.111 5.415 -5.369 1.00 89.31 401 PRO A CA 1
ATOM 3060 C C . PRO A 1 401 ? 1.190 4.343 -5.271 1.00 89.31 401 PRO A C 1
ATOM 3062 O O . PRO A 1 401 ? 2.144 4.442 -4.505 1.00 89.31 401 PRO A O 1
ATOM 3065 N N . ARG A 1 402 ? 1.034 3.310 -6.102 1.00 93.19 402 ARG A N 1
ATOM 3066 C CA . ARG A 1 402 ? 1.843 2.090 -6.091 1.00 93.19 402 ARG A CA 1
ATOM 3067 C C . ARG A 1 402 ? 3.212 2.277 -6.746 1.00 93.19 402 ARG A C 1
ATOM 3069 O O . ARG A 1 402 ? 3.965 1.318 -6.864 1.00 93.19 402 ARG A O 1
ATOM 3076 N N . SER A 1 403 ? 3.522 3.485 -7.216 1.00 96.31 403 SER A N 1
ATOM 3077 C CA . SER A 1 403 ? 4.830 3.836 -7.771 1.00 96.31 403 SER A CA 1
ATOM 3078 C C . SER A 1 403 ? 5.816 4.336 -6.710 1.00 96.31 403 SER A C 1
ATOM 3080 O O . SER A 1 403 ? 6.998 4.482 -7.020 1.00 96.31 403 SER A O 1
ATOM 3082 N N . VAL A 1 404 ? 5.357 4.607 -5.482 1.00 96.44 404 VAL A N 1
ATOM 3083 C CA . VAL A 1 404 ? 6.189 5.209 -4.435 1.00 96.44 404 VAL A CA 1
ATOM 3084 C C . VAL A 1 404 ? 7.110 4.168 -3.805 1.00 96.44 404 VAL A C 1
ATOM 3086 O O . VAL A 1 404 ? 6.627 3.223 -3.188 1.00 96.44 404 VAL A O 1
ATOM 3089 N N . TRP A 1 405 ? 8.428 4.353 -3.920 1.00 95.94 405 TRP A N 1
ATOM 3090 C CA . TRP A 1 405 ? 9.416 3.428 -3.351 1.00 95.94 405 TRP A CA 1
ATOM 3091 C C . TRP A 1 405 ? 10.675 4.128 -2.833 1.00 95.94 405 TRP A C 1
ATOM 3093 O O . TRP A 1 405 ? 11.154 5.071 -3.469 1.00 95.94 405 TRP A O 1
ATOM 3103 N N . PRO A 1 406 ? 11.258 3.660 -1.713 1.00 94.38 406 PRO A N 1
ATOM 3104 C CA . PRO A 1 406 ? 12.551 4.141 -1.252 1.00 94.38 406 PRO A CA 1
ATOM 3105 C C . PRO A 1 406 ? 13.684 3.694 -2.184 1.00 94.38 406 PRO A C 1
ATOM 3107 O O . PRO A 1 406 ? 13.737 2.544 -2.615 1.00 94.38 406 PRO A O 1
ATOM 3110 N N . ALA A 1 407 ? 14.606 4.609 -2.480 1.00 94.38 407 ALA A N 1
ATOM 3111 C CA . ALA A 1 407 ? 15.815 4.345 -3.257 1.00 94.38 407 ALA A CA 1
ATOM 3112 C C . ALA A 1 407 ? 16.895 5.396 -2.958 1.00 94.38 407 ALA A C 1
ATOM 3114 O O . ALA A 1 407 ? 16.606 6.594 -2.951 1.00 94.38 407 ALA A O 1
ATOM 3115 N N . GLN A 1 408 ? 18.143 4.950 -2.764 1.00 93.06 408 GLN A N 1
ATOM 3116 C CA . GLN A 1 408 ? 19.321 5.809 -2.539 1.00 93.06 408 GLN A CA 1
ATOM 3117 C C . GLN A 1 408 ? 19.118 6.879 -1.440 1.00 93.06 408 GLN A C 1
ATOM 3119 O O . GLN A 1 408 ? 19.446 8.040 -1.644 1.00 93.06 408 GLN A O 1
ATOM 3124 N N . ASP A 1 409 ? 18.551 6.513 -0.285 1.00 91.06 409 ASP A N 1
ATOM 3125 C CA . ASP A 1 409 ? 18.216 7.434 0.825 1.00 91.06 409 ASP A CA 1
ATOM 3126 C C . ASP A 1 409 ? 17.130 8.487 0.512 1.00 91.06 409 ASP A C 1
ATOM 3128 O O . ASP A 1 409 ? 16.957 9.459 1.249 1.00 91.06 409 ASP A O 1
ATOM 3132 N N . GLY A 1 410 ? 16.373 8.301 -0.571 1.00 93.69 410 GLY A N 1
ATOM 3133 C CA . GLY A 1 410 ? 15.225 9.129 -0.934 1.00 93.69 410 GLY A CA 1
ATOM 3134 C C . GLY A 1 410 ? 14.000 8.305 -1.327 1.00 93.69 410 GLY A C 1
ATOM 3135 O O . GLY A 1 410 ? 13.974 7.087 -1.164 1.00 93.69 410 GLY A O 1
ATOM 3136 N N . LEU A 1 411 ? 12.982 8.977 -1.858 1.00 95.31 411 LEU A N 1
ATOM 3137 C CA . LEU A 1 411 ? 11.733 8.384 -2.340 1.00 95.31 411 LEU A CA 1
ATOM 3138 C C . LEU A 1 411 ? 11.539 8.675 -3.823 1.00 95.31 411 LEU A C 1
ATOM 3140 O O . LEU A 1 411 ? 11.501 9.838 -4.220 1.00 95.31 411 LEU A O 1
ATOM 3144 N N . LEU A 1 412 ? 11.369 7.627 -4.622 1.00 97.38 412 LEU A N 1
ATOM 3145 C CA . LEU A 1 412 ? 10.880 7.706 -5.995 1.00 97.38 412 LEU A CA 1
ATOM 3146 C C . LEU A 1 412 ? 9.353 7.761 -5.997 1.00 97.38 412 LEU A C 1
ATOM 3148 O O . LEU A 1 412 ? 8.724 7.066 -5.206 1.00 97.38 412 LEU A O 1
ATOM 3152 N N . ALA A 1 413 ? 8.761 8.555 -6.889 1.00 97.19 413 ALA A N 1
ATOM 3153 C CA . ALA A 1 413 ? 7.314 8.607 -7.106 1.00 97.19 413 ALA A CA 1
ATOM 3154 C C . ALA A 1 413 ? 6.983 9.114 -8.516 1.00 97.19 413 ALA A C 1
ATOM 3156 O O . ALA A 1 413 ? 7.615 10.065 -8.993 1.00 97.19 413 ALA A O 1
ATOM 3157 N N . LEU A 1 414 ? 5.969 8.531 -9.163 1.00 97.69 414 LEU A N 1
ATOM 3158 C CA . LEU A 1 414 ? 5.446 9.009 -10.443 1.00 97.69 414 LEU A CA 1
ATOM 3159 C C . LEU A 1 414 ? 4.500 10.201 -10.227 1.00 97.69 414 LEU A C 1
ATOM 3161 O O . LEU A 1 414 ? 3.362 10.049 -9.776 1.00 97.69 414 LEU A O 1
ATOM 3165 N N . ALA A 1 415 ? 4.977 11.392 -10.579 1.00 96.31 415 ALA A N 1
ATOM 3166 C CA . ALA A 1 415 ? 4.181 12.609 -10.692 1.00 96.31 415 ALA A CA 1
ATOM 3167 C C . ALA A 1 415 ? 3.610 12.757 -12.114 1.00 96.31 415 ALA A C 1
ATOM 3169 O O . ALA A 1 415 ? 3.961 12.011 -13.031 1.00 96.31 415 ALA A O 1
ATOM 3170 N N . ARG A 1 416 ? 2.751 13.761 -12.323 1.00 93.75 416 ARG A N 1
ATOM 3171 C CA . ARG A 1 416 ? 2.175 14.078 -13.643 1.00 93.75 416 ARG A CA 1
ATOM 3172 C C . ARG A 1 416 ? 3.241 14.458 -14.672 1.00 93.75 416 ARG A C 1
ATOM 3174 O O . ARG A 1 416 ? 3.062 14.227 -15.861 1.00 93.75 416 ARG A O 1
ATOM 3181 N N . GLU A 1 417 ? 4.337 15.035 -14.208 1.00 93.88 417 GLU A N 1
ATOM 3182 C CA . GLU A 1 417 ? 5.453 15.521 -15.008 1.00 93.88 417 GLU A CA 1
ATOM 3183 C C . GLU A 1 417 ? 6.535 14.447 -15.215 1.00 93.88 417 GLU A C 1
ATOM 3185 O O . GLU A 1 417 ? 7.508 14.704 -15.922 1.00 93.88 417 GLU A O 1
ATOM 3190 N N . GLY A 1 418 ? 6.397 13.265 -14.604 1.00 95.75 418 GLY A N 1
ATOM 3191 C CA . GLY A 1 418 ? 7.359 12.162 -14.660 1.00 95.75 418 GLY A CA 1
ATOM 3192 C C . GLY A 1 418 ? 7.770 11.646 -13.278 1.00 95.75 418 GLY A C 1
ATOM 3193 O O . GLY A 1 418 ? 7.199 12.011 -12.251 1.00 95.75 418 GLY A O 1
ATOM 3194 N N . VAL A 1 419 ? 8.772 10.771 -13.243 1.00 97.56 419 VAL A N 1
ATOM 3195 C CA . VAL A 1 419 ? 9.307 10.193 -12.007 1.00 97.56 419 VAL A CA 1
ATOM 3196 C C . VAL A 1 419 ? 10.187 11.209 -11.302 1.00 97.56 419 VAL A C 1
ATOM 3198 O O . VAL A 1 419 ? 11.212 11.666 -11.819 1.00 97.56 419 VAL A O 1
ATOM 3201 N N . THR A 1 420 ? 9.793 11.519 -10.078 1.00 96.88 420 THR A N 1
ATOM 3202 C CA . THR A 1 420 ? 10.543 12.373 -9.166 1.00 96.88 420 THR A CA 1
ATOM 3203 C C . THR A 1 420 ? 11.275 11.555 -8.119 1.00 96.88 420 THR A C 1
ATOM 3205 O O . THR A 1 420 ? 10.867 10.440 -7.807 1.00 96.88 420 THR A O 1
ATOM 3208 N N . TRP A 1 421 ? 12.332 12.137 -7.569 1.00 96.19 421 TRP A N 1
ATOM 3209 C CA . TRP A 1 421 ? 13.069 11.617 -6.432 1.00 96.19 421 TRP A CA 1
ATOM 3210 C C . TRP A 1 421 ? 13.198 12.706 -5.365 1.00 96.19 421 TRP A C 1
ATOM 3212 O O . TRP A 1 421 ? 13.633 13.822 -5.673 1.00 96.19 421 TRP A O 1
ATOM 3222 N N . SER A 1 422 ? 12.795 12.398 -4.134 1.00 93.50 422 SER A N 1
ATOM 3223 C CA . SER A 1 422 ? 12.810 13.323 -2.999 1.00 93.50 422 SER A CA 1
ATOM 3224 C C . SER A 1 422 ? 13.753 12.830 -1.904 1.00 93.50 422 SER A C 1
ATOM 3226 O O . SER A 1 422 ? 13.639 11.687 -1.471 1.00 93.50 422 SER A O 1
ATOM 3228 N N . GLN A 1 423 ? 14.657 13.688 -1.434 1.00 92.12 423 GLN A N 1
ATOM 3229 C CA . GLN A 1 423 ? 15.671 13.349 -0.425 1.00 92.12 423 GLN A CA 1
ATOM 3230 C C . GLN A 1 423 ? 15.639 14.350 0.740 1.00 92.12 423 GLN A C 1
ATOM 3232 O O . GLN A 1 423 ? 15.425 15.550 0.494 1.00 92.12 423 GLN A O 1
ATOM 3237 N N . PRO A 1 424 ? 15.868 13.905 1.994 1.00 87.12 424 PRO A N 1
ATOM 3238 C CA . PRO A 1 424 ? 16.024 14.831 3.108 1.00 87.12 424 PRO A CA 1
ATOM 3239 C C . PRO A 1 424 ? 17.268 15.699 2.916 1.00 87.12 424 PRO A C 1
ATOM 3241 O O . PRO A 1 424 ? 18.301 15.250 2.417 1.00 87.12 424 PRO A O 1
ATOM 3244 N N . ASN A 1 425 ? 17.182 16.958 3.335 1.00 83.75 425 ASN A N 1
ATOM 3245 C CA . ASN A 1 425 ? 18.345 17.828 3.445 1.00 83.75 425 ASN A CA 1
ATOM 3246 C C . ASN A 1 425 ? 19.037 17.620 4.807 1.00 83.75 425 ASN A C 1
ATOM 3248 O O . ASN A 1 425 ? 18.504 16.990 5.718 1.00 83.75 425 ASN A O 1
ATOM 3252 N N . THR A 1 426 ? 20.224 18.199 4.976 1.00 81.38 426 THR A N 1
ATOM 3253 C CA . THR A 1 426 ? 20.947 18.208 6.260 1.00 81.38 426 THR A CA 1
ATOM 3254 C C . THR A 1 426 ? 20.208 18.991 7.349 1.00 81.38 426 THR A C 1
ATOM 3256 O O . THR A 1 426 ? 20.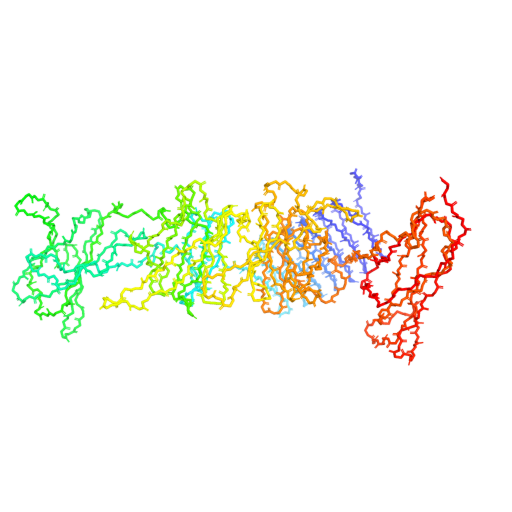400 18.737 8.537 1.00 81.38 426 THR A O 1
ATOM 3259 N N . VAL A 1 427 ? 19.344 19.931 6.957 1.00 80.38 427 VAL A N 1
ATOM 3260 C CA . VAL A 1 427 ? 18.438 20.644 7.860 1.00 80.38 427 VAL A CA 1
ATOM 3261 C C . VAL A 1 427 ? 17.151 19.837 8.005 1.00 80.38 427 VAL A C 1
ATOM 3263 O O . VAL A 1 427 ? 16.421 19.649 7.031 1.00 80.38 427 VAL A O 1
ATOM 3266 N N . ARG A 1 428 ? 16.850 19.390 9.230 1.00 75.00 428 ARG A N 1
ATOM 3267 C CA . ARG A 1 428 ? 15.626 18.634 9.530 1.00 75.00 428 ARG A CA 1
ATOM 3268 C C . ARG A 1 428 ? 14.386 19.420 9.098 1.00 75.00 428 ARG A C 1
ATOM 3270 O O . ARG A 1 428 ? 14.282 20.617 9.359 1.00 75.00 428 ARG A O 1
ATOM 3277 N N . GLY A 1 429 ? 13.453 18.734 8.444 1.00 73.25 429 GLY A N 1
ATOM 3278 C CA . GLY A 1 429 ? 12.227 19.337 7.917 1.00 73.25 429 GLY A CA 1
ATOM 3279 C C . GLY A 1 429 ? 12.393 20.043 6.569 1.00 73.25 429 GLY A C 1
ATOM 3280 O O . GLY A 1 429 ? 11.395 20.477 6.005 1.00 73.25 429 GLY A O 1
ATOM 3281 N N . GLN A 1 430 ? 13.609 20.129 6.017 1.00 83.00 430 GLN A N 1
ATOM 3282 C CA . GLN A 1 430 ? 13.823 20.568 4.639 1.00 83.00 430 GLN A CA 1
ATOM 3283 C C . GLN A 1 430 ? 14.074 19.375 3.727 1.00 83.00 430 GLN A C 1
ATOM 3285 O O . GLN A 1 430 ? 14.847 18.473 4.046 1.00 83.00 430 GLN A O 1
ATOM 3290 N N . TRP A 1 431 ? 13.449 19.415 2.559 1.00 88.25 431 TRP A N 1
ATOM 3291 C CA . TRP A 1 431 ? 13.474 18.340 1.582 1.00 88.25 431 TRP A CA 1
ATOM 3292 C C . TRP A 1 431 ? 13.691 18.923 0.199 1.00 88.25 431 TRP A C 1
ATOM 3294 O O . TRP A 1 431 ? 13.188 19.999 -0.120 1.00 88.25 431 TRP A O 1
ATOM 3304 N N . ASN A 1 432 ? 14.425 18.193 -0.628 1.00 90.06 432 ASN A N 1
ATOM 3305 C CA . ASN A 1 432 ? 14.636 18.550 -2.020 1.00 90.06 432 ASN A CA 1
ATOM 3306 C C . ASN A 1 432 ? 13.974 17.507 -2.913 1.00 90.06 432 ASN A C 1
ATOM 3308 O O . ASN A 1 432 ? 13.922 16.328 -2.571 1.00 90.06 432 ASN A O 1
ATOM 3312 N N . THR A 1 433 ? 13.465 17.952 -4.057 1.00 92.25 433 THR A N 1
ATOM 3313 C CA . THR A 1 433 ? 12.797 17.103 -5.042 1.00 92.25 433 THR A CA 1
ATOM 3314 C C . THR A 1 433 ? 13.372 17.388 -6.418 1.00 92.25 433 THR A C 1
ATOM 3316 O O . THR A 1 433 ? 13.503 18.548 -6.806 1.00 92.25 433 THR A O 1
ATOM 3319 N N . TRP A 1 434 ? 13.665 16.332 -7.173 1.00 94.38 434 TRP A N 1
ATOM 3320 C CA . TRP A 1 434 ? 14.156 16.426 -8.544 1.00 94.38 434 TRP A CA 1
ATOM 3321 C C . TRP A 1 434 ? 13.382 15.506 -9.479 1.00 94.38 434 TRP A C 1
ATOM 3323 O O . TRP A 1 434 ? 12.960 14.423 -9.087 1.00 94.38 434 TRP A O 1
ATOM 3333 N N . MET A 1 435 ? 13.247 15.915 -10.739 1.00 95.31 435 MET A N 1
ATOM 3334 C CA . MET A 1 435 ? 12.737 15.069 -11.817 1.00 95.31 435 MET A CA 1
ATOM 3335 C C . MET A 1 435 ? 13.866 14.185 -12.356 1.00 95.31 435 MET A C 1
ATOM 3337 O O . MET A 1 435 ? 14.786 14.688 -13.004 1.00 95.31 435 MET A O 1
ATOM 3341 N N . VAL A 1 436 ? 13.789 12.875 -12.127 1.00 96.81 436 VAL A N 1
ATOM 3342 C CA . VAL A 1 436 ? 14.838 11.916 -12.518 1.00 96.81 436 VAL A CA 1
ATOM 3343 C C . VAL A 1 436 ? 14.533 11.192 -13.831 1.00 96.81 436 VAL A C 1
ATOM 3345 O O . VAL A 1 436 ? 15.423 10.571 -14.408 1.00 96.81 436 VAL A O 1
ATOM 3348 N N . SER A 1 437 ? 13.313 11.314 -14.361 1.00 95.31 437 SER A N 1
ATOM 3349 C CA . SER A 1 437 ? 12.918 10.743 -15.659 1.00 95.31 437 SER A CA 1
ATOM 3350 C C . SER A 1 437 ? 12.940 11.737 -16.823 1.00 95.31 437 SER A C 1
ATOM 3352 O O . SER A 1 437 ? 12.472 11.414 -17.912 1.00 95.31 437 SER A O 1
ATOM 3354 N N . LYS A 1 438 ? 13.488 12.948 -16.645 1.00 92.12 438 LYS A N 1
ATOM 3355 C CA . LYS A 1 438 ? 13.412 14.032 -17.648 1.00 92.12 438 LYS A CA 1
ATOM 3356 C C . LYS A 1 438 ? 13.813 13.592 -19.065 1.00 92.12 438 LYS A C 1
ATOM 3358 O O . LYS A 1 438 ? 13.203 14.027 -20.037 1.00 92.12 438 LYS A O 1
ATOM 3363 N N . ASN A 1 439 ? 14.807 12.711 -19.178 1.00 87.81 439 ASN A N 1
ATOM 3364 C CA . ASN A 1 439 ? 15.338 12.223 -20.455 1.00 87.81 439 ASN A CA 1
ATOM 3365 C C . ASN A 1 439 ? 14.509 11.100 -21.104 1.00 87.81 439 ASN A C 1
ATOM 3367 O O . ASN A 1 439 ? 14.807 10.725 -22.234 1.00 87.81 439 ASN A O 1
ATOM 3371 N N . ILE A 1 440 ? 13.499 10.560 -20.420 1.00 91.06 440 ILE A N 1
ATOM 3372 C CA . ILE A 1 440 ? 12.634 9.478 -20.920 1.00 91.06 440 ILE A CA 1
ATOM 3373 C C . ILE A 1 440 ? 11.139 9.818 -20.854 1.00 91.06 440 ILE A C 1
ATOM 3375 O O . ILE A 1 440 ? 10.297 8.962 -21.103 1.00 91.06 440 ILE A O 1
ATOM 3379 N N . ASN A 1 441 ? 10.793 11.055 -20.491 1.00 92.56 441 ASN A N 1
ATOM 3380 C CA . ASN A 1 441 ? 9.402 11.474 -20.360 1.00 92.56 441 ASN A CA 1
ATOM 3381 C C . ASN A 1 441 ? 8.680 11.540 -21.708 1.00 92.56 441 ASN A C 1
ATOM 3383 O O . ASN A 1 441 ? 7.567 11.050 -21.811 1.00 92.56 441 ASN A O 1
ATOM 3387 N N . GLY A 1 442 ? 9.290 12.148 -22.725 1.00 84.62 442 GLY A N 1
ATOM 3388 C CA . GLY A 1 442 ? 8.688 12.258 -24.054 1.00 84.62 442 GLY A CA 1
ATOM 3389 C C . GLY A 1 442 ? 9.256 11.246 -25.038 1.00 84.62 442 GLY A C 1
ATOM 3390 O O . GLY A 1 442 ? 10.354 10.718 -24.830 1.00 84.62 442 GLY A O 1
ATOM 3391 N N . LYS A 1 443 ? 8.534 11.044 -26.143 1.00 76.00 443 LYS A N 1
ATOM 3392 C CA . LYS A 1 443 ? 9.009 10.274 -27.292 1.00 76.00 443 LYS A CA 1
ATOM 3393 C C . LYS A 1 443 ? 10.390 10.747 -27.732 1.00 76.00 443 LYS A C 1
ATOM 3395 O O . LYS A 1 443 ? 10.546 11.838 -28.281 1.00 76.00 443 LYS A O 1
ATOM 3400 N N . ASN A 1 444 ? 11.377 9.883 -27.556 1.00 62.91 444 ASN A N 1
ATOM 3401 C CA . ASN A 1 444 ? 12.736 10.099 -28.033 1.00 62.91 444 ASN A CA 1
ATOM 3402 C C . ASN A 1 444 ? 13.049 9.074 -29.130 1.00 62.91 444 ASN A C 1
ATOM 3404 O O . ASN A 1 444 ? 12.259 8.168 -29.389 1.00 62.91 444 ASN A O 1
ATOM 3408 N N . GLY A 1 445 ? 14.206 9.186 -29.789 1.00 55.56 445 GLY A N 1
ATOM 3409 C CA . GLY A 1 445 ? 14.645 8.254 -30.847 1.00 55.56 445 GLY A CA 1
ATOM 3410 C C . GLY A 1 445 ? 14.802 6.779 -30.424 1.00 55.56 445 GLY A C 1
ATOM 3411 O O . GLY A 1 445 ? 15.360 6.001 -31.183 1.00 55.56 445 GLY A O 1
ATOM 3412 N N . ILE A 1 446 ? 14.331 6.418 -29.226 1.00 52.84 446 ILE A N 1
ATOM 3413 C CA . ILE A 1 446 ? 14.404 5.118 -28.547 1.00 52.84 446 ILE A CA 1
ATOM 3414 C C . ILE A 1 446 ? 12.992 4.517 -28.334 1.00 52.84 446 ILE A C 1
ATOM 3416 O O . ILE A 1 446 ? 12.858 3.434 -27.779 1.00 52.84 446 ILE A O 1
ATOM 3420 N N . GLY A 1 447 ? 11.923 5.208 -28.759 1.00 69.38 447 GLY A N 1
ATOM 3421 C CA . GLY A 1 447 ? 10.540 4.735 -28.636 1.00 69.38 447 GLY A CA 1
ATOM 3422 C C . GLY A 1 447 ? 9.654 5.623 -27.760 1.00 69.38 447 GLY A C 1
ATOM 3423 O O . GLY A 1 447 ? 9.871 6.831 -27.661 1.00 69.38 447 GLY A O 1
ATOM 3424 N N . MET A 1 448 ? 8.616 5.011 -27.188 1.00 82.75 448 MET A N 1
ATOM 3425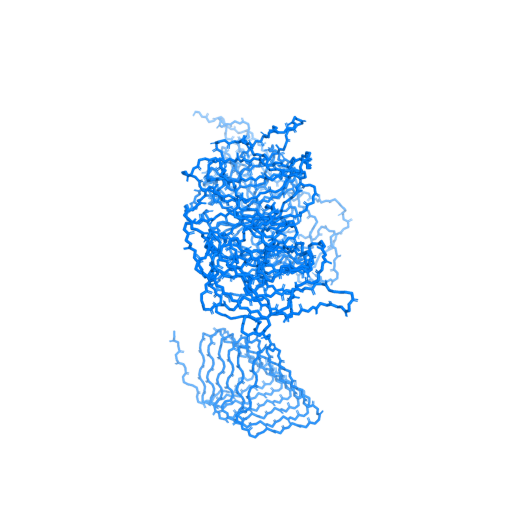 C CA . MET A 1 448 ? 7.589 5.659 -26.366 1.00 82.75 448 MET A CA 1
ATOM 3426 C C . MET A 1 448 ? 8.123 5.983 -24.960 1.00 82.75 448 MET A C 1
ATOM 3428 O O . MET A 1 448 ? 8.631 5.101 -24.264 1.00 82.75 448 MET A O 1
ATOM 3432 N N . GLY A 1 449 ? 8.028 7.245 -24.548 1.00 91.19 449 GLY A N 1
ATOM 3433 C CA . GLY A 1 449 ? 8.403 7.731 -23.221 1.00 91.19 449 GLY A CA 1
ATOM 3434 C C . GLY A 1 449 ? 7.278 7.604 -22.191 1.00 91.19 449 GLY A C 1
ATOM 3435 O O . GLY A 1 449 ? 6.133 7.323 -22.533 1.00 91.19 449 GLY A O 1
ATOM 3436 N N . ILE A 1 450 ? 7.601 7.849 -20.919 1.00 94.00 450 ILE A N 1
ATOM 3437 C CA . ILE A 1 450 ? 6.662 7.704 -19.790 1.00 94.00 450 ILE A CA 1
ATOM 3438 C C . ILE A 1 450 ? 5.380 8.518 -20.002 1.00 94.00 450 ILE A C 1
ATOM 3440 O O . ILE A 1 450 ? 4.285 8.005 -19.801 1.00 94.00 450 ILE A O 1
ATOM 3444 N N . LEU A 1 451 ? 5.499 9.780 -20.418 1.00 94.31 451 LEU A N 1
ATOM 3445 C CA . LEU A 1 451 ? 4.369 10.703 -20.570 1.00 94.31 451 LEU A CA 1
ATOM 3446 C C . LEU A 1 451 ? 3.649 10.574 -21.917 1.00 94.31 451 LEU A C 1
ATOM 3448 O O . LEU A 1 451 ? 2.713 11.330 -22.170 1.00 94.31 451 LEU A O 1
ATOM 3452 N N . ASP A 1 452 ? 4.075 9.648 -22.778 1.00 93.38 452 ASP A N 1
ATOM 3453 C CA . ASP A 1 452 ? 3.340 9.329 -24.003 1.00 93.38 452 ASP A CA 1
ATOM 3454 C C . ASP A 1 452 ? 2.147 8.391 -23.722 1.00 93.38 452 ASP A C 1
ATOM 3456 O O . ASP A 1 452 ? 1.240 8.292 -24.551 1.00 93.38 452 ASP A O 1
ATOM 3460 N N . HIS A 1 453 ? 2.124 7.724 -22.559 1.00 93.50 453 HIS A N 1
ATOM 3461 C CA . HIS A 1 453 ? 0.977 6.946 -22.089 1.00 93.50 453 HIS A CA 1
ATOM 3462 C C . HIS A 1 453 ? -0.217 7.841 -21.737 1.00 93.50 453 HIS A C 1
ATOM 3464 O O . HIS A 1 453 ? -0.080 9.014 -21.375 1.00 93.50 453 HIS A O 1
ATOM 3470 N N . SER A 1 454 ? -1.422 7.275 -21.802 1.00 94.94 454 SER A N 1
ATOM 3471 C CA . SER A 1 454 ? -2.632 7.979 -21.385 1.00 94.94 454 SER A CA 1
ATOM 3472 C C . SER A 1 454 ? -2.632 8.263 -19.878 1.00 94.94 454 SER A C 1
ATOM 3474 O O . SER A 1 454 ? -2.029 7.545 -19.080 1.00 94.94 454 SER A O 1
ATOM 3476 N N . LEU A 1 455 ? -3.368 9.297 -19.457 1.00 93.56 455 LEU A N 1
ATOM 3477 C CA . LEU A 1 455 ? -3.491 9.634 -18.033 1.00 93.56 455 LEU A CA 1
ATOM 3478 C C . LEU A 1 455 ? -4.074 8.479 -17.199 1.00 93.56 455 LEU A C 1
ATOM 3480 O O . LEU A 1 455 ? -3.706 8.327 -16.038 1.00 93.56 455 LEU A O 1
ATOM 3484 N N . GLU A 1 456 ? -4.965 7.674 -17.778 1.00 94.50 456 GLU A N 1
ATOM 3485 C CA . GLU A 1 456 ? -5.551 6.516 -17.096 1.00 94.50 456 GLU A CA 1
ATOM 3486 C C . GLU A 1 456 ? -4.518 5.403 -16.879 1.00 94.50 456 GLU A C 1
ATOM 3488 O O . GLU A 1 456 ? -4.417 4.874 -15.774 1.00 94.50 456 GLU A O 1
ATOM 3493 N N . GLU A 1 457 ? -3.676 5.111 -17.876 1.00 94.69 457 GLU A N 1
ATOM 3494 C CA . GLU A 1 457 ? -2.562 4.164 -17.716 1.00 94.69 457 GLU A CA 1
ATOM 3495 C C . GLU A 1 457 ? -1.544 4.659 -16.686 1.00 94.69 457 GLU A C 1
ATOM 3497 O O . GLU A 1 457 ? -1.068 3.879 -15.863 1.00 94.69 457 GLU A O 1
ATOM 3502 N N . LEU A 1 458 ? -1.250 5.963 -16.685 1.00 95.44 458 LEU A N 1
ATOM 3503 C CA . LEU A 1 458 ? -0.353 6.573 -15.707 1.00 95.44 458 LEU A CA 1
ATOM 3504 C C . LEU A 1 458 ? -0.894 6.460 -14.279 1.00 95.44 458 LEU A C 1
ATOM 3506 O O . LEU A 1 458 ? -0.129 6.155 -13.374 1.00 95.44 458 LEU A O 1
ATOM 3510 N N . LYS A 1 459 ? -2.198 6.658 -14.058 1.00 94.06 459 LYS A N 1
ATOM 3511 C CA . LYS A 1 459 ? -2.823 6.483 -12.734 1.00 94.06 459 LYS A CA 1
ATOM 3512 C C . LYS A 1 459 ? -2.822 5.029 -12.259 1.00 94.06 459 LYS A C 1
ATOM 3514 O O . LYS A 1 459 ? -2.758 4.774 -11.059 1.00 94.06 459 LYS A O 1
ATOM 3519 N N . GLN A 1 460 ? -2.892 4.079 -13.189 1.00 93.19 460 GLN A N 1
ATOM 3520 C CA . GLN A 1 460 ? -2.831 2.644 -12.896 1.00 93.19 460 GLN A CA 1
ATOM 3521 C C . GLN A 1 460 ? -1.401 2.125 -12.708 1.00 93.19 460 GLN A C 1
ATOM 3523 O O . GLN A 1 460 ? -1.226 0.972 -12.297 1.00 93.19 460 GLN A O 1
ATOM 3528 N N . ALA A 1 461 ? -0.391 2.957 -12.973 1.00 95.69 461 ALA A N 1
ATOM 3529 C CA . ALA A 1 461 ? 1.004 2.578 -12.864 1.00 95.69 461 ALA A CA 1
ATOM 3530 C C . ALA A 1 461 ? 1.352 2.046 -11.469 1.00 95.69 461 ALA A C 1
ATOM 3532 O O . ALA A 1 461 ? 0.796 2.442 -10.438 1.00 95.69 461 ALA A O 1
ATOM 3533 N N . HIS A 1 462 ? 2.303 1.126 -11.440 1.00 95.25 462 HIS A N 1
ATOM 3534 C CA . HIS A 1 462 ? 2.827 0.559 -10.209 1.00 95.25 462 HIS A CA 1
ATOM 3535 C C . HIS A 1 462 ? 4.294 0.224 -10.377 1.00 95.25 462 HIS A C 1
ATOM 3537 O O . HIS A 1 462 ? 4.776 0.053 -11.493 1.00 95.25 462 HIS A O 1
ATOM 3543 N N . ALA A 1 463 ? 5.012 0.159 -9.266 1.00 96.50 463 ALA A N 1
ATOM 3544 C CA . ALA A 1 463 ? 6.424 -0.141 -9.296 1.00 96.50 463 ALA A CA 1
ATOM 3545 C C . ALA A 1 463 ? 6.830 -1.118 -8.201 1.00 96.50 463 ALA A C 1
ATOM 3547 O O . ALA A 1 463 ? 6.053 -1.421 -7.294 1.00 96.50 463 ALA A O 1
ATOM 3548 N N . ILE A 1 464 ? 8.067 -1.584 -8.307 1.00 95.56 464 ILE A N 1
ATOM 3549 C CA . ILE A 1 464 ? 8.804 -2.271 -7.251 1.00 95.56 464 ILE A CA 1
ATOM 3550 C C . ILE A 1 464 ? 10.281 -1.891 -7.355 1.00 95.56 464 ILE A C 1
ATOM 3552 O O . ILE A 1 464 ? 10.784 -1.658 -8.459 1.00 95.56 464 ILE A O 1
ATOM 3556 N N . VAL A 1 465 ? 10.978 -1.830 -6.221 1.00 95.19 465 VAL A N 1
ATOM 3557 C CA . VAL A 1 465 ? 12.445 -1.835 -6.203 1.00 95.19 465 VAL A CA 1
ATOM 3558 C C . VAL A 1 465 ? 12.906 -3.256 -5.911 1.00 95.19 465 VAL A C 1
ATOM 3560 O O . VAL A 1 465 ? 12.630 -3.771 -4.837 1.00 95.19 465 VAL A O 1
ATOM 3563 N N . TYR A 1 466 ? 13.595 -3.882 -6.863 1.00 93.62 466 TYR A N 1
ATOM 3564 C CA . TYR A 1 466 ? 14.139 -5.235 -6.731 1.00 93.62 466 TYR A CA 1
ATOM 3565 C C . TYR A 1 466 ? 15.549 -5.292 -7.325 1.00 93.62 466 TYR A C 1
ATOM 3567 O O . TYR A 1 466 ? 15.769 -4.819 -8.441 1.00 93.62 466 TYR A O 1
ATOM 3575 N N . GLU A 1 467 ? 16.511 -5.847 -6.581 1.00 92.00 467 GLU A N 1
ATOM 3576 C CA . GLU A 1 467 ? 17.936 -5.908 -6.959 1.00 92.00 467 GLU A CA 1
ATOM 3577 C C . GLU A 1 467 ? 18.477 -4.587 -7.542 1.00 92.00 467 GLU A C 1
ATOM 3579 O O . GLU A 1 467 ? 18.995 -4.549 -8.670 1.00 92.00 467 GLU A O 1
ATOM 3584 N N . ASP A 1 468 ? 18.307 -3.495 -6.791 1.00 93.69 468 ASP A N 1
ATOM 3585 C CA . ASP A 1 468 ? 18.731 -2.145 -7.179 1.00 93.69 468 ASP A CA 1
ATOM 3586 C C . ASP A 1 468 ? 18.169 -1.688 -8.537 1.00 93.69 468 ASP A C 1
ATOM 3588 O O . ASP A 1 468 ? 18.803 -0.937 -9.277 1.00 93.69 468 ASP A O 1
ATOM 3592 N N . LYS A 1 469 ? 16.966 -2.138 -8.897 1.00 94.81 469 LYS A N 1
ATOM 3593 C CA . LYS A 1 469 ? 16.234 -1.662 -10.071 1.00 94.81 469 LYS A CA 1
ATOM 3594 C C . LYS A 1 469 ? 14.861 -1.203 -9.638 1.00 94.81 469 LYS A C 1
ATOM 3596 O O . LYS A 1 469 ? 14.141 -1.951 -8.987 1.00 94.81 469 LYS A O 1
ATOM 3601 N N . TYR A 1 470 ? 14.489 0.005 -10.030 1.00 97.31 470 TYR A N 1
ATOM 3602 C CA . TYR A 1 470 ? 13.121 0.487 -9.915 1.00 97.31 470 TYR A CA 1
ATOM 3603 C C . TYR A 1 470 ? 12.383 0.156 -11.212 1.00 97.31 470 TYR A C 1
ATOM 3605 O O . TYR A 1 470 ? 12.668 0.739 -12.259 1.00 97.31 470 TYR A O 1
ATOM 3613 N N . LEU A 1 471 ? 11.484 -0.826 -11.149 1.00 96.38 471 LEU A N 1
ATOM 3614 C CA . LEU A 1 471 ? 10.683 -1.293 -12.277 1.00 96.38 471 LEU A CA 1
ATOM 3615 C C . LEU A 1 471 ? 9.349 -0.555 -12.254 1.00 96.38 471 LEU A C 1
ATOM 3617 O O . LEU A 1 471 ? 8.475 -0.916 -11.474 1.00 96.38 471 LEU A O 1
ATOM 3621 N N . LEU A 1 472 ? 9.184 0.466 -13.092 1.00 97.19 472 LEU A N 1
ATOM 3622 C CA . LEU A 1 472 ? 7.936 1.216 -13.212 1.00 97.19 472 LEU A CA 1
ATOM 3623 C C . LEU A 1 472 ? 7.086 0.669 -14.352 1.00 97.19 472 LEU A C 1
ATOM 3625 O O . LEU A 1 472 ? 7.388 0.890 -15.522 1.00 97.19 472 LEU A O 1
ATOM 3629 N N . HIS A 1 473 ? 6.003 -0.012 -14.013 1.00 96.00 473 HIS A N 1
ATOM 3630 C CA . HIS A 1 473 ? 5.044 -0.542 -14.969 1.00 96.00 473 HIS A CA 1
ATOM 3631 C C . HIS A 1 473 ? 3.982 0.494 -15.345 1.00 96.00 473 HIS A C 1
ATOM 3633 O O . HIS A 1 473 ? 3.361 1.096 -14.465 1.00 96.00 473 HIS A O 1
ATOM 3639 N N . ILE A 1 474 ? 3.779 0.694 -16.651 1.00 94.75 474 ILE A N 1
ATOM 3640 C CA . ILE A 1 474 ? 2.770 1.589 -17.231 1.00 94.75 474 ILE A CA 1
ATOM 3641 C C . ILE A 1 474 ? 2.244 0.953 -18.520 1.00 94.75 474 ILE A C 1
ATOM 3643 O O . ILE A 1 474 ? 3.020 0.639 -19.421 1.00 94.75 474 ILE A O 1
ATOM 3647 N N . GLY A 1 475 ? 0.924 0.781 -18.635 1.00 91.44 475 GLY A N 1
ATOM 3648 C CA . GLY A 1 475 ? 0.318 0.232 -19.852 1.00 91.44 475 GLY A CA 1
ATOM 3649 C C . GLY A 1 475 ? 0.865 -1.162 -20.167 1.00 91.44 475 GLY A C 1
ATOM 3650 O O . GLY A 1 475 ? 0.647 -2.087 -19.386 1.00 91.44 475 GLY A O 1
ATOM 3651 N N . ASP A 1 476 ? 1.566 -1.307 -21.288 1.00 88.44 476 ASP A N 1
ATOM 3652 C CA . ASP A 1 476 ? 2.202 -2.526 -21.804 1.00 88.44 476 ASP A CA 1
ATOM 3653 C C . ASP A 1 476 ? 3.732 -2.566 -21.612 1.00 88.44 476 ASP A C 1
ATOM 3655 O O . ASP A 1 476 ? 4.404 -3.433 -22.170 1.00 88.44 476 ASP A O 1
ATOM 3659 N N . ARG A 1 477 ? 4.305 -1.636 -20.838 1.00 90.75 477 ARG A N 1
ATOM 3660 C CA . ARG A 1 477 ? 5.758 -1.464 -20.694 1.00 90.75 477 ARG A CA 1
ATOM 3661 C C . ARG A 1 477 ? 6.197 -1.359 -19.244 1.00 90.75 477 ARG A C 1
ATOM 3663 O O . ARG A 1 477 ? 5.444 -0.961 -18.358 1.00 90.75 477 ARG A O 1
ATOM 3670 N N . VAL A 1 478 ? 7.468 -1.672 -19.022 1.00 93.94 478 VAL A N 1
ATOM 3671 C CA . VAL A 1 478 ? 8.191 -1.384 -17.786 1.00 93.94 478 VAL A CA 1
ATOM 3672 C C . VAL A 1 478 ? 9.351 -0.449 -18.096 1.00 93.94 478 VAL A C 1
ATOM 3674 O O . VAL A 1 478 ? 10.197 -0.743 -18.931 1.00 93.94 478 VAL A O 1
ATOM 3677 N N . TYR A 1 479 ? 9.417 0.678 -17.403 1.00 94.88 479 TYR A N 1
ATOM 3678 C CA . TYR A 1 479 ? 10.562 1.575 -17.410 1.00 94.88 479 TYR A CA 1
ATOM 3679 C C . TYR A 1 479 ? 11.457 1.210 -16.237 1.00 94.88 479 TYR A C 1
ATOM 3681 O O . TYR A 1 479 ? 11.071 1.362 -15.079 1.00 94.88 479 TYR A O 1
ATOM 3689 N N . VAL A 1 480 ? 12.649 0.708 -16.533 1.00 94.62 480 VAL A N 1
ATOM 3690 C CA . VAL A 1 480 ? 13.592 0.254 -15.518 1.00 94.62 480 VAL A CA 1
ATOM 3691 C C . VAL A 1 480 ? 14.621 1.346 -15.274 1.00 94.62 480 VAL A C 1
ATOM 3693 O O . VAL A 1 480 ? 15.359 1.720 -16.184 1.00 94.62 480 VAL A O 1
ATOM 3696 N N . LEU A 1 481 ? 14.684 1.845 -14.044 1.00 97.12 481 LEU A N 1
ATOM 3697 C CA . LEU A 1 481 ? 15.788 2.666 -13.556 1.00 97.12 481 LEU A CA 1
ATOM 3698 C C . LEU A 1 481 ? 16.769 1.762 -12.814 1.00 97.12 481 LEU A C 1
ATOM 3700 O O . LEU A 1 481 ? 16.459 1.269 -11.729 1.00 97.12 481 LEU A O 1
ATOM 3704 N N . ASP A 1 482 ? 17.952 1.553 -13.386 1.00 96.00 482 ASP A N 1
ATOM 3705 C CA . ASP A 1 482 ? 19.004 0.760 -12.745 1.00 96.00 482 ASP A CA 1
ATOM 3706 C C . ASP A 1 482 ? 19.799 1.635 -11.776 1.00 96.00 482 ASP A C 1
ATOM 3708 O O . ASP A 1 482 ? 20.597 2.494 -12.170 1.00 96.00 482 ASP A O 1
ATOM 3712 N N . LEU A 1 483 ? 19.555 1.427 -10.485 1.00 96.56 483 LEU A N 1
ATOM 3713 C CA . LEU A 1 483 ? 20.123 2.201 -9.388 1.00 96.56 483 LEU A CA 1
ATOM 3714 C C . LEU A 1 483 ? 21.608 1.892 -9.171 1.00 96.56 483 LEU A C 1
ATOM 3716 O O . LEU A 1 483 ? 22.296 2.713 -8.572 1.00 96.56 483 LEU A O 1
ATOM 3720 N N . ARG A 1 484 ? 22.140 0.782 -9.704 1.00 94.69 484 ARG A N 1
ATOM 3721 C CA . ARG A 1 484 ? 23.577 0.443 -9.618 1.00 94.69 484 ARG A CA 1
ATOM 3722 C C . ARG A 1 484 ? 24.426 1.346 -10.504 1.00 94.69 484 ARG A C 1
ATOM 3724 O O . ARG A 1 484 ? 25.573 1.640 -10.179 1.00 94.69 484 ARG A O 1
ATOM 3731 N N . TYR A 1 485 ? 23.850 1.787 -11.621 1.00 92.00 485 TYR A N 1
ATOM 3732 C CA . TYR A 1 485 ? 24.487 2.695 -12.578 1.00 92.00 485 TYR A CA 1
ATOM 3733 C C . TYR A 1 485 ? 23.961 4.131 -12.480 1.00 92.00 485 TYR A C 1
ATOM 3735 O O . TYR A 1 485 ? 24.389 4.996 -13.245 1.00 92.00 485 TYR A O 1
ATOM 3743 N N . SER A 1 486 ? 23.046 4.397 -11.547 1.00 95.75 486 SER A N 1
ATOM 3744 C CA . SER A 1 486 ? 22.489 5.726 -11.302 1.00 95.75 486 SER A CA 1
ATOM 3745 C C . SER A 1 486 ? 23.096 6.352 -10.047 1.00 95.75 486 SER A C 1
ATOM 3747 O O . SER A 1 486 ? 23.381 5.678 -9.063 1.00 95.75 486 SER A O 1
ATOM 3749 N N . SER A 1 487 ? 23.256 7.670 -10.061 1.00 95.19 487 SER A N 1
ATOM 3750 C CA . SER A 1 487 ? 23.598 8.492 -8.900 1.00 95.19 487 SER A CA 1
ATOM 3751 C C . SER A 1 487 ? 22.614 9.654 -8.875 1.00 95.19 487 SER A C 1
ATOM 3753 O O . SER A 1 487 ? 22.828 10.683 -9.526 1.00 95.19 487 SER A O 1
ATOM 3755 N N . LEU A 1 488 ? 21.477 9.446 -8.211 1.00 94.88 488 LEU A N 1
ATOM 3756 C CA . LEU A 1 488 ? 20.387 10.413 -8.209 1.00 94.88 488 LEU A CA 1
ATOM 3757 C C . LEU A 1 488 ? 20.788 11.670 -7.411 1.00 94.88 488 LEU A C 1
ATOM 3759 O O . LEU A 1 488 ? 21.508 11.568 -6.418 1.00 94.88 488 LEU A O 1
ATOM 3763 N N . PRO A 1 489 ? 20.393 12.873 -7.866 1.00 93.94 489 PRO A N 1
ATOM 3764 C CA . PRO A 1 489 ? 19.556 13.157 -9.036 1.00 93.94 489 PRO A CA 1
ATOM 3765 C C . PRO A 1 489 ? 20.358 13.359 -10.341 1.00 93.94 489 PRO A C 1
ATOM 3767 O O . PRO A 1 489 ? 19.776 13.662 -11.379 1.00 93.94 489 PRO A O 1
ATOM 3770 N N . ASN A 1 490 ? 21.689 13.249 -10.300 1.00 92.69 490 ASN A N 1
ATOM 3771 C CA . ASN A 1 490 ? 22.577 13.708 -11.374 1.00 92.69 490 ASN A CA 1
ATOM 3772 C C . ASN A 1 490 ? 22.647 12.751 -12.570 1.00 92.69 490 ASN A C 1
ATOM 3774 O O . ASN A 1 490 ? 22.694 13.191 -13.718 1.00 92.69 490 ASN A O 1
ATOM 3778 N N . ILE A 1 491 ? 22.693 11.446 -12.303 1.00 94.06 491 ILE A N 1
ATOM 3779 C CA . ILE A 1 491 ? 22.813 10.393 -13.312 1.00 94.06 491 ILE A CA 1
ATOM 3780 C C . ILE A 1 491 ? 21.662 9.417 -13.088 1.00 94.06 491 ILE A C 1
ATOM 3782 O O . ILE A 1 491 ? 21.609 8.771 -12.047 1.00 94.06 491 ILE A O 1
ATOM 3786 N N . ALA A 1 492 ? 20.759 9.306 -14.061 1.00 94.50 492 ALA A N 1
ATOM 3787 C CA . ALA A 1 492 ? 19.643 8.365 -14.034 1.00 94.50 492 ALA A CA 1
ATOM 3788 C C . ALA A 1 492 ? 19.684 7.488 -15.292 1.00 94.50 492 ALA A C 1
ATOM 3790 O O . ALA A 1 492 ? 19.499 7.977 -16.411 1.00 94.50 492 ALA A O 1
ATOM 3791 N N . CYS A 1 493 ? 19.959 6.201 -15.100 1.00 93.38 493 CYS A N 1
ATOM 3792 C CA . CYS A 1 493 ? 20.117 5.217 -16.165 1.00 93.38 493 CYS A CA 1
ATOM 3793 C C . CYS A 1 493 ? 18.815 4.440 -16.352 1.00 93.38 493 CYS A C 1
ATOM 3795 O O . CYS A 1 493 ? 18.544 3.478 -15.636 1.00 93.38 493 CYS A O 1
ATOM 3797 N N . TRP A 1 494 ? 18.019 4.886 -17.322 1.00 92.62 494 TRP A N 1
ATOM 3798 C CA . TRP A 1 494 ? 16.727 4.298 -17.654 1.00 92.62 494 TRP A CA 1
ATOM 3799 C C . TRP A 1 494 ? 16.792 3.450 -18.922 1.00 92.62 494 TRP A C 1
ATOM 3801 O O . TRP A 1 494 ? 17.441 3.843 -19.893 1.00 92.62 494 TRP A O 1
ATOM 3811 N N . TYR A 1 495 ? 16.042 2.353 -18.953 1.00 87.94 495 TYR A N 1
ATOM 3812 C CA . TYR A 1 495 ? 15.750 1.609 -20.176 1.00 87.94 495 TYR A CA 1
ATOM 3813 C C . TYR A 1 495 ? 14.299 1.110 -20.189 1.00 87.94 495 TYR A C 1
ATOM 3815 O O . TYR A 1 495 ? 13.774 0.708 -19.148 1.00 87.94 495 TYR A O 1
ATOM 3823 N N . PRO A 1 496 ? 13.621 1.160 -21.348 1.00 88.50 496 PRO A N 1
ATOM 3824 C CA . PRO A 1 496 ? 12.312 0.548 -21.509 1.00 88.50 496 PRO A CA 1
ATOM 3825 C C . PRO A 1 496 ? 12.447 -0.971 -21.664 1.00 88.50 496 PRO A C 1
ATOM 3827 O O . PRO A 1 496 ? 13.396 -1.460 -22.274 1.00 88.50 496 PRO A O 1
ATOM 3830 N N . TYR A 1 497 ? 11.463 -1.702 -21.152 1.00 87.50 497 TYR A N 1
ATOM 3831 C CA . TYR A 1 497 ? 11.327 -3.142 -21.297 1.00 87.50 497 TYR A CA 1
ATOM 3832 C C . TYR A 1 497 ? 9.875 -3.503 -21.640 1.00 87.50 497 TYR A C 1
ATOM 3834 O O . TYR A 1 497 ? 8.953 -3.156 -20.903 1.00 87.50 497 TYR A O 1
ATOM 3842 N N . ASP A 1 498 ? 9.665 -4.177 -22.768 1.00 82.31 498 ASP A N 1
ATOM 3843 C CA . ASP A 1 498 ? 8.361 -4.608 -23.293 1.00 82.31 498 ASP A CA 1
ATOM 3844 C C . ASP A 1 498 ? 8.193 -6.138 -23.368 1.00 82.31 498 ASP A C 1
ATOM 3846 O O . ASP A 1 498 ? 7.299 -6.630 -24.054 1.00 82.31 498 ASP A O 1
ATOM 3850 N N . GLY A 1 499 ? 9.020 -6.890 -22.631 1.00 84.12 499 GLY A N 1
ATOM 3851 C CA . GLY A 1 499 ? 8.865 -8.336 -22.440 1.00 84.12 499 GLY A CA 1
ATOM 3852 C C . GLY A 1 499 ? 7.715 -8.706 -21.495 1.00 84.12 499 GLY A C 1
ATOM 3853 O O . GLY A 1 499 ? 6.775 -7.936 -21.278 1.00 84.12 499 GLY A O 1
ATOM 3854 N N . ILE A 1 500 ? 7.795 -9.878 -20.864 1.00 84.56 500 ILE A N 1
ATOM 3855 C CA . ILE A 1 500 ? 6.794 -10.377 -19.903 1.00 84.56 500 ILE A CA 1
ATOM 3856 C C . ILE A 1 500 ? 6.525 -9.384 -18.768 1.00 84.56 500 ILE A C 1
ATOM 3858 O O . ILE A 1 500 ? 5.353 -9.210 -18.420 1.00 84.56 500 ILE A O 1
ATOM 3862 N N . PRO A 1 501 ? 7.523 -8.652 -18.230 1.00 85.31 501 PRO A N 1
ATOM 3863 C CA . PRO A 1 501 ? 7.268 -7.573 -17.278 1.00 85.31 501 PRO A CA 1
ATOM 3864 C C . PRO A 1 501 ? 6.266 -6.526 -17.763 1.00 85.31 501 PRO A C 1
ATOM 3866 O O . PRO A 1 501 ? 5.474 -6.031 -16.964 1.00 85.31 501 PRO A O 1
ATOM 3869 N N . GLY A 1 502 ? 6.210 -6.257 -19.068 1.00 85.19 502 GLY A N 1
ATOM 3870 C CA . GLY A 1 502 ? 5.207 -5.392 -19.686 1.00 85.19 502 GLY A CA 1
ATOM 3871 C C . GLY A 1 502 ? 3.771 -5.887 -19.508 1.00 85.19 502 GLY A C 1
ATOM 3872 O O . GLY A 1 502 ? 2.844 -5.093 -19.595 1.00 85.19 502 GLY A O 1
ATOM 3873 N N . ARG A 1 503 ? 3.543 -7.163 -19.173 1.00 85.94 503 ARG A N 1
ATOM 3874 C CA . ARG A 1 503 ? 2.221 -7.776 -18.936 1.00 85.94 503 ARG A CA 1
ATOM 3875 C C . ARG A 1 503 ? 1.821 -7.841 -17.454 1.00 85.94 503 ARG A C 1
ATOM 3877 O O . ARG A 1 503 ? 0.701 -8.273 -17.167 1.00 85.94 503 ARG A O 1
ATOM 3884 N N . ALA A 1 504 ? 2.668 -7.365 -16.540 1.00 87.50 504 ALA A N 1
ATOM 3885 C CA . ALA A 1 504 ? 2.429 -7.413 -15.098 1.00 87.50 504 ALA A CA 1
ATOM 3886 C C . ALA A 1 504 ? 1.115 -6.724 -14.679 1.00 87.50 504 ALA A C 1
ATOM 3888 O O . ALA A 1 504 ? 0.834 -5.589 -15.061 1.00 87.50 504 ALA A O 1
ATOM 3889 N N . ALA A 1 505 ? 0.316 -7.411 -13.862 1.00 85.75 505 ALA A N 1
ATOM 3890 C CA . ALA A 1 505 ? -0.758 -6.819 -13.063 1.00 85.75 505 ALA A CA 1
ATOM 3891 C C . ALA A 1 505 ? -0.229 -6.286 -11.718 1.00 85.75 505 ALA A C 1
ATOM 3893 O O . ALA A 1 505 ? -0.723 -5.284 -11.193 1.00 85.75 505 ALA A O 1
ATOM 3894 N N . GLN A 1 506 ? 0.753 -6.996 -11.154 1.00 87.81 506 GLN A N 1
ATOM 3895 C CA . GLN A 1 506 ? 1.390 -6.697 -9.878 1.00 87.81 506 GLN A CA 1
ATOM 3896 C C . GLN A 1 506 ? 2.765 -7.382 -9.815 1.00 87.81 506 GLN A C 1
ATOM 3898 O O . GLN A 1 506 ? 2.929 -8.504 -10.307 1.00 87.81 506 GLN A O 1
ATOM 3903 N N . PHE A 1 507 ? 3.712 -6.731 -9.141 1.00 92.19 507 PHE A N 1
ATOM 3904 C CA . PHE A 1 507 ? 4.961 -7.331 -8.678 1.00 92.19 507 PHE A CA 1
ATOM 3905 C C . PHE A 1 507 ? 4.879 -7.702 -7.197 1.00 92.19 507 PHE A C 1
ATOM 3907 O O . PHE A 1 507 ? 4.223 -7.017 -6.409 1.00 92.19 507 PHE A O 1
ATOM 3914 N N . MET A 1 508 ? 5.578 -8.760 -6.805 1.00 90.44 508 MET A N 1
ATOM 3915 C CA . MET A 1 508 ? 5.736 -9.146 -5.406 1.00 90.44 508 MET A CA 1
ATOM 3916 C C . MET A 1 508 ? 7.117 -9.746 -5.189 1.00 90.44 508 MET A C 1
ATOM 3918 O O . MET A 1 508 ? 7.565 -10.569 -5.977 1.00 90.44 508 MET A O 1
ATOM 3922 N N . GLU A 1 509 ? 7.771 -9.373 -4.100 1.00 90.56 509 GLU A N 1
ATOM 3923 C CA . GLU A 1 509 ? 9.004 -10.018 -3.658 1.00 90.56 509 GLU A CA 1
ATOM 3924 C C . GLU A 1 509 ? 8.679 -11.094 -2.619 1.00 90.56 509 GLU A C 1
ATOM 3926 O O . GLU A 1 509 ? 7.861 -10.885 -1.718 1.00 90.56 509 GLU A O 1
ATOM 3931 N N . ARG A 1 510 ? 9.306 -12.265 -2.744 1.00 85.88 510 ARG A N 1
ATOM 3932 C CA . ARG A 1 510 ? 9.196 -13.351 -1.767 1.00 85.88 510 ARG A CA 1
ATOM 3933 C C . ARG A 1 510 ? 10.563 -13.985 -1.542 1.00 85.88 510 ARG A C 1
ATOM 3935 O O . ARG A 1 510 ? 10.989 -14.843 -2.313 1.00 85.88 510 ARG A O 1
ATOM 3942 N N . GLY A 1 511 ? 11.215 -13.608 -0.443 1.00 86.12 511 GLY A N 1
ATOM 3943 C CA . GLY A 1 511 ? 12.626 -13.946 -0.244 1.00 86.12 511 GLY A CA 1
ATOM 3944 C C . GLY A 1 511 ? 13.449 -13.291 -1.349 1.00 86.12 511 GLY A C 1
ATOM 3945 O O . GLY A 1 511 ? 13.217 -12.133 -1.655 1.00 86.12 511 GLY A O 1
ATOM 3946 N N . ASP A 1 512 ? 14.321 -14.049 -2.006 1.00 85.75 512 ASP A N 1
ATOM 3947 C CA . ASP A 1 512 ? 15.151 -13.524 -3.099 1.00 85.75 512 ASP A CA 1
ATOM 3948 C C . ASP A 1 512 ? 14.462 -13.597 -4.480 1.00 85.75 512 ASP A C 1
ATOM 3950 O O . ASP A 1 512 ? 15.086 -13.326 -5.506 1.00 85.75 512 ASP A O 1
ATOM 3954 N N . GLU A 1 513 ? 13.189 -14.005 -4.547 1.00 89.44 513 GLU A N 1
ATOM 3955 C CA . GLU A 1 513 ? 12.450 -14.190 -5.801 1.00 89.44 513 GLU A CA 1
ATOM 3956 C C . GLU A 1 513 ? 11.542 -12.985 -6.098 1.00 89.44 513 GLU A C 1
ATOM 3958 O O . GLU A 1 513 ? 10.736 -12.580 -5.257 1.00 89.44 513 GLU A O 1
ATOM 3963 N N . LEU A 1 514 ? 11.605 -12.472 -7.332 1.00 91.56 514 LEU A N 1
ATOM 3964 C CA . LEU A 1 514 ? 10.606 -11.550 -7.871 1.00 91.56 514 LEU A CA 1
ATOM 3965 C C . LEU A 1 514 ? 9.501 -12.365 -8.545 1.00 91.56 514 LEU A C 1
ATOM 3967 O O . LEU A 1 514 ? 9.754 -13.173 -9.439 1.00 91.56 514 LEU A O 1
ATOM 3971 N N . LEU A 1 515 ? 8.268 -12.135 -8.120 1.00 92.00 515 LEU A N 1
ATOM 3972 C CA . LEU A 1 515 ? 7.060 -12.723 -8.672 1.00 92.00 515 LEU A CA 1
ATOM 3973 C C . LEU A 1 515 ? 6.296 -11.673 -9.476 1.00 92.00 515 LEU A C 1
ATOM 3975 O O . LEU A 1 515 ? 6.189 -10.511 -9.075 1.00 92.00 515 LEU A O 1
ATOM 3979 N N . LEU A 1 516 ? 5.730 -12.106 -10.596 1.00 90.50 516 LEU A N 1
ATOM 3980 C CA . LEU A 1 516 ? 4.907 -11.287 -11.476 1.00 90.50 516 LEU A CA 1
ATOM 3981 C C . LEU A 1 516 ? 3.594 -12.008 -11.740 1.00 90.50 516 LEU A C 1
ATOM 3983 O O . LEU A 1 516 ? 3.600 -13.139 -12.215 1.00 90.50 516 LEU A O 1
ATOM 3987 N N . GLY A 1 517 ? 2.469 -11.349 -11.470 1.00 87.19 517 GLY A N 1
ATOM 3988 C CA . GLY A 1 517 ? 1.156 -11.831 -11.900 1.00 87.19 517 GLY A CA 1
ATOM 3989 C C . GLY A 1 517 ? 0.827 -11.321 -13.300 1.00 87.19 517 GLY A C 1
ATOM 3990 O O . GLY A 1 517 ? 0.872 -10.115 -13.533 1.00 87.19 517 GLY A O 1
ATOM 3991 N N . ASP A 1 518 ? 0.497 -12.208 -14.233 1.00 82.19 518 ASP A N 1
ATOM 3992 C CA . ASP A 1 518 ? 0.112 -11.837 -15.594 1.00 82.19 518 ASP A CA 1
ATOM 3993 C C . ASP A 1 518 ? -1.352 -11.406 -15.664 1.00 82.19 518 ASP A C 1
ATOM 3995 O O . ASP A 1 518 ? -2.254 -12.154 -15.280 1.00 82.19 518 ASP A O 1
ATOM 3999 N N . ARG A 1 519 ? -1.606 -10.216 -16.211 1.00 79.50 519 ARG A N 1
ATOM 4000 C CA . ARG A 1 519 ? -2.962 -9.649 -16.233 1.00 79.50 519 ARG A CA 1
ATOM 4001 C C . ARG A 1 519 ? -3.936 -10.339 -17.192 1.00 79.50 519 ARG A C 1
ATOM 4003 O O . ARG A 1 519 ? -5.131 -10.086 -17.104 1.00 79.50 519 ARG A O 1
ATOM 4010 N N . PHE A 1 520 ? -3.440 -11.129 -18.147 1.00 77.50 520 PHE A N 1
ATOM 4011 C CA . PHE A 1 520 ? -4.262 -11.724 -19.206 1.00 77.50 520 PHE A CA 1
ATOM 4012 C C . PHE A 1 520 ? -4.572 -13.196 -18.940 1.00 77.50 520 PHE A C 1
ATOM 4014 O O . PHE A 1 520 ? -5.660 -13.668 -19.254 1.00 77.50 520 PHE A O 1
ATOM 4021 N N . THR A 1 521 ? -3.610 -13.917 -18.370 1.00 74.00 521 THR A N 1
ATOM 4022 C CA . THR A 1 521 ? -3.660 -15.372 -18.176 1.00 74.00 521 THR A CA 1
ATOM 4023 C C . THR A 1 521 ? -3.848 -15.770 -16.715 1.00 74.00 521 THR A C 1
ATOM 4025 O O . THR A 1 521 ? -4.278 -16.888 -16.445 1.00 74.00 521 THR A O 1
ATOM 4028 N N . GLY A 1 522 ? -3.531 -14.882 -15.763 1.00 72.56 522 GLY A N 1
ATOM 4029 C CA . GLY A 1 522 ? -3.527 -15.198 -14.332 1.00 72.56 522 GLY A CA 1
ATOM 4030 C C . GLY A 1 522 ? -2.353 -16.078 -13.886 1.00 72.56 522 GLY A C 1
ATOM 4031 O O . GLY A 1 522 ? -2.303 -16.479 -12.723 1.00 72.56 522 GLY A O 1
ATOM 4032 N N . VAL A 1 523 ? -1.405 -16.378 -14.781 1.00 79.38 523 VAL A N 1
ATOM 4033 C CA . VAL A 1 523 ? -0.168 -17.100 -14.456 1.00 79.38 523 VAL A CA 1
ATOM 4034 C C . VAL A 1 523 ? 0.727 -16.227 -13.577 1.00 79.38 523 VAL A C 1
ATOM 4036 O O . VAL A 1 523 ? 0.797 -15.009 -13.753 1.00 79.38 523 VAL A O 1
ATOM 4039 N N . ILE A 1 524 ? 1.425 -16.856 -12.632 1.00 83.75 524 ILE A N 1
ATOM 4040 C CA . ILE A 1 524 ? 2.448 -16.201 -11.817 1.00 83.75 524 ILE A CA 1
ATOM 4041 C C . ILE A 1 524 ? 3.818 -16.617 -12.346 1.00 83.75 524 ILE A C 1
ATOM 4043 O O . ILE A 1 524 ? 4.222 -17.771 -12.202 1.00 83.75 524 ILE A O 1
ATOM 4047 N N . TYR A 1 525 ? 4.537 -15.664 -12.928 1.00 85.88 525 TYR A N 1
ATOM 4048 C CA . TYR A 1 525 ? 5.932 -15.825 -13.307 1.00 85.88 525 TYR A CA 1
ATOM 4049 C C . TYR A 1 525 ? 6.838 -15.617 -12.098 1.00 85.88 525 TYR A C 1
ATOM 4051 O O . TYR A 1 525 ? 6.525 -14.864 -11.172 1.00 85.88 525 TYR A O 1
ATOM 4059 N N . ARG A 1 526 ? 7.996 -16.267 -12.139 1.00 88.81 526 ARG A N 1
ATOM 4060 C CA . ARG A 1 526 ? 9.066 -16.124 -11.156 1.00 88.81 526 ARG A CA 1
ATOM 4061 C C . ARG A 1 526 ? 10.349 -15.733 -11.876 1.00 88.81 526 ARG A C 1
ATOM 4063 O O . ARG A 1 526 ? 10.669 -16.334 -12.901 1.00 88.81 526 ARG A O 1
ATOM 4070 N N . SER A 1 527 ? 11.096 -14.785 -11.316 1.00 85.75 527 SER A N 1
ATOM 4071 C CA . SER A 1 527 ? 12.397 -14.389 -11.848 1.00 85.75 527 SER A CA 1
ATOM 4072 C C . SER A 1 527 ? 13.369 -15.567 -11.904 1.00 85.75 527 SER A C 1
ATOM 4074 O O . SER A 1 527 ? 13.428 -16.422 -11.018 1.00 85.75 527 SER A O 1
ATOM 4076 N N . THR A 1 528 ? 14.154 -15.610 -12.975 1.00 82.12 528 THR A N 1
ATOM 4077 C CA . THR A 1 528 ? 15.252 -16.562 -13.136 1.00 82.12 528 THR A CA 1
ATOM 4078 C C . THR A 1 528 ? 16.514 -15.810 -13.539 1.00 82.12 528 THR A C 1
ATOM 4080 O O . THR A 1 528 ? 16.462 -14.637 -13.899 1.00 82.12 528 THR A O 1
ATOM 4083 N N . LYS A 1 529 ? 17.665 -16.485 -13.480 1.00 77.62 529 LYS A N 1
ATOM 4084 C CA . LYS A 1 529 ? 18.944 -15.925 -13.942 1.00 77.62 529 LYS A CA 1
ATOM 4085 C C . LYS A 1 529 ? 19.203 -16.158 -15.437 1.00 77.62 529 LYS A C 1
ATOM 4087 O O . LYS A 1 529 ? 20.302 -15.870 -15.900 1.00 77.62 529 LYS A O 1
ATOM 4092 N N . ARG A 1 530 ? 18.243 -16.731 -16.171 1.00 78.38 530 ARG A N 1
ATOM 4093 C CA . ARG A 1 530 ? 18.367 -16.984 -17.614 1.00 78.38 530 ARG A CA 1
ATOM 4094 C C . ARG A 1 530 ? 18.055 -15.713 -18.399 1.00 78.38 530 ARG A C 1
ATOM 4096 O O . ARG A 1 530 ? 17.264 -14.892 -17.944 1.00 78.38 530 ARG A O 1
ATOM 4103 N N . HIS A 1 531 ? 18.633 -15.573 -19.590 1.00 78.44 531 HIS A N 1
ATOM 4104 C CA . HIS A 1 531 ? 18.314 -14.470 -20.508 1.00 78.44 531 HIS A CA 1
ATOM 4105 C C . HIS A 1 531 ? 17.105 -14.826 -21.387 1.00 78.44 531 HIS A C 1
ATOM 4107 O O . HIS A 1 531 ? 17.169 -14.731 -22.613 1.00 78.44 531 HIS A O 1
ATOM 4113 N N . LEU A 1 532 ? 16.031 -15.301 -20.754 1.00 83.25 532 LEU A N 1
ATOM 4114 C CA . LEU A 1 532 ? 14.808 -15.736 -21.419 1.00 83.25 532 LEU A CA 1
ATOM 4115 C C . LEU A 1 532 ? 13.575 -15.283 -20.646 1.00 83.25 532 LEU A C 1
ATOM 4117 O O . LEU A 1 532 ? 13.531 -15.374 -19.418 1.00 83.25 532 LEU A O 1
ATOM 4121 N N . ASP A 1 533 ? 12.561 -14.904 -21.406 1.00 84.00 533 ASP A N 1
ATOM 4122 C CA . ASP A 1 533 ? 11.210 -14.613 -20.956 1.00 84.00 533 ASP A CA 1
ATOM 4123 C C . ASP A 1 533 ? 10.298 -15.720 -21.510 1.00 84.00 533 ASP A C 1
ATOM 4125 O O . ASP A 1 533 ? 10.032 -15.745 -22.707 1.00 84.00 533 ASP A O 1
ATOM 4129 N N . ASP A 1 534 ? 9.836 -16.649 -20.662 1.00 81.25 534 ASP A N 1
ATOM 4130 C CA . ASP A 1 534 ? 8.980 -17.788 -21.074 1.00 81.25 534 ASP A CA 1
ATOM 4131 C C . ASP A 1 534 ? 9.581 -18.593 -22.245 1.00 81.25 534 ASP A C 1
ATOM 4133 O O . ASP A 1 534 ? 8.975 -18.798 -23.296 1.00 81.25 534 ASP A O 1
ATOM 4137 N N . ASP A 1 535 ? 10.858 -18.957 -22.079 1.00 82.31 535 ASP A N 1
ATOM 4138 C CA . ASP A 1 535 ? 11.707 -19.617 -23.080 1.00 82.31 535 ASP A CA 1
ATOM 4139 C C . ASP A 1 535 ? 11.877 -18.852 -24.416 1.00 82.31 535 ASP A C 1
ATOM 4141 O O . ASP A 1 535 ? 12.486 -19.367 -25.357 1.00 82.31 535 ASP A O 1
ATOM 4145 N N . GLN A 1 536 ? 11.430 -17.593 -24.496 1.00 83.94 536 GLN A N 1
ATOM 4146 C CA . GLN A 1 536 ? 11.711 -16.685 -25.608 1.00 83.94 536 GLN A CA 1
ATOM 4147 C C . GLN A 1 536 ? 12.942 -15.814 -25.321 1.00 83.94 536 GLN A C 1
ATOM 4149 O O . GLN A 1 536 ? 13.163 -15.412 -24.176 1.00 83.94 536 GLN A O 1
ATOM 4154 N N . PRO A 1 537 ? 13.755 -15.485 -26.342 1.00 85.94 537 PRO A N 1
ATOM 4155 C CA . PRO A 1 537 ? 14.866 -14.553 -26.180 1.00 85.94 537 PRO A CA 1
ATOM 4156 C C . PRO A 1 537 ? 14.374 -13.173 -25.746 1.00 85.94 537 PRO A C 1
ATOM 4158 O O . PRO A 1 537 ? 13.322 -12.722 -26.193 1.00 85.94 537 PRO A O 1
ATOM 4161 N N . ILE A 1 538 ? 15.175 -12.484 -24.932 1.00 87.12 538 ILE A N 1
ATOM 4162 C CA . ILE A 1 538 ? 14.938 -11.090 -24.542 1.00 87.12 538 ILE A CA 1
ATOM 4163 C C . ILE A 1 538 ? 15.734 -10.187 -25.497 1.00 87.12 538 ILE A C 1
ATOM 4165 O O . ILE A 1 538 ? 16.959 -10.115 -25.369 1.00 87.12 538 ILE A O 1
ATOM 4169 N N . PRO A 1 539 ? 15.098 -9.489 -26.458 1.00 86.38 539 PRO A N 1
ATOM 4170 C CA . PRO A 1 539 ? 15.820 -8.611 -27.366 1.00 86.38 539 PRO A CA 1
ATOM 4171 C C . PRO A 1 539 ? 16.388 -7.416 -26.600 1.00 86.38 539 PRO A C 1
ATOM 4173 O O . PRO A 1 539 ? 15.654 -6.661 -25.965 1.00 86.38 539 PRO A O 1
ATOM 4176 N N . ALA A 1 540 ? 17.698 -7.216 -26.689 1.00 86.81 540 ALA A N 1
ATOM 4177 C CA . ALA A 1 540 ? 18.391 -6.108 -26.050 1.00 86.81 540 ALA A CA 1
ATOM 4178 C C . ALA A 1 540 ? 19.253 -5.369 -27.068 1.00 86.81 540 ALA A C 1
ATOM 4180 O O . ALA A 1 540 ? 19.870 -5.978 -27.941 1.00 86.81 540 ALA A O 1
ATOM 4181 N N . TYR A 1 541 ? 19.326 -4.047 -26.953 1.00 87.50 541 TYR A N 1
ATOM 4182 C CA . TYR A 1 541 ? 20.203 -3.242 -27.792 1.00 87.50 541 TYR A CA 1
ATOM 4183 C C . TYR A 1 541 ? 20.704 -1.999 -27.066 1.00 87.50 541 TYR A C 1
ATOM 4185 O O . TYR A 1 541 ? 20.079 -1.483 -26.141 1.00 87.50 541 TYR A O 1
ATOM 4193 N N . TRP A 1 542 ? 21.849 -1.505 -27.520 1.00 87.75 542 TRP A N 1
ATOM 4194 C CA . TRP A 1 542 ? 22.419 -0.230 -27.123 1.00 87.75 542 TRP A CA 1
ATOM 4195 C C . TRP A 1 542 ? 22.635 0.628 -28.362 1.00 87.75 542 TRP A C 1
ATOM 4197 O O . TRP A 1 542 ? 23.194 0.151 -29.349 1.00 87.75 542 TRP A O 1
ATOM 4207 N N . THR A 1 543 ? 22.244 1.898 -28.295 1.00 87.69 543 THR A N 1
ATOM 4208 C CA . THR A 1 543 ? 22.385 2.846 -29.404 1.00 87.69 543 THR A CA 1
ATOM 4209 C C . THR A 1 543 ? 23.265 4.015 -28.985 1.00 87.69 543 THR A C 1
ATOM 4211 O O . THR A 1 543 ? 23.065 4.619 -27.928 1.00 87.69 543 THR A O 1
ATOM 4214 N N . SER A 1 544 ? 24.236 4.367 -29.825 1.00 88.94 544 SER A N 1
ATOM 4215 C CA . SER A 1 544 ? 25.114 5.507 -29.583 1.00 88.94 544 SER A CA 1
ATOM 4216 C C . SER A 1 544 ? 24.349 6.831 -29.663 1.00 88.94 544 SER A C 1
ATOM 4218 O O . SER A 1 544 ? 23.334 6.934 -30.359 1.00 88.94 544 SER A O 1
ATOM 4220 N N . PRO A 1 545 ? 24.863 7.909 -29.046 1.00 86.19 545 PRO A N 1
ATOM 4221 C CA . PRO A 1 545 ? 24.452 9.252 -29.425 1.00 86.19 545 PRO A CA 1
ATOM 4222 C C . PRO A 1 545 ? 24.697 9.489 -30.921 1.00 86.19 545 PRO A C 1
ATOM 4224 O O . PRO A 1 545 ? 25.578 8.871 -31.526 1.00 86.19 545 PRO A O 1
ATOM 4227 N N . LEU A 1 546 ? 23.956 10.428 -31.505 1.00 86.25 546 LEU A N 1
ATOM 4228 C CA . LEU A 1 546 ? 24.215 10.902 -32.860 1.00 86.25 546 LEU A CA 1
ATOM 4229 C C . LEU A 1 546 ? 25.518 11.715 -32.872 1.00 86.25 546 LEU A C 1
ATOM 4231 O O . LEU A 1 546 ? 25.569 12.838 -32.360 1.00 86.25 546 LEU A O 1
ATOM 4235 N N . LEU A 1 547 ? 26.587 11.154 -33.435 1.00 87.69 547 LEU A N 1
ATOM 4236 C CA . LEU A 1 547 ? 27.911 11.764 -33.391 1.00 87.69 547 LEU A CA 1
ATOM 4237 C C . LEU A 1 547 ? 28.195 12.578 -34.655 1.00 87.69 547 LEU A C 1
ATOM 4239 O O . LEU A 1 547 ? 28.347 12.036 -35.744 1.00 87.69 547 LEU A O 1
ATOM 4243 N N . PHE A 1 548 ? 28.360 13.892 -34.488 1.00 83.50 548 PHE A N 1
ATOM 4244 C CA . PHE A 1 548 ? 28.775 14.809 -35.562 1.00 83.50 548 PHE A CA 1
ATOM 4245 C C . PHE A 1 548 ? 30.291 15.014 -35.653 1.00 83.50 548 PHE A C 1
ATOM 4247 O O . PHE A 1 548 ? 30.742 15.677 -36.574 1.00 83.50 548 PHE A O 1
ATOM 4254 N N . VAL A 1 549 ? 31.048 14.527 -34.666 1.00 74.50 549 VAL A N 1
ATOM 4255 C CA . VAL A 1 549 ? 32.519 14.494 -34.556 1.00 74.50 549 VAL A CA 1
ATOM 4256 C C . VAL A 1 549 ? 33.296 15.541 -35.384 1.00 74.50 549 VAL A C 1
ATOM 4258 O O . VAL A 1 549 ? 33.527 15.366 -36.574 1.00 74.50 549 VAL A O 1
ATOM 4261 N N . GLY A 1 550 ? 33.760 16.625 -34.752 1.00 70.25 550 GLY A N 1
ATOM 4262 C CA . GLY A 1 550 ? 34.528 17.684 -35.435 1.00 70.25 550 GLY A CA 1
ATOM 4263 C C . GLY A 1 550 ? 33.687 18.809 -36.061 1.00 70.25 550 GLY A C 1
ATOM 4264 O O . GLY A 1 550 ? 34.257 19.700 -36.681 1.00 70.25 550 GLY A O 1
ATOM 4265 N N . GLY A 1 551 ? 32.363 18.805 -35.855 1.00 76.06 551 GLY A N 1
ATOM 4266 C CA . GLY A 1 551 ? 31.445 19.894 -36.232 1.00 76.06 551 GLY A CA 1
ATOM 4267 C C . GLY A 1 551 ? 30.520 19.536 -37.396 1.00 76.06 551 GLY A C 1
ATOM 4268 O O . GLY A 1 551 ? 30.856 18.699 -38.224 1.00 76.06 551 GLY A O 1
ATOM 4269 N N . ARG A 1 552 ? 29.326 20.139 -37.474 1.00 80.44 552 ARG A N 1
ATOM 4270 C CA . ARG A 1 552 ? 28.347 19.869 -38.555 1.00 80.44 552 ARG A CA 1
ATOM 4271 C C . ARG A 1 552 ? 28.793 20.367 -39.931 1.00 80.44 552 ARG A C 1
ATOM 4273 O O . ARG A 1 552 ? 28.294 19.897 -40.938 1.00 80.44 552 ARG A O 1
ATOM 4280 N N . ASP A 1 553 ? 29.755 21.277 -39.983 1.00 85.00 553 ASP A N 1
ATOM 4281 C CA . ASP A 1 553 ? 30.263 21.898 -41.203 1.00 85.00 553 ASP A CA 1
ATOM 4282 C C . ASP A 1 553 ? 31.247 21.014 -41.983 1.00 85.00 553 ASP A C 1
ATOM 4284 O O . ASP A 1 553 ? 31.876 21.500 -42.915 1.00 85.00 553 ASP A O 1
ATOM 4288 N N . TRP A 1 554 ? 31.400 19.730 -41.646 1.00 83.81 554 TRP A N 1
ATOM 4289 C CA . TRP A 1 554 ? 32.307 18.808 -42.336 1.00 83.81 554 TRP A CA 1
ATOM 4290 C C . TRP A 1 554 ? 31.636 17.485 -42.696 1.00 83.81 554 TRP A C 1
ATOM 4292 O O . TRP A 1 554 ? 30.925 16.891 -41.894 1.00 83.81 554 TRP A O 1
ATOM 4302 N N . ILE A 1 555 ? 31.960 16.968 -43.876 1.00 84.88 555 ILE A N 1
ATOM 4303 C CA . ILE A 1 555 ? 31.797 15.559 -44.227 1.00 84.88 555 ILE A CA 1
ATOM 4304 C C . ILE A 1 555 ? 33.013 14.812 -43.683 1.00 84.88 555 ILE A C 1
ATOM 4306 O O . ILE A 1 555 ? 34.161 15.204 -43.947 1.00 84.88 555 ILE A O 1
ATOM 4310 N N . LYS A 1 556 ? 32.758 13.735 -42.943 1.00 88.12 556 LYS A N 1
ATOM 4311 C CA . LYS A 1 556 ? 33.773 12.840 -42.384 1.00 88.12 556 LYS A CA 1
ATOM 4312 C C . LYS A 1 556 ? 33.757 11.521 -43.126 1.00 88.12 556 LYS A C 1
ATOM 4314 O O . LYS A 1 556 ? 32.743 11.136 -43.700 1.00 88.12 556 LYS A O 1
ATOM 4319 N N . GLU A 1 557 ? 34.892 10.848 -43.114 1.00 89.38 557 GLU A N 1
ATOM 4320 C CA . GLU A 1 557 ? 34.988 9.435 -43.449 1.00 89.38 557 GLU A CA 1
ATOM 4321 C C . GLU A 1 557 ? 35.166 8.659 -42.150 1.00 89.38 557 GLU A C 1
ATOM 4323 O O . GLU A 1 557 ? 36.139 8.873 -41.428 1.00 89.38 557 GLU A O 1
ATOM 4328 N N . PHE A 1 558 ? 34.193 7.814 -41.828 1.00 88.94 558 PHE A N 1
ATOM 4329 C CA . PHE A 1 558 ? 34.211 6.930 -40.673 1.00 88.94 558 PHE A CA 1
ATOM 4330 C C . PHE A 1 558 ? 34.909 5.639 -41.087 1.00 88.94 558 PHE A C 1
ATOM 4332 O O . PHE A 1 558 ? 34.381 4.854 -41.869 1.00 88.94 558 PHE A O 1
ATOM 4339 N N . GLU A 1 559 ? 36.134 5.438 -40.617 1.00 89.00 559 GLU A N 1
ATOM 4340 C CA . GLU A 1 559 ? 37.021 4.402 -41.146 1.00 89.00 559 GLU A CA 1
ATOM 4341 C C . GLU A 1 559 ? 36.799 3.064 -40.441 1.00 89.00 559 GLU A C 1
ATOM 4343 O O . GLU A 1 559 ? 36.696 2.020 -41.092 1.00 89.00 559 GLU A O 1
ATOM 4348 N N . ARG A 1 560 ? 36.710 3.092 -39.108 1.00 89.75 560 ARG A N 1
ATOM 4349 C CA . ARG A 1 560 ? 36.649 1.886 -38.280 1.00 89.75 560 ARG A CA 1
ATOM 4350 C C . ARG A 1 560 ? 35.953 2.150 -36.952 1.00 89.75 560 ARG A C 1
ATOM 4352 O O . ARG A 1 560 ? 36.214 3.170 -36.314 1.00 89.75 560 ARG A O 1
ATOM 4359 N N . LEU A 1 561 ? 35.128 1.205 -36.519 1.00 89.44 561 LEU A N 1
ATOM 4360 C CA . LEU A 1 561 ? 34.564 1.162 -35.174 1.00 89.44 561 LEU A CA 1
ATOM 4361 C C . LEU A 1 561 ? 35.159 -0.026 -34.433 1.00 89.44 561 LEU A C 1
ATOM 4363 O O . LEU A 1 561 ? 35.059 -1.165 -34.874 1.00 89.44 561 LEU A O 1
ATOM 4367 N N . ASN A 1 562 ? 35.804 0.261 -33.313 1.00 88.62 562 ASN A N 1
ATOM 4368 C CA . ASN A 1 562 ? 36.368 -0.748 -32.435 1.00 88.62 562 ASN A CA 1
ATOM 4369 C C . ASN A 1 562 ? 35.391 -0.958 -31.278 1.00 88.62 562 ASN A C 1
ATOM 4371 O O . ASN A 1 562 ? 35.140 -0.016 -30.523 1.00 88.62 562 ASN A O 1
ATOM 4375 N N . LEU A 1 563 ? 34.855 -2.166 -31.154 1.00 87.00 563 LEU A N 1
ATOM 4376 C CA . LEU A 1 563 ? 33.935 -2.589 -30.104 1.00 87.00 563 LEU A CA 1
ATOM 4377 C C . LEU A 1 563 ? 34.647 -3.580 -29.187 1.00 87.00 563 LEU A C 1
ATOM 4379 O O . LEU A 1 563 ? 35.235 -4.558 -29.642 1.00 87.00 563 LEU A O 1
ATOM 4383 N N . THR A 1 564 ? 34.599 -3.339 -27.885 1.00 84.25 564 THR A N 1
ATOM 4384 C CA . THR A 1 564 ? 35.093 -4.278 -26.878 1.00 84.25 564 THR A CA 1
ATOM 4385 C C . THR A 1 564 ? 33.904 -4.794 -26.094 1.00 84.25 564 THR A C 1
ATOM 4387 O O . THR A 1 564 ? 33.244 -4.021 -25.401 1.00 84.25 564 THR A O 1
ATOM 4390 N N . PHE A 1 565 ? 33.641 -6.092 -26.198 1.00 80.00 565 PHE A N 1
ATOM 4391 C CA . PHE A 1 565 ? 32.563 -6.759 -25.476 1.00 80.00 565 PHE A CA 1
ATOM 4392 C C . PHE A 1 565 ? 33.051 -7.326 -24.139 1.00 80.00 565 PHE A C 1
ATOM 4394 O O . PHE A 1 565 ? 34.244 -7.561 -23.951 1.00 80.00 565 PHE A O 1
ATOM 4401 N N . GLY A 1 566 ? 32.129 -7.527 -23.201 1.00 74.12 566 GLY A N 1
ATOM 4402 C CA . GLY A 1 566 ? 32.382 -8.279 -21.976 1.00 74.12 566 GLY A CA 1
ATOM 4403 C C . GLY A 1 566 ? 32.505 -9.779 -22.242 1.00 74.12 566 GLY A C 1
ATOM 4404 O O . GLY A 1 566 ? 32.104 -10.272 -23.297 1.00 74.12 566 GLY A O 1
ATOM 4405 N N . GLY A 1 567 ? 33.067 -10.507 -21.276 1.00 68.38 567 GLY A N 1
ATOM 4406 C CA . GLY A 1 567 ? 33.198 -11.961 -21.365 1.00 68.38 567 GLY A CA 1
ATOM 4407 C C . GLY A 1 567 ? 31.828 -12.639 -21.378 1.00 68.38 567 GLY A C 1
ATOM 4408 O O . GLY A 1 567 ? 31.044 -12.463 -20.448 1.00 68.38 567 GLY A O 1
ATOM 4409 N N . GLN A 1 568 ? 31.560 -13.420 -22.421 1.00 66.75 568 GLN A N 1
ATOM 4410 C CA . GLN A 1 568 ? 30.357 -14.239 -22.565 1.00 66.75 568 GLN A CA 1
ATOM 4411 C C . GLN A 1 568 ? 30.712 -15.565 -23.262 1.00 66.75 568 GLN A C 1
ATOM 4413 O O . GLN A 1 568 ? 31.624 -15.560 -24.097 1.00 66.75 568 GLN A O 1
ATOM 4418 N N . PRO A 1 569 ? 30.049 -16.689 -22.912 1.00 61.59 569 PRO A N 1
ATOM 4419 C CA . PRO A 1 569 ? 30.298 -17.990 -23.544 1.00 61.59 569 PRO A CA 1
ATOM 4420 C C . PRO A 1 569 ? 30.012 -17.975 -25.050 1.00 61.59 569 PRO A C 1
ATOM 4422 O O . PRO A 1 569 ? 30.776 -18.533 -25.829 1.00 61.59 569 PRO A O 1
ATOM 4425 N N . GLU A 1 570 ? 28.944 -17.284 -25.449 1.00 67.19 570 GLU A N 1
ATOM 4426 C CA . GLU A 1 570 ? 28.540 -17.063 -26.835 1.00 67.19 570 GLU A CA 1
ATOM 4427 C C . GLU A 1 570 ? 27.911 -15.666 -26.948 1.00 67.19 570 GLU A C 1
ATOM 4429 O O . GLU A 1 570 ? 27.274 -15.194 -26.002 1.00 67.19 570 GLU A O 1
ATOM 4434 N N . GLY A 1 571 ? 28.110 -14.978 -28.074 1.00 70.94 571 GLY A N 1
ATOM 4435 C CA . GLY A 1 571 ? 27.525 -13.660 -28.308 1.00 70.94 571 GLY A CA 1
ATOM 4436 C C . GLY A 1 571 ? 27.365 -13.362 -29.791 1.00 70.94 571 GLY A C 1
ATOM 4437 O O . GLY A 1 571 ? 28.296 -12.870 -30.429 1.00 70.94 571 GLY A O 1
ATOM 4438 N N . ASN A 1 572 ? 26.180 -13.637 -30.323 1.00 79.50 572 ASN A N 1
ATOM 4439 C CA . ASN A 1 572 ? 25.782 -13.265 -31.674 1.00 79.50 572 ASN A CA 1
ATOM 4440 C C . ASN A 1 572 ? 25.099 -11.895 -31.609 1.00 79.50 572 ASN A C 1
ATOM 4442 O O . ASN A 1 572 ? 23.974 -11.765 -31.129 1.00 79.50 572 ASN A O 1
ATOM 4446 N N . HIS A 1 573 ? 25.802 -10.860 -32.061 1.00 85.19 573 HIS A N 1
ATOM 4447 C CA . HIS A 1 573 ? 25.328 -9.478 -32.035 1.00 85.19 573 HIS A CA 1
ATOM 4448 C C . HIS A 1 573 ? 25.065 -8.976 -33.453 1.00 85.19 573 HIS A C 1
ATOM 4450 O O . HIS A 1 573 ? 25.669 -9.431 -34.421 1.00 85.19 573 HIS A O 1
ATOM 4456 N N . VAL A 1 574 ? 24.199 -7.982 -33.586 1.00 88.25 574 VAL A N 1
ATOM 4457 C CA . VAL A 1 574 ? 23.980 -7.242 -34.831 1.00 88.25 574 VAL A CA 1
ATOM 4458 C C . VAL A 1 574 ? 24.425 -5.803 -34.614 1.00 88.25 574 VAL A C 1
ATOM 4460 O O . VAL A 1 574 ? 23.931 -5.127 -33.712 1.00 88.25 574 VAL A O 1
ATOM 4463 N N . LEU A 1 575 ? 25.373 -5.338 -35.428 1.00 89.12 575 LEU A N 1
ATOM 4464 C CA . LEU A 1 575 ? 25.786 -3.942 -35.511 1.00 89.12 575 LEU A CA 1
ATOM 4465 C C . LEU A 1 575 ? 25.018 -3.253 -36.638 1.00 89.12 575 LEU A C 1
ATOM 4467 O O . LEU A 1 575 ? 25.265 -3.510 -37.812 1.00 89.12 575 LEU A O 1
ATOM 4471 N N . THR A 1 576 ? 24.139 -2.324 -36.291 1.00 89.75 576 THR A N 1
ATOM 4472 C CA . THR A 1 576 ? 23.468 -1.447 -37.251 1.00 89.75 576 THR A CA 1
ATOM 4473 C C . THR A 1 576 ? 24.206 -0.117 -37.315 1.00 89.75 576 THR A C 1
ATOM 4475 O O . THR A 1 576 ? 24.305 0.587 -36.311 1.00 89.75 576 THR A O 1
ATOM 4478 N N . VAL A 1 577 ? 24.714 0.264 -38.483 1.00 88.69 577 VAL A N 1
ATOM 4479 C CA . VAL A 1 577 ? 25.374 1.554 -38.718 1.00 88.69 577 VAL A CA 1
ATOM 4480 C C . VAL A 1 577 ? 24.417 2.488 -39.447 1.00 88.69 577 VAL A C 1
ATOM 4482 O O . VAL A 1 577 ? 23.836 2.116 -40.460 1.00 88.69 577 VAL A O 1
ATOM 4485 N N . MET A 1 578 ? 24.260 3.712 -38.948 1.00 87.81 578 MET A N 1
ATOM 4486 C CA . MET A 1 578 ? 23.291 4.696 -39.432 1.00 87.81 578 MET A CA 1
ATOM 4487 C C . MET A 1 578 ? 23.993 6.004 -39.821 1.00 87.81 578 MET A C 1
ATOM 4489 O O . MET A 1 578 ? 24.746 6.590 -39.037 1.00 87.81 578 MET A O 1
ATOM 4493 N N . THR A 1 579 ? 23.722 6.482 -41.036 1.00 85.25 579 THR A N 1
ATOM 4494 C CA . THR A 1 579 ? 24.269 7.722 -41.616 1.00 85.25 579 THR A CA 1
ATOM 4495 C C . THR A 1 579 ? 23.154 8.555 -42.263 1.00 85.25 579 THR A C 1
ATOM 4497 O O . THR A 1 579 ? 21.978 8.195 -42.213 1.00 85.25 579 THR A O 1
ATOM 4500 N N . ASP A 1 580 ? 23.500 9.679 -42.888 1.00 78.38 580 ASP A N 1
ATOM 4501 C CA . ASP A 1 580 ? 22.591 10.489 -43.709 1.00 78.38 580 ASP A CA 1
ATOM 4502 C C . ASP A 1 580 ? 22.141 9.785 -45.002 1.00 78.38 580 ASP A C 1
ATOM 4504 O O . ASP A 1 580 ? 21.142 10.174 -45.604 1.00 78.38 580 ASP A O 1
ATOM 4508 N N . GLN A 1 581 ? 22.849 8.732 -45.419 1.00 75.62 581 GLN A N 1
ATOM 4509 C CA . GLN A 1 581 ? 22.566 7.982 -46.647 1.00 75.62 581 GLN A CA 1
ATOM 4510 C C . GLN A 1 581 ? 21.703 6.733 -46.417 1.00 75.62 581 GLN A C 1
ATOM 4512 O O . GLN A 1 581 ? 21.336 6.062 -47.380 1.00 75.62 581 GLN A O 1
ATOM 4517 N N . GLY A 1 582 ? 21.365 6.428 -45.163 1.00 80.19 582 GLY A N 1
ATOM 4518 C CA . GLY A 1 582 ? 20.601 5.246 -44.776 1.00 80.19 582 GLY A CA 1
ATOM 4519 C C . GLY A 1 582 ? 21.280 4.465 -43.656 1.00 80.19 582 GLY A C 1
ATOM 4520 O O . GLY A 1 582 ? 22.083 5.013 -42.895 1.00 80.19 582 GLY A O 1
ATOM 4521 N N . TRP A 1 583 ? 20.940 3.184 -43.559 1.00 82.50 583 TRP A N 1
ATOM 4522 C CA . TRP A 1 583 ? 21.460 2.274 -42.547 1.00 82.50 583 TRP A CA 1
ATOM 4523 C C . TRP A 1 583 ? 21.891 0.942 -43.165 1.00 82.50 583 TRP A C 1
ATOM 4525 O O . TRP A 1 583 ? 21.393 0.552 -44.221 1.00 82.50 583 TRP A O 1
ATOM 4535 N N . GLU A 1 584 ? 22.819 0.262 -42.499 1.00 84.88 584 GLU A N 1
ATOM 4536 C CA . GLU A 1 584 ? 23.306 -1.073 -42.856 1.00 84.88 584 GLU A CA 1
ATOM 4537 C C . GLU A 1 584 ? 23.439 -1.929 -41.593 1.00 84.88 584 GLU A C 1
ATOM 4539 O O . GLU A 1 584 ? 23.809 -1.419 -40.536 1.00 84.88 584 GLU A O 1
ATOM 4544 N N . GLU A 1 585 ? 23.131 -3.221 -41.701 1.00 86.31 585 GLU A N 1
ATOM 4545 C CA . GLU A 1 585 ? 23.289 -4.205 -40.628 1.00 86.31 585 GLU A CA 1
ATOM 4546 C C . GLU A 1 585 ? 24.462 -5.139 -40.918 1.00 86.31 585 GLU A C 1
ATOM 4548 O O . GLU A 1 585 ? 24.596 -5.687 -42.012 1.00 86.31 585 GLU A O 1
ATOM 4553 N N . ILE A 1 586 ? 25.299 -5.333 -39.906 1.00 83.12 586 ILE A N 1
ATOM 4554 C CA . ILE A 1 586 ? 26.507 -6.145 -39.943 1.00 83.12 586 ILE A CA 1
ATOM 4555 C C . ILE A 1 586 ? 26.400 -7.162 -38.806 1.00 83.12 586 ILE A C 1
ATOM 4557 O O . ILE A 1 586 ? 26.328 -6.790 -37.635 1.00 83.12 586 ILE A O 1
ATOM 4561 N N . GLY A 1 587 ? 26.377 -8.452 -39.138 1.00 76.62 587 GLY A N 1
ATOM 4562 C CA . GLY A 1 587 ? 26.420 -9.516 -38.135 1.00 76.62 587 GLY A CA 1
ATOM 4563 C C . GLY A 1 587 ? 27.797 -9.588 -37.475 1.00 76.62 587 GLY A C 1
ATOM 4564 O O . GLY A 1 587 ? 28.810 -9.653 -38.169 1.00 76.62 587 GLY A O 1
ATOM 4565 N N . LEU A 1 588 ? 27.829 -9.596 -36.145 1.00 73.25 588 LEU A N 1
ATOM 4566 C CA . LEU A 1 588 ? 29.026 -9.752 -35.327 1.00 73.25 588 LEU A CA 1
ATOM 4567 C C . LEU A 1 588 ? 28.933 -11.065 -34.553 1.00 73.25 588 LEU A C 1
ATOM 4569 O O . LEU A 1 588 ? 28.034 -11.253 -33.738 1.00 73.25 588 LEU A O 1
ATOM 4573 N N . ILE A 1 589 ? 29.885 -11.963 -34.778 1.00 66.62 589 ILE A N 1
ATOM 4574 C CA . ILE A 1 589 ? 29.983 -13.218 -34.030 1.00 66.62 589 ILE A CA 1
ATOM 4575 C C . ILE A 1 589 ? 31.160 -13.089 -33.065 1.00 66.62 589 ILE A C 1
ATOM 4577 O O . ILE A 1 589 ? 32.295 -12.827 -33.476 1.00 66.62 589 ILE A O 1
ATOM 4581 N N . LEU A 1 590 ? 30.897 -13.240 -31.768 1.00 64.88 590 LEU A N 1
ATOM 4582 C CA . LEU A 1 590 ? 31.944 -13.394 -30.762 1.00 64.88 590 LEU A CA 1
ATOM 4583 C C . LEU A 1 590 ? 32.230 -14.876 -30.560 1.00 64.88 590 LEU A C 1
ATOM 4585 O O . LEU A 1 590 ? 31.441 -15.593 -29.950 1.00 64.88 590 LEU A O 1
ATOM 4589 N N . GLU A 1 591 ? 33.398 -15.310 -31.020 1.00 53.72 591 GLU A N 1
ATOM 4590 C CA . GLU A 1 591 ? 34.001 -16.559 -30.559 1.00 53.72 591 GLU A CA 1
ATOM 4591 C C . GLU A 1 591 ? 34.489 -16.352 -29.110 1.00 53.72 591 GLU A C 1
ATOM 4593 O O . GLU A 1 591 ? 35.094 -15.322 -28.790 1.00 53.72 591 GLU A O 1
ATOM 4598 N N . ALA A 1 592 ? 34.160 -17.292 -28.221 1.00 51.19 592 ALA A N 1
ATOM 4599 C CA . ALA A 1 592 ? 34.229 -17.181 -26.764 1.00 51.19 592 ALA A CA 1
ATOM 4600 C C . ALA A 1 592 ? 35.516 -16.510 -26.251 1.00 51.19 592 ALA A C 1
ATOM 4602 O O . ALA A 1 592 ? 36.629 -17.030 -26.381 1.00 51.19 592 ALA A O 1
ATOM 4603 N N . GLN A 1 593 ? 35.360 -15.372 -25.569 1.00 51.03 593 GLN A N 1
ATOM 4604 C CA . GLN A 1 593 ? 36.459 -14.682 -24.890 1.00 51.03 593 GLN A CA 1
ATOM 4605 C C . GLN A 1 593 ? 36.557 -15.134 -23.427 1.00 51.03 593 GLN A C 1
ATOM 4607 O O . GLN A 1 593 ? 36.187 -14.412 -22.504 1.00 51.03 593 GLN A O 1
ATOM 4612 N N . GLY A 1 594 ? 37.063 -16.352 -23.217 1.00 48.34 594 GLY A N 1
ATOM 4613 C CA . GLY A 1 594 ? 37.592 -16.785 -21.917 1.00 48.34 594 GLY A CA 1
ATOM 4614 C C . GLY A 1 594 ? 36.580 -17.211 -20.845 1.00 48.34 594 GLY A C 1
ATOM 4615 O O . GLY A 1 594 ? 36.979 -17.351 -19.691 1.00 48.34 594 GLY A O 1
ATOM 4616 N N . VAL A 1 595 ? 35.309 -17.453 -21.187 1.00 50.78 595 VAL A N 1
ATOM 4617 C CA . VAL A 1 595 ? 34.314 -18.022 -20.257 1.00 50.78 595 VAL A CA 1
ATOM 4618 C C . VAL A 1 595 ? 34.003 -19.458 -20.677 1.00 50.78 595 VAL A C 1
ATOM 4620 O O . VAL A 1 595 ? 33.500 -19.692 -21.769 1.00 50.78 595 VAL A O 1
ATOM 4623 N N . PHE A 1 596 ? 34.343 -20.416 -19.816 1.00 49.53 596 PHE A N 1
ATOM 4624 C CA . PHE A 1 596 ? 34.137 -21.849 -20.028 1.00 49.53 596 PHE A CA 1
ATOM 4625 C C . PHE A 1 596 ? 33.214 -22.387 -18.932 1.00 49.53 596 PHE A C 1
ATOM 4627 O O . PHE A 1 596 ? 33.554 -22.303 -17.752 1.00 49.53 596 PHE A O 1
ATOM 4634 N N . ASP A 1 597 ? 32.068 -22.944 -19.321 1.00 50.25 597 ASP A N 1
ATOM 4635 C CA . ASP A 1 597 ? 31.145 -23.651 -18.433 1.00 50.25 597 ASP A CA 1
ATOM 4636 C C . ASP A 1 597 ? 30.747 -24.987 -19.081 1.00 50.25 597 ASP A C 1
ATOM 4638 O O . ASP A 1 597 ? 30.405 -25.043 -20.260 1.00 50.25 597 ASP A O 1
ATOM 4642 N N . TYR A 1 598 ? 30.810 -26.078 -18.312 1.00 53.56 598 TYR A N 1
ATOM 4643 C CA . TYR A 1 598 ? 30.420 -27.412 -18.778 1.00 53.56 598 TYR A CA 1
ATOM 4644 C C . TYR A 1 598 ? 28.912 -27.518 -19.063 1.00 53.56 598 TYR A C 1
ATOM 4646 O O . TYR A 1 598 ? 28.509 -28.411 -19.805 1.00 53.56 598 TYR A O 1
ATOM 4654 N N . GLY A 1 599 ? 28.086 -26.633 -18.491 1.00 53.88 599 GLY A N 1
ATOM 4655 C CA . GLY A 1 599 ? 26.633 -26.621 -18.686 1.00 53.88 599 GLY A CA 1
ATOM 4656 C C . GLY A 1 599 ? 26.146 -26.007 -20.005 1.00 53.88 599 GLY A C 1
ATOM 4657 O O . GLY A 1 599 ? 24.991 -26.217 -20.358 1.00 53.88 599 GLY A O 1
ATOM 4658 N N . SER A 1 600 ? 26.997 -25.277 -20.735 1.00 51.34 600 SER A N 1
ATOM 4659 C CA . SER A 1 600 ? 26.623 -24.482 -21.922 1.00 51.34 600 SER A CA 1
ATOM 4660 C C . SER A 1 600 ? 27.394 -24.861 -23.195 1.00 51.34 600 SER A C 1
ATOM 4662 O O . SER A 1 600 ? 27.418 -24.108 -24.167 1.00 51.34 600 SER A O 1
ATOM 4664 N N . ILE A 1 601 ? 28.023 -26.042 -23.219 1.00 54.47 601 ILE A N 1
ATOM 4665 C CA . ILE A 1 601 ? 28.768 -26.526 -24.388 1.00 54.47 601 ILE A CA 1
ATOM 4666 C C . ILE A 1 601 ? 27.797 -26.892 -25.518 1.00 54.47 601 ILE A C 1
ATOM 4668 O O . ILE A 1 601 ? 27.101 -27.904 -25.449 1.00 54.47 601 ILE A O 1
ATOM 4672 N N . SER A 1 602 ? 27.831 -26.113 -26.598 1.00 51.62 602 SER A N 1
ATOM 4673 C CA . SER A 1 602 ? 27.346 -26.523 -27.915 1.00 51.62 602 SER A CA 1
ATOM 4674 C C . SER A 1 602 ? 28.524 -27.015 -28.759 1.00 51.62 602 SER A C 1
ATOM 4676 O O . SER A 1 602 ? 29.521 -26.311 -28.925 1.00 51.62 602 SER A O 1
ATOM 4678 N N . TYR A 1 603 ? 28.430 -28.233 -29.303 1.00 57.06 603 TYR A N 1
ATOM 4679 C CA . TYR A 1 603 ? 29.457 -28.778 -30.201 1.00 57.06 603 TYR A CA 1
ATOM 4680 C C . TYR A 1 603 ? 29.419 -28.159 -31.607 1.00 57.06 603 TYR A C 1
ATOM 4682 O O . TYR A 1 603 ? 30.389 -28.308 -32.349 1.00 57.06 603 TYR A O 1
ATOM 4690 N N . ASP A 1 604 ? 28.350 -27.433 -31.947 1.00 45.84 604 ASP A N 1
ATOM 4691 C CA . ASP A 1 604 ? 28.206 -26.747 -33.235 1.00 45.84 604 ASP A CA 1
ATOM 4692 C C . ASP A 1 604 ? 28.940 -25.390 -33.268 1.00 45.84 604 ASP A C 1
ATOM 4694 O O . ASP A 1 604 ? 29.281 -24.905 -34.345 1.00 45.84 604 ASP A O 1
ATOM 4698 N N . THR A 1 605 ? 29.228 -24.789 -32.104 1.00 48.00 605 THR A N 1
ATOM 4699 C CA . THR A 1 605 ? 29.814 -23.435 -31.959 1.00 48.00 605 THR A CA 1
ATOM 4700 C C . THR A 1 605 ? 31.030 -23.385 -31.016 1.00 48.00 605 THR A C 1
ATOM 4702 O O . THR A 1 605 ? 31.438 -22.322 -30.550 1.00 48.00 605 THR A O 1
ATOM 4705 N N . PHE A 1 606 ? 31.647 -24.535 -30.728 1.00 46.94 606 PHE A N 1
ATOM 4706 C CA . PHE A 1 606 ? 32.722 -24.658 -29.739 1.00 46.94 606 PHE A CA 1
ATOM 4707 C C . PHE A 1 606 ? 33.988 -23.848 -30.089 1.00 46.94 606 PHE A C 1
ATOM 4709 O O . PHE A 1 606 ? 34.656 -24.106 -31.092 1.00 46.94 606 PHE A O 1
ATOM 4716 N N . SER A 1 607 ? 34.387 -22.940 -29.191 1.00 49.50 607 SER A N 1
ATOM 4717 C CA . SER A 1 607 ? 35.649 -22.181 -29.254 1.00 49.50 607 SER A CA 1
ATOM 4718 C C . SER A 1 607 ? 36.313 -22.089 -27.870 1.00 49.50 607 SER A C 1
ATOM 4720 O O . SER A 1 607 ? 35.616 -22.066 -26.857 1.00 49.50 607 SER A O 1
ATOM 4722 N N . PHE A 1 608 ? 37.652 -22.043 -27.798 1.00 47.81 608 PHE A N 1
ATOM 4723 C CA . PHE A 1 608 ? 38.398 -21.859 -26.542 1.00 47.81 608 PHE A CA 1
ATOM 4724 C C . PHE A 1 608 ? 39.384 -20.684 -26.637 1.00 47.81 608 PHE A C 1
ATOM 4726 O O . PHE A 1 608 ? 40.045 -20.499 -27.658 1.00 47.81 608 PHE A O 1
ATOM 4733 N N . GLY A 1 609 ? 39.540 -19.924 -25.548 1.00 51.16 609 GLY A N 1
ATOM 4734 C CA . GLY A 1 609 ? 40.486 -18.808 -25.458 1.00 51.16 609 GLY A CA 1
ATOM 4735 C C . GLY A 1 609 ? 41.002 -18.598 -24.031 1.00 51.16 609 GLY A C 1
ATOM 4736 O O . GLY A 1 609 ? 40.289 -18.847 -23.066 1.00 51.16 609 GLY A O 1
ATOM 4737 N N . THR A 1 610 ? 42.257 -18.157 -23.887 1.00 46.50 610 THR A N 1
ATOM 4738 C CA . THR A 1 610 ? 42.956 -18.007 -22.588 1.00 46.50 610 THR A CA 1
ATOM 4739 C C . THR A 1 610 ? 43.291 -16.554 -22.233 1.00 46.50 610 THR A C 1
ATOM 4741 O O . THR A 1 610 ? 44.099 -16.311 -21.337 1.00 46.50 610 THR A O 1
ATOM 4744 N N . LEU A 1 611 ? 42.755 -15.577 -22.969 1.00 52.31 611 LEU A N 1
ATOM 4745 C CA . LEU A 1 611 ? 43.057 -14.161 -22.754 1.00 52.31 611 LEU A CA 1
ATOM 4746 C C . LEU A 1 611 ? 42.125 -13.581 -21.677 1.00 52.31 611 LEU A C 1
ATOM 4748 O O . LEU A 1 611 ? 40.916 -13.563 -21.886 1.00 52.31 611 LEU A O 1
ATOM 4752 N N . PRO A 1 612 ? 42.660 -13.072 -20.549 1.00 51.78 612 PRO A N 1
ATOM 4753 C CA . PRO A 1 612 ? 41.849 -12.477 -19.483 1.00 51.78 612 PRO A CA 1
ATOM 4754 C C . PRO A 1 612 ? 41.354 -11.062 -19.821 1.00 51.78 612 PRO A C 1
ATOM 4756 O O . PRO A 1 612 ? 40.573 -10.491 -19.065 1.00 51.78 612 PRO A O 1
ATOM 4759 N N . TYR A 1 613 ? 41.833 -10.480 -20.926 1.00 55.34 613 TYR A N 1
ATOM 4760 C CA . TYR A 1 613 ? 41.472 -9.138 -21.371 1.00 55.34 613 TYR A CA 1
ATOM 4761 C C . TYR A 1 613 ? 40.689 -9.215 -22.681 1.00 55.34 613 TYR A C 1
ATOM 4763 O O . TYR A 1 613 ? 41.182 -9.840 -23.627 1.00 55.34 613 TYR A O 1
ATOM 4771 N N . PRO A 1 614 ? 39.520 -8.564 -22.765 1.00 66.19 614 PRO A N 1
ATOM 4772 C CA . PRO A 1 614 ? 38.713 -8.610 -23.965 1.00 66.19 614 PRO A CA 1
ATOM 4773 C C . PRO A 1 614 ? 39.390 -7.848 -25.107 1.00 66.19 614 PRO A C 1
ATOM 4775 O O . PRO A 1 614 ? 39.866 -6.722 -24.932 1.00 66.19 614 PRO A O 1
ATOM 4778 N N . SER A 1 615 ? 39.476 -8.477 -26.279 1.00 64.88 615 SER A N 1
ATOM 4779 C CA . SER A 1 615 ? 40.074 -7.866 -27.468 1.00 64.88 615 SER A CA 1
ATOM 4780 C C . SER A 1 615 ? 39.047 -7.005 -28.202 1.00 64.88 615 SER A C 1
ATOM 4782 O O . SER A 1 615 ? 37.854 -7.309 -28.227 1.00 64.88 615 SER A O 1
ATOM 4784 N N . ALA A 1 616 ? 39.504 -5.899 -28.792 1.00 71.62 616 ALA A N 1
ATOM 4785 C CA . ALA A 1 616 ? 38.635 -5.048 -29.592 1.00 71.62 616 ALA A CA 1
ATOM 4786 C C . ALA A 1 616 ? 38.313 -5.728 -30.931 1.00 71.62 616 ALA A C 1
ATOM 4788 O O . ALA A 1 616 ? 39.206 -5.932 -31.758 1.00 71.62 616 ALA A O 1
ATOM 4789 N N . GLN A 1 617 ? 37.037 -6.021 -31.166 1.00 76.44 617 GLN A N 1
ATOM 4790 C CA . GLN A 1 617 ? 36.526 -6.360 -32.487 1.00 76.44 617 GLN A CA 1
ATOM 4791 C C . GLN A 1 617 ? 36.453 -5.082 -33.319 1.00 76.44 617 GLN A C 1
ATOM 4793 O O . GLN A 1 617 ? 35.800 -4.106 -32.956 1.00 76.44 617 GLN A O 1
ATOM 4798 N N . SER A 1 618 ? 37.231 -5.056 -34.395 1.00 81.25 618 SER A N 1
ATOM 4799 C CA . SER A 1 618 ? 37.447 -3.866 -35.210 1.00 81.25 618 SER A CA 1
ATOM 4800 C C . SER A 1 618 ? 36.703 -3.997 -36.526 1.00 81.25 618 SER A C 1
ATOM 4802 O O . SER A 1 618 ? 37.207 -4.635 -37.449 1.00 81.25 618 SER A O 1
ATOM 4804 N N . GLU A 1 619 ? 35.564 -3.326 -36.647 1.00 84.38 619 GLU A N 1
ATOM 4805 C CA . GLU A 1 619 ? 34.770 -3.352 -37.869 1.00 84.38 619 GLU A CA 1
ATOM 4806 C C . GLU A 1 619 ? 35.131 -2.203 -38.798 1.00 84.38 619 GLU A C 1
ATOM 4808 O O . GLU A 1 619 ? 35.139 -1.026 -38.416 1.00 84.38 619 GLU A O 1
ATOM 4813 N N . LYS A 1 620 ? 35.465 -2.547 -40.047 1.00 83.75 620 LYS A N 1
ATOM 4814 C CA . LYS A 1 620 ? 35.731 -1.554 -41.087 1.00 83.75 620 LYS A CA 1
ATOM 4815 C C . LYS A 1 620 ? 34.397 -1.067 -41.637 1.00 83.75 620 LYS A C 1
ATOM 4817 O O . LYS A 1 620 ? 33.752 -1.754 -42.414 1.00 83.75 620 LYS A O 1
ATOM 4822 N N . ILE A 1 621 ? 34.050 0.151 -41.254 1.00 82.06 621 ILE A N 1
ATOM 4823 C CA . ILE A 1 621 ? 32.764 0.783 -41.537 1.00 82.06 621 ILE A CA 1
ATOM 4824 C C . ILE A 1 621 ? 32.800 1.504 -42.898 1.00 82.06 621 ILE A C 1
ATOM 4826 O O . ILE A 1 621 ? 31.990 1.248 -43.775 1.00 82.06 621 ILE A O 1
ATOM 4830 N N . GLY A 1 622 ? 33.790 2.370 -43.127 1.00 80.88 622 GLY A N 1
ATOM 4831 C CA . GLY A 1 622 ? 34.053 2.987 -44.433 1.00 80.88 622 GLY A CA 1
ATOM 4832 C C . GLY A 1 622 ? 33.018 3.994 -44.968 1.00 80.88 622 GLY A C 1
ATOM 4833 O O . GLY A 1 622 ? 33.178 4.436 -46.109 1.00 80.88 622 GLY A O 1
ATOM 4834 N N . TYR A 1 623 ? 31.988 4.389 -44.209 1.00 83.50 623 TYR A N 1
ATOM 4835 C CA . TYR A 1 623 ? 30.989 5.358 -44.689 1.00 83.50 623 TYR A CA 1
ATOM 4836 C C . TYR A 1 623 ? 31.489 6.802 -44.667 1.00 83.50 623 TYR A C 1
ATOM 4838 O O . TYR A 1 623 ? 32.341 7.198 -43.868 1.00 83.50 623 TYR A O 1
ATOM 4846 N N . LYS A 1 624 ? 30.888 7.624 -45.530 1.00 85.06 624 LYS A N 1
ATOM 4847 C CA . LYS A 1 624 ? 31.056 9.078 -45.536 1.00 85.06 624 LYS A CA 1
ATOM 4848 C C . LYS A 1 624 ? 29.739 9.735 -45.171 1.00 85.06 624 LYS A C 1
ATOM 4850 O O . LYS A 1 624 ? 28.738 9.443 -45.811 1.00 85.06 624 LYS A O 1
ATOM 4855 N N . GLY A 1 625 ? 29.772 10.648 -44.213 1.00 84.06 625 GLY A N 1
ATOM 4856 C CA . GLY A 1 625 ? 28.573 11.350 -43.771 1.00 84.06 625 GLY A CA 1
ATOM 4857 C C . GLY A 1 625 ? 28.886 12.549 -42.890 1.00 84.06 625 GLY A C 1
ATOM 4858 O O . GLY A 1 625 ? 30.029 12.772 -42.472 1.00 84.06 625 GLY A O 1
ATOM 4859 N N . GLU A 1 626 ? 27.860 13.347 -42.618 1.00 85.31 626 GLU A N 1
ATOM 4860 C CA . GLU A 1 626 ? 27.945 14.440 -41.643 1.00 85.31 626 GLU A CA 1
ATOM 4861 C C . GLU A 1 626 ? 27.904 13.927 -40.200 1.00 85.31 626 GLU A C 1
ATOM 4863 O O . GLU A 1 626 ? 28.522 14.522 -39.308 1.00 85.31 626 GLU A O 1
ATOM 4868 N N . TYR A 1 627 ? 27.201 12.818 -39.977 1.00 87.19 627 TYR A N 1
ATOM 4869 C CA . TYR A 1 627 ? 27.076 12.155 -38.689 1.00 87.19 627 TYR A CA 1
ATOM 4870 C C . TYR A 1 627 ? 27.191 10.638 -38.829 1.00 87.19 627 TYR A C 1
ATOM 4872 O O . TYR A 1 627 ? 26.994 10.081 -39.909 1.00 87.19 627 TYR A O 1
ATOM 4880 N N . LEU A 1 628 ? 27.476 9.992 -37.703 1.00 89.31 628 LEU A N 1
ATOM 4881 C CA . LEU A 1 628 ? 27.374 8.551 -37.529 1.00 89.31 628 LEU A CA 1
ATOM 4882 C C . LEU A 1 628 ? 26.592 8.264 -36.252 1.00 89.31 628 LEU A C 1
ATOM 4884 O O . LEU A 1 628 ? 26.814 8.898 -35.217 1.00 89.31 628 LEU A O 1
ATOM 4888 N N . GLN A 1 629 ? 25.717 7.279 -36.323 1.00 91.31 629 GLN A N 1
ATOM 4889 C CA . GLN A 1 629 ? 25.151 6.607 -35.167 1.00 91.31 629 GLN A CA 1
ATOM 4890 C C . GLN A 1 629 ? 25.287 5.108 -35.399 1.00 91.31 629 GLN A C 1
ATOM 4892 O O . GLN A 1 629 ? 25.302 4.654 -36.542 1.00 91.31 629 GLN A O 1
ATOM 4897 N N . TRP A 1 630 ? 25.422 4.333 -34.336 1.00 91.31 630 TRP A N 1
ATOM 4898 C CA . TRP A 1 630 ? 25.373 2.886 -34.454 1.00 91.31 630 TRP A CA 1
ATOM 4899 C C . TRP A 1 630 ? 24.606 2.272 -33.294 1.00 91.31 630 TRP A C 1
ATOM 4901 O O . TRP A 1 630 ? 24.499 2.858 -32.214 1.00 91.31 630 TRP A O 1
ATOM 4911 N N . GLN A 1 631 ? 24.070 1.088 -33.540 1.00 90.81 631 GLN A N 1
ATOM 4912 C CA . GLN A 1 631 ? 23.345 0.281 -32.580 1.00 90.81 631 GLN A CA 1
ATOM 4913 C C . GLN A 1 631 ? 23.963 -1.110 -32.547 1.00 90.81 631 GLN A C 1
ATOM 4915 O O . GLN A 1 631 ? 24.282 -1.667 -33.590 1.00 90.81 631 GLN A O 1
ATOM 4920 N N . VAL A 1 632 ? 24.140 -1.660 -31.353 1.00 90.25 632 VAL A N 1
ATOM 4921 C CA . VAL A 1 632 ? 24.563 -3.047 -31.150 1.00 90.25 632 VAL A CA 1
ATOM 4922 C C . VAL A 1 632 ? 23.419 -3.761 -30.451 1.00 90.25 632 VAL A C 1
ATOM 4924 O O . VAL A 1 632 ? 22.976 -3.285 -29.408 1.00 90.25 632 VAL A O 1
ATOM 4927 N N . GLY A 1 633 ? 22.917 -4.855 -31.018 1.00 89.75 633 GLY A N 1
ATOM 4928 C CA . GLY A 1 633 ? 21.803 -5.619 -30.455 1.00 89.75 633 GLY A CA 1
ATOM 4929 C C . GLY A 1 633 ? 22.055 -7.120 -30.398 1.00 89.75 633 GLY A C 1
ATOM 4930 O O . GLY A 1 633 ? 22.874 -7.635 -31.151 1.00 89.75 633 GLY A O 1
ATOM 4931 N N . ASN A 1 634 ? 21.331 -7.811 -29.522 1.00 87.38 634 ASN A N 1
ATOM 4932 C CA . ASN A 1 634 ? 21.282 -9.266 -29.411 1.00 87.38 634 ASN A CA 1
ATOM 4933 C C . ASN A 1 634 ? 19.826 -9.700 -29.167 1.00 87.38 634 ASN A C 1
ATOM 4935 O O . ASN A 1 634 ? 19.129 -9.099 -28.351 1.00 87.38 634 ASN A O 1
ATOM 4939 N N . ALA A 1 635 ? 19.367 -10.721 -29.890 1.00 87.50 635 ALA A N 1
ATOM 4940 C CA . ALA A 1 635 ? 18.035 -11.311 -29.750 1.00 87.50 635 ALA A CA 1
ATOM 4941 C C . ALA A 1 635 ? 18.080 -12.853 -29.767 1.00 87.50 635 ALA A C 1
ATOM 4943 O O . ALA A 1 635 ? 17.103 -13.503 -30.138 1.00 87.50 635 ALA A O 1
ATOM 4944 N N . HIS A 1 636 ? 19.224 -13.444 -29.412 1.00 84.44 636 HIS A N 1
ATOM 4945 C CA . HIS A 1 636 ? 19.409 -14.891 -29.364 1.00 84.44 636 HIS A CA 1
ATOM 4946 C C . HIS A 1 636 ? 19.069 -15.472 -27.978 1.00 84.44 636 HIS A C 1
ATOM 4948 O O . HIS A 1 636 ? 19.330 -14.825 -26.962 1.00 84.44 636 HIS A O 1
ATOM 4954 N N . PRO A 1 637 ? 18.511 -16.699 -27.913 1.00 83.38 637 PRO A N 1
ATOM 4955 C CA . PRO A 1 637 ? 18.188 -17.365 -26.650 1.00 83.38 637 PRO A CA 1
ATOM 4956 C C . PRO A 1 637 ? 19.403 -17.514 -25.727 1.00 83.38 637 PRO A C 1
ATOM 4958 O O . PRO A 1 637 ? 20.480 -17.884 -26.187 1.00 83.38 637 PRO A O 1
ATOM 4961 N N . ASP A 1 638 ? 19.218 -17.250 -24.429 1.00 80.38 638 ASP A N 1
ATOM 4962 C CA . ASP A 1 638 ? 20.239 -17.365 -23.373 1.00 80.38 638 ASP A CA 1
ATOM 4963 C C . ASP A 1 638 ? 21.497 -16.474 -23.555 1.00 80.38 638 ASP A C 1
ATOM 4965 O O . ASP A 1 638 ? 22.443 -16.562 -22.765 1.00 80.38 638 ASP A O 1
ATOM 4969 N N . GLN A 1 639 ? 21.501 -15.536 -24.511 1.00 80.19 639 GLN A N 1
ATOM 4970 C CA . GLN A 1 639 ? 22.617 -14.614 -24.755 1.00 80.19 639 GLN A CA 1
ATOM 4971 C C . GLN A 1 639 ? 22.298 -13.186 -24.290 1.00 80.19 639 GLN A C 1
ATOM 4973 O O . GLN A 1 639 ? 21.199 -12.676 -24.485 1.00 80.19 639 GLN A O 1
ATOM 4978 N N . GLY A 1 640 ? 23.281 -12.525 -23.673 1.00 77.94 640 GLY A N 1
ATOM 4979 C CA . GLY A 1 640 ? 23.171 -11.133 -23.228 1.00 77.94 640 GLY A CA 1
ATOM 4980 C C . GLY A 1 640 ? 23.879 -10.148 -24.163 1.00 77.94 640 GLY A C 1
ATOM 4981 O O . GLY A 1 640 ? 24.498 -10.527 -25.157 1.00 77.94 640 GLY A O 1
ATOM 4982 N N . ILE A 1 641 ? 23.842 -8.860 -23.806 1.00 82.50 641 ILE A N 1
ATOM 4983 C CA . ILE A 1 641 ? 24.693 -7.820 -24.398 1.00 82.50 641 ILE A CA 1
ATOM 4984 C C . ILE A 1 641 ? 25.582 -7.207 -23.312 1.00 82.50 641 ILE A C 1
ATOM 4986 O O . ILE A 1 641 ? 25.103 -6.675 -22.314 1.00 82.50 641 ILE A O 1
ATOM 4990 N N . SER A 1 642 ? 26.901 -7.284 -23.496 1.00 80.00 642 SER A N 1
ATOM 4991 C CA . SER A 1 642 ? 27.877 -6.667 -22.595 1.00 80.00 642 SER A CA 1
ATOM 4992 C C . SER A 1 642 ? 28.895 -5.890 -23.414 1.00 80.00 642 SER A C 1
ATOM 4994 O O . SER A 1 642 ? 29.688 -6.483 -24.141 1.00 80.00 642 SER A O 1
ATOM 4996 N N . LEU A 1 643 ? 28.859 -4.562 -23.319 1.00 82.50 643 LEU A N 1
ATOM 4997 C CA . LEU A 1 643 ? 29.714 -3.654 -24.081 1.00 82.50 643 LEU A CA 1
ATOM 4998 C C . LEU A 1 643 ? 30.589 -2.854 -23.112 1.00 82.50 643 LEU A C 1
ATOM 5000 O O . LEU A 1 643 ? 30.080 -2.082 -22.305 1.00 82.50 643 LEU A O 1
ATOM 5004 N N . LEU A 1 644 ? 31.904 -3.050 -23.179 1.00 83.62 644 LEU A N 1
ATOM 5005 C CA . LEU A 1 644 ? 32.873 -2.447 -22.260 1.00 83.62 644 LEU A CA 1
ATOM 5006 C C . LEU A 1 644 ? 33.453 -1.136 -22.781 1.00 83.62 644 LEU A C 1
ATOM 5008 O O . LEU A 1 644 ? 33.646 -0.194 -22.015 1.00 83.62 644 LEU A O 1
ATOM 5012 N N . ALA A 1 645 ? 33.778 -1.075 -24.072 1.00 84.62 645 ALA A N 1
ATOM 5013 C CA . ALA A 1 645 ? 34.389 0.104 -24.668 1.00 84.62 645 ALA A CA 1
ATOM 5014 C C . ALA A 1 645 ? 34.089 0.204 -26.159 1.00 84.62 645 ALA A C 1
ATOM 5016 O O . ALA A 1 645 ? 33.834 -0.791 -26.838 1.00 84.62 645 ALA A O 1
ATOM 5017 N N . GLN A 1 646 ? 34.130 1.436 -26.659 1.00 88.81 646 GLN A N 1
ATOM 5018 C CA . GLN A 1 646 ? 33.870 1.755 -28.054 1.00 88.81 646 GLN A CA 1
ATOM 5019 C C . GLN A 1 646 ? 34.818 2.863 -28.498 1.00 88.81 646 GLN A C 1
ATOM 5021 O O . GLN A 1 646 ? 35.010 3.849 -27.784 1.00 88.81 646 GLN A O 1
ATOM 5026 N N . SER A 1 647 ? 35.417 2.719 -29.675 1.00 89.25 647 SER A N 1
ATOM 5027 C CA . SER A 1 647 ? 36.312 3.726 -30.240 1.00 89.25 647 SER A CA 1
ATOM 5028 C C . SER A 1 647 ? 36.081 3.871 -31.736 1.00 89.25 647 SER A C 1
ATOM 5030 O O . SER A 1 647 ? 36.247 2.918 -32.494 1.00 89.25 647 SER A O 1
ATOM 5032 N N . LEU A 1 648 ? 35.721 5.083 -32.156 1.00 90.12 648 LEU A N 1
ATOM 5033 C CA . LEU A 1 648 ? 35.483 5.436 -33.551 1.00 90.12 648 LEU A CA 1
ATOM 5034 C C . LEU A 1 648 ? 36.714 6.126 -34.150 1.00 90.12 648 LEU A C 1
ATOM 5036 O O . LEU A 1 648 ? 37.157 7.164 -33.656 1.00 90.12 648 LEU A O 1
ATOM 5040 N N . GLN A 1 649 ? 37.232 5.580 -35.247 1.00 90.44 649 GLN A N 1
ATOM 5041 C CA . GLN A 1 649 ? 38.271 6.196 -36.071 1.00 90.44 649 GLN A CA 1
ATOM 5042 C C . GLN A 1 649 ? 37.625 6.912 -37.257 1.00 90.44 649 GLN A C 1
ATOM 5044 O O . GLN A 1 649 ? 36.824 6.324 -37.986 1.00 90.44 649 GLN A O 1
ATOM 5049 N N . TYR A 1 650 ? 37.973 8.183 -37.452 1.00 90.62 650 TYR A N 1
ATOM 5050 C CA . TYR A 1 650 ? 37.425 9.013 -38.521 1.00 90.62 650 TYR A CA 1
ATOM 5051 C C . TYR A 1 650 ? 38.464 10.010 -39.045 1.00 90.62 650 TYR A C 1
ATOM 5053 O O . TYR A 1 650 ? 39.382 10.408 -38.323 1.00 90.62 650 TYR A O 1
ATOM 5061 N N . SER A 1 651 ? 38.278 10.464 -40.284 1.00 88.88 651 SER A N 1
ATOM 5062 C CA . SER A 1 651 ? 39.048 11.552 -40.886 1.00 88.88 651 SER A CA 1
ATOM 5063 C C . SER A 1 651 ? 38.136 12.637 -41.470 1.00 88.88 651 SER A C 1
ATOM 5065 O O . SER A 1 651 ? 37.082 12.365 -42.048 1.00 88.88 651 SER A O 1
ATOM 5067 N N . LEU A 1 652 ? 38.523 13.908 -41.307 1.00 87.06 652 LEU A N 1
ATOM 5068 C CA . LEU A 1 652 ? 37.803 15.038 -41.903 1.00 87.06 652 LEU A CA 1
ATOM 5069 C C . LEU A 1 652 ? 38.116 15.106 -43.402 1.00 87.06 652 LEU A C 1
ATOM 5071 O O . LEU A 1 652 ? 39.283 15.150 -43.792 1.00 87.06 652 LEU A O 1
ATOM 5075 N N . ARG A 1 653 ? 37.083 15.131 -44.254 1.00 84.12 653 ARG A N 1
ATOM 5076 C CA . ARG A 1 653 ? 37.260 15.127 -45.715 1.00 84.12 653 ARG A CA 1
ATOM 5077 C C . ARG A 1 653 ? 37.016 16.483 -46.346 1.00 84.12 653 ARG A C 1
ATOM 5079 O O . ARG A 1 653 ? 37.891 17.014 -47.024 1.00 84.12 653 ARG A O 1
ATOM 5086 N N . LYS A 1 654 ? 35.814 17.029 -46.181 1.00 82.19 654 LYS A N 1
ATOM 5087 C CA . LYS A 1 654 ? 35.394 18.230 -46.909 1.00 82.19 654 LYS A CA 1
ATOM 5088 C C . LYS A 1 654 ? 34.497 19.096 -46.049 1.00 82.19 654 LYS A C 1
ATOM 5090 O O . LYS A 1 654 ? 33.555 18.586 -45.460 1.00 82.19 654 LYS A O 1
ATOM 5095 N N . LYS A 1 655 ? 34.740 20.405 -46.062 1.00 81.00 655 LYS A N 1
ATOM 5096 C CA . LYS A 1 655 ? 33.836 21.372 -45.447 1.00 81.00 655 LYS A CA 1
ATOM 5097 C C . LYS A 1 655 ? 32.531 21.484 -46.256 1.00 81.00 655 LYS A C 1
ATOM 5099 O O . LYS A 1 655 ? 32.583 21.703 -47.471 1.00 81.00 655 LYS A O 1
ATOM 5104 N N . VAL A 1 656 ? 31.390 21.306 -45.599 1.00 73.88 656 VAL A N 1
ATOM 5105 C CA . VAL A 1 656 ? 30.048 21.581 -46.131 1.00 73.88 656 VAL A CA 1
ATOM 5106 C C . VAL A 1 656 ? 29.928 23.100 -46.291 1.00 73.88 656 VAL A C 1
ATOM 5108 O O . VAL A 1 656 ? 30.340 23.848 -45.403 1.00 73.88 656 VAL A O 1
ATOM 5111 N N . LYS A 1 657 ? 29.500 23.551 -47.474 1.00 63.03 657 LYS A N 1
ATOM 5112 C CA . LYS A 1 657 ? 29.420 24.979 -47.813 1.00 63.03 657 LYS A CA 1
ATOM 5113 C C . LYS A 1 657 ? 28.111 25.590 -47.359 1.00 63.03 657 LYS A C 1
ATOM 5115 O O . LYS A 1 657 ? 27.080 24.922 -47.578 1.00 63.03 657 LYS A O 1
#

Secondary structure (DSSP, 8-state):
------S--B--S-BPP-EEEEEEEEEEEETT-EEEEEEEEEEEEEEEESS-EEEESSEEEEEEEEEEETT-EEEESSEEEEEEEEEE-TT-EEEE-SS-EEEEEEEE-TT-EEEESS-EEE-S-EE--TT-EEEE-PPPPS-----SS--EEEEETTEEEEE-SS-EEEE-SS-EEEGGGG----EEEEEE-SSS--EE-S--BTT-SEEEEEE---SS--EEEESSPPPSSS--EEEEEETTEEEEEEETBEEEEE---BTTB-SEEEE-SSPPPS-SS-EEEEEE-TTSS-THHHHT--EEEE-STTS---EEEE--SSSTTEEEEPBTTBTT--BTT-EEE-S-TTS-EEEEEEETTEEEEEESS-EEEE--B---TTS--B--EEEEESS---S-GGG-EEETTEEEEEETTEEEEEEE-SSTT-EEEEES-TTTSS-BTTB--GGGS-HHHHHH-EEEEETTEEEEEETTEEEEEETTS-BTTTB--EEEE-SGGGGEEEEEEETTEEEEEETTT--EEE--SSSEETTEE--EEEE---B--S-TTEEEEEEEEEEEEPP-S-EEEEEEEEETTEEEEEEEEE---S---TTS--TTS------SSPPPEEEE---EES-BEEEEEE-STT----EEEEEEEEEEEEE--

Organism: Desulforamulus ruminis (strain ATCC 23193 / DSM 2154 / NCIMB 8452 / DL) (NCBI:txid696281)

Sequence (657 aa):
MYFFGYDFIDYGDFTYRNINQASFTETSLTGMAELQVDEEIRVRSAVLSGHAGITVDTLLKMFARVEMASQAEVVVNGVTAFIGMASLETSSSILIETVKAYIGRSVMKSRAKVDCATVLAFMGHSVMPSTAKLSCRSAKALLTGLADRQTAFFTMGNRCYMINGQDFIWTDGANSGHVRDIAYVPTLTLAGSADAPGAIYETLNYLSDSWIDSYSPDGEAVTFPVSFAPSDDVLVTAEEDTPEGVITYTEGVGLTVDRTVTHAKPFATVTFPVAPAKGTDTLRIRCTKTGMMDPGHILNCTLPVLYGGMADTRVHLAGHPEEPNIRYSSGLEDPTYWPEDAWEPIGADNEAITGFGKVADALFTFKERSRFYTWIEGPDDQGKITFPTLPVNDEYGCIAPRSVWPAQDGLLALAREGVTWSQPNTVRGQWNTWMVSKNINGKNGIGMGILDHSLEELKQAHAIVYEDKYLLHIGDRVYVLDLRYSSLPNIACWYPYDGIPGRAAQFMERGDELLLGDRFTGVIYRSTKRHLDDDQPIPAYWTSPLLFVGGRDWIKEFERLNLTFGGQPEGNHVLTVMTDQGWEEIGLILEAQGVFDYGSISYDTFSFGTLPYPSAQSEKIGYKGEYLQWQVGNAHPDQGISLLAQSLQYSLRKKVK

Foldseek 3Di:
DDDDADQEDADPQDEDDEDQEEEYAEYEYEACAEAEYEEEYHYAEYEEEHQYEYEYEAEYEYAEYYHYEHAYEYAYNHEYEQNYEYEAYYNYEYHYNDDEYEHEEYEYDAQYEYEEAAYYYYNYHYDDDPRYYYYYHHDDDQDDDDDPADWDWDDFPCWIWIAGQAFIKIDNPPHIDGLLVVFDAEAQAFAFEQVGFHDGDAFGFLSFQKHKTFHQFPQADFKGFDPAQFDPVDWKKKWFQDPVGIDIAIDVGQKHWASDDDPVRNGTMIGGPGGGHGGGRRMMIMGGHPPPHHNSVVRRFRAWDQADFPDSQWIWTADRPQQFQKIWIADGSDPSGTGPPRMDGHPDSVWGFAAWDDFHRWIWTFIQQWIKIWHWDDPDPVGDIDIDIDTADRGWGALAHQLWDDDPRWIWGQHLQGIKTKHDDPDPPHIDIDHQQNVQQCDDPQGHGPVNADSVQRNLWHWDQAPQWIWIAGQQKTKIFRNVQADPPPGTDIDIFRAQSSQFSDWDDDPNWIWGQGPPPRDIDIDDPFCDRVQFHGKDKDKDPWFLDPDLQFKKWFFKKWWFFDFDCWDWKWKWKQAPVGIDIDIDTDLGDADDDPVDDDPVRDDDDDDPGTGIDMDGPGDIHSTMMMMMMDRDGRHDTGTDDMDIDMDTDDGHD